Protein AF-A0A1Q3GX00-F1 (afdb_monomer)

Secondary structure (DSSP, 8-state):
-EE-GGG--HHHHHHHH--EE-TTTTTHHHH-------HHHHHHHHHHHHHHHHHGGG--HHHHIIIIIHHHHHHTT---SS-EEEESPPEEEE-SSS-EEEE--SEEEEE-SSS--EEEEEEEEE-----TT--HHHHHHHHHHHHHHHTTT-S-EEEEEEETTTEEEEEEEETTEEEEPPPEETTTTTHHHHHHHHHHHHHHHHHHHHHTHHHHT--SS--EEEEGGG--HHHHHHHH--EEES--HHHHHHHT------HHHHHHHHHHHHHHHHHGGG--HHHHIIIIIHHHHHTT----SS-EEEEEEEEEEEETTEEEEEEEEEEEEE-SSS--EEEEEEEEE-GGG-TT--HHHHHHHHHHHHHHHHHHTT---PEEEEEEETTEEEEEEEETTEEEEPPPEETTSTHHHHHHHHHHHHHHHHHHHH-

Sequence (435 aa):
MYSFFNEWSEAKLQEVFALEYRPTVLLDDWLNTLDTLSEVEISTLKILQNRLQAYGTYWNKSDMLFNFIAPLFHLADMHTPHFRLFHQENLFAQVSQAHTFYDSPDLVVGGGHQQLGNPYFCLGLYTRQDYDEYTPEGQFLASLLAAHHMNQNVLPIYGALVVDQYWWYFGVLQGNQYALSEVYLAHKDSLTQIYLIIKELKQILLDLQQANSTLFHSNSNPITMLNFRDCTTAQLRRKFQLKRTQSSKWLKSWLNQSAEVSNAEEQALLRLQEKLIKRVNNWNEQELIKKFIAPLVDLVNFDTPHFQEFANRQLSARIGSTELSGKVDVMIARGFEEPELPYFCFHEYKKEWGPENDPLGQLVAAMFAAQQHNTTQATDLPVYGAYVIGRHWFFVVLYKNSYCVSLAYDATKREIFDIYRVLKALKGMILNLVE

Radius of gyration: 25.95 Å; Cα contacts (8 Å, |Δi|>4): 789; chains: 1; bounding box: 61×49×75 Å

Nearest PDB structures (foldseek):
  3n2q-assembly1_A-2  TM=1.967E-01  e=1.130E-01  Bacillus cereus ATCC 14579
  4hn3-assembly2_D  TM=1.696E-01  e=4.419E-01  Listeria monocytogenes EGD-e
  4hn3-assembly1_A  TM=2.127E-01  e=1.036E+00  Listeria monocytogenes EGD-e
  4hn3-assembly2_C  TM=2.127E-01  e=1.161E+00  Listeria monocytogenes EGD-e
  4dc3-assembly1_A  TM=2.963E-01  e=3.227E+00  Schistosoma mansoni

pLDDT: mean 87.74, std 11.5, range [40.66, 98.44]

Solvent-accessible surface area (backbone atoms only — not comparable to full-atom values): 23611 Å² total; per-residue (Å²): 84,83,42,51,33,80,78,26,18,53,68,56,46,27,66,78,64,62,43,41,86,41,64,54,89,78,42,54,86,54,67,69,69,86,80,84,80,53,72,66,54,52,55,49,51,51,53,46,42,53,47,44,68,76,44,44,92,77,46,51,75,65,50,44,41,65,73,46,50,49,52,54,47,56,73,52,57,51,70,52,101,67,29,26,77,44,68,64,55,71,40,65,17,72,75,47,98,62,37,28,37,52,44,57,46,59,34,33,36,21,21,56,90,92,53,81,52,39,57,44,30,43,28,37,76,43,69,90,64,95,47,95,82,37,36,71,66,10,24,43,51,44,50,38,51,23,30,20,44,57,47,72,54,73,51,65,19,38,32,37,43,31,37,67,91,32,40,34,28,44,34,40,36,44,82,52,37,30,30,57,51,73,80,36,42,42,78,60,88,29,38,64,56,55,49,49,38,54,40,44,47,52,53,54,53,50,52,52,37,68,77,35,51,73,63,72,65,61,62,93,66,48,67,47,74,42,48,22,88,78,29,33,54,71,53,43,27,71,76,67,57,42,38,84,44,97,73,45,73,66,51,52,52,47,69,68,40,85,48,89,76,50,75,68,54,49,56,50,50,51,54,45,27,54,51,42,65,75,37,56,95,76,45,55,69,70,50,43,38,67,71,40,50,48,60,56,52,55,72,60,50,58,70,52,102,70,25,22,72,41,67,65,44,80,49,64,30,77,59,88,54,28,37,38,32,39,73,36,55,35,32,36,17,28,53,88,92,56,82,71,40,52,47,32,38,32,41,79,49,75,83,83,75,55,92,84,64,40,71,67,13,22,47,50,42,50,34,49,26,32,42,50,51,31,47,75,70,73,44,98,63,62,24,36,33,38,42,31,54,84,55,33,37,32,45,34,32,38,46,93,52,38,32,30,69,55,72,76,36,43,38,73,46,79,40,39,59,54,53,51,24,37,53,42,27,48,52,53,55,52,47,72,73,75,110

Foldseek 3Di:
DEDELQNWAPVRCCVPQVFAEDADPPCVVLLPFPDDDDPVRVVQLVVLLVCCLVCVLVDDPVCLCPSHVVSLLVSLVLDDQQKHKDAFAWQWADLDPVYIYIGGAGMFIAGDDPHHQATQEGEHEEEDDCPPHGDLVSSQVSVQSSNCRSLVLPHKHKYWYHYPSFWIWIKIDHRSYMHIYHTAGCNPDRVVSVSSSSNSVSVVVVVVCVVPVVSSPPDPQAQAEDELFQFDPVCCCVPVVFAEDADDPVVVCLLPDDDDQDPVNVVQLVVLLVVLVVPLVPDDPVCCCVSHVVSLLVSLALDDPFKHKDAQDKFWADDPSYIYIYTFGIFIAGDDPDHQQTQETEEEDDPPPDPSGHQVRSRVSRQVSNVRSCVVVVHQHWRKYWYDHRQWIKIKIDGDRYMYIDGTQGSNDPSSVSVSRSSNSSSVVVVVVRD

Structure (mmCIF, N/CA/C/O backbone):
data_AF-A0A1Q3GX00-F1
#
_entry.id   AF-A0A1Q3GX00-F1
#
loop_
_atom_site.group_PDB
_atom_site.id
_atom_site.type_symbol
_atom_site.label_atom_id
_atom_site.label_alt_id
_atom_site.label_comp_id
_atom_site.label_asym_id
_atom_site.label_entity_id
_atom_site.label_seq_id
_atom_site.pdbx_PDB_ins_code
_atom_site.Cartn_x
_atom_site.Cartn_y
_atom_site.Cartn_z
_atom_site.occupancy
_atom_site.B_iso_or_equiv
_atom_site.auth_seq_id
_atom_site.auth_comp_id
_atom_site.auth_asym_id
_atom_site.auth_atom_id
_atom_site.pdbx_PDB_model_num
ATOM 1 N N . MET A 1 1 ? 7.366 -11.817 7.443 1.00 74.75 1 MET A N 1
ATOM 2 C CA . MET A 1 1 ? 7.567 -10.362 7.587 1.00 74.75 1 MET A CA 1
ATOM 3 C C . MET A 1 1 ? 7.440 -9.729 6.212 1.00 74.75 1 MET A C 1
ATOM 5 O O . MET A 1 1 ? 8.025 -10.252 5.268 1.00 74.75 1 MET A O 1
ATOM 9 N N . TYR A 1 2 ? 6.641 -8.669 6.085 1.00 80.75 2 TYR A N 1
ATOM 10 C CA . TYR A 1 2 ? 6.649 -7.853 4.872 1.00 80.75 2 TYR A CA 1
ATOM 11 C C . TYR A 1 2 ? 7.877 -6.951 4.900 1.00 80.75 2 TYR A C 1
ATOM 13 O O . TYR A 1 2 ? 8.164 -6.373 5.945 1.00 80.75 2 TYR A O 1
ATOM 21 N N . SER A 1 3 ? 8.594 -6.869 3.786 1.00 84.38 3 SER A N 1
ATOM 22 C CA . SER A 1 3 ? 9.797 -6.048 3.660 1.00 84.38 3 SER A CA 1
ATOM 23 C C . SER A 1 3 ? 9.693 -5.179 2.409 1.00 84.38 3 SER A C 1
ATOM 25 O O . SER A 1 3 ? 9.374 -5.687 1.329 1.00 84.38 3 SER A O 1
ATOM 27 N N . PHE A 1 4 ? 9.941 -3.881 2.562 1.00 88.31 4 PHE A N 1
ATOM 28 C CA . PHE A 1 4 ? 9.986 -2.926 1.449 1.00 88.31 4 PHE A CA 1
ATOM 29 C C . PHE A 1 4 ? 11.370 -2.947 0.797 1.00 88.31 4 PHE A C 1
ATOM 31 O O . PHE A 1 4 ? 12.344 -3.366 1.422 1.00 88.31 4 PHE A O 1
ATOM 38 N N . PHE A 1 5 ? 11.496 -2.513 -0.462 1.00 89.94 5 PHE A N 1
ATOM 39 C CA . PHE A 1 5 ? 12.791 -2.587 -1.148 1.00 89.94 5 PHE A CA 1
ATOM 40 C C . PHE A 1 5 ? 13.817 -1.646 -0.516 1.00 89.94 5 PHE A C 1
ATOM 42 O O . PHE A 1 5 ? 15.000 -1.968 -0.465 1.00 89.94 5 PHE A O 1
ATOM 49 N N . ASN A 1 6 ? 13.371 -0.495 -0.009 1.00 87.00 6 ASN A N 1
ATOM 50 C CA . ASN A 1 6 ? 14.229 0.511 0.620 1.00 87.00 6 ASN A CA 1
ATOM 51 C C . ASN A 1 6 ? 14.802 0.094 1.992 1.00 87.00 6 ASN A C 1
ATOM 53 O O . ASN A 1 6 ? 15.500 0.887 2.612 1.00 87.00 6 ASN A O 1
ATOM 57 N N . GLU A 1 7 ? 14.528 -1.129 2.456 1.00 87.94 7 GLU A N 1
ATOM 58 C CA . GLU A 1 7 ? 15.035 -1.706 3.711 1.00 87.94 7 GLU A CA 1
ATOM 59 C C . GLU A 1 7 ? 16.242 -2.645 3.499 1.00 87.94 7 GLU A C 1
ATOM 61 O O . GLU A 1 7 ? 16.640 -3.399 4.402 1.00 87.94 7 GLU A O 1
ATOM 66 N N . TRP A 1 8 ? 16.821 -2.639 2.293 1.00 90.25 8 TRP A N 1
ATOM 67 C CA . TRP A 1 8 ? 17.871 -3.572 1.900 1.00 90.25 8 TRP A CA 1
ATOM 68 C C . TRP A 1 8 ? 19.110 -2.872 1.350 1.00 90.25 8 TRP A C 1
ATOM 70 O O . TRP A 1 8 ? 19.039 -1.968 0.521 1.00 90.25 8 TRP A O 1
ATOM 80 N N . SER A 1 9 ? 20.267 -3.354 1.796 1.00 91.50 9 SER A N 1
ATOM 81 C CA . SER A 1 9 ? 21.554 -3.150 1.140 1.00 91.50 9 SER A CA 1
ATOM 82 C C . SER A 1 9 ? 21.940 -4.408 0.367 1.00 91.50 9 SER A C 1
ATOM 84 O O . SER A 1 9 ? 21.449 -5.506 0.649 1.00 91.50 9 SER A O 1
ATOM 86 N N . GLU A 1 10 ? 22.848 -4.256 -0.595 1.00 90.62 10 GLU A N 1
ATOM 87 C CA . GLU A 1 10 ? 23.378 -5.382 -1.367 1.00 90.62 10 GLU A CA 1
ATOM 88 C C . GLU A 1 10 ? 23.963 -6.475 -0.454 1.00 90.62 10 GLU A C 1
ATOM 90 O O . GLU A 1 10 ? 23.589 -7.641 -0.569 1.00 90.62 10 GLU A O 1
ATOM 95 N N . ALA A 1 11 ? 24.799 -6.093 0.518 1.00 90.75 11 ALA A N 1
ATOM 96 C CA . ALA A 1 11 ? 25.429 -7.026 1.453 1.00 90.75 11 ALA A CA 1
ATOM 97 C C . ALA A 1 11 ? 24.401 -7.820 2.277 1.00 90.75 11 ALA A C 1
ATOM 99 O O . ALA A 1 11 ? 24.528 -9.033 2.436 1.00 90.75 11 ALA A O 1
ATOM 100 N N . LYS A 1 12 ? 23.337 -7.157 2.750 1.00 92.62 12 LYS A N 1
ATOM 101 C CA . LYS A 1 12 ? 22.265 -7.814 3.511 1.00 92.62 12 LYS A CA 1
ATOM 102 C C . LYS A 1 12 ? 21.473 -8.793 2.643 1.00 92.62 12 LYS A C 1
ATOM 104 O O . LYS A 1 12 ? 21.087 -9.856 3.117 1.00 92.62 12 LYS A O 1
ATOM 109 N N . LEU A 1 13 ? 21.237 -8.461 1.371 1.00 93.94 13 LEU A N 1
ATOM 110 C CA . LEU A 1 13 ? 20.581 -9.376 0.433 1.00 93.94 13 LEU A CA 1
ATOM 111 C C . LEU A 1 13 ? 21.455 -10.596 0.123 1.00 93.94 13 LEU A C 1
ATOM 113 O O . LEU A 1 13 ? 20.944 -11.715 0.110 1.00 93.94 13 LEU A O 1
ATOM 117 N N . GLN A 1 14 ? 22.759 -10.394 -0.085 1.00 94.31 14 GLN A N 1
ATOM 118 C CA . GLN A 1 14 ? 23.724 -11.482 -0.263 1.00 94.31 14 GLN A CA 1
ATOM 119 C C . GLN A 1 14 ? 23.730 -12.424 0.944 1.00 94.31 14 GLN A C 1
ATOM 121 O O . GLN A 1 14 ? 23.671 -13.637 0.768 1.00 94.31 14 GLN A O 1
ATOM 126 N N . GLU A 1 15 ? 23.736 -11.880 2.162 1.00 93.69 15 GLU A N 1
ATOM 127 C CA . GLU A 1 15 ? 23.725 -12.669 3.395 1.00 93.69 15 GLU A CA 1
ATOM 128 C C . GLU A 1 15 ? 22.413 -13.447 3.578 1.00 93.69 15 GLU A C 1
ATOM 130 O O . GLU A 1 15 ? 22.429 -14.661 3.777 1.00 93.69 15 GLU A O 1
ATOM 135 N N . VAL A 1 16 ? 21.267 -12.766 3.487 1.00 94.19 16 VAL A N 1
ATOM 136 C CA . VAL A 1 16 ? 19.958 -13.355 3.814 1.00 94.19 16 VAL A CA 1
ATOM 137 C C . VAL A 1 16 ? 19.476 -14.334 2.742 1.00 94.19 16 VAL A C 1
ATOM 139 O O . VAL A 1 16 ? 18.828 -15.330 3.069 1.00 94.19 16 VAL A O 1
ATOM 142 N N . PHE A 1 17 ? 19.778 -14.067 1.469 1.00 94.50 17 PHE A N 1
ATOM 143 C CA . PHE A 1 17 ? 19.265 -14.843 0.335 1.00 94.50 17 PHE A CA 1
ATOM 144 C C . PHE A 1 17 ? 20.348 -15.617 -0.424 1.00 94.50 17 PHE A C 1
ATOM 146 O O . PHE A 1 17 ? 20.050 -16.217 -1.455 1.00 94.50 17 PHE A O 1
ATOM 153 N N . ALA A 1 18 ? 21.586 -15.637 0.085 1.00 94.25 18 ALA A N 1
ATOM 154 C CA . ALA A 1 18 ? 22.726 -16.309 -0.540 1.00 94.25 18 ALA A CA 1
ATOM 155 C C . ALA A 1 18 ? 22.948 -15.881 -2.006 1.00 94.25 18 ALA A C 1
ATOM 157 O O . ALA A 1 18 ? 23.239 -16.715 -2.874 1.00 94.25 18 ALA A O 1
ATOM 158 N N . LEU A 1 19 ? 22.770 -14.582 -2.281 1.00 94.62 19 LEU A N 1
ATOM 159 C CA . LEU A 1 19 ? 23.013 -14.019 -3.607 1.00 94.62 19 LEU A CA 1
ATOM 160 C C . LEU A 1 19 ? 24.513 -13.890 -3.877 1.00 94.62 19 LEU A C 1
ATOM 162 O O . LEU A 1 19 ? 25.291 -13.541 -2.991 1.00 94.62 19 LEU A O 1
ATOM 166 N N . GLU A 1 20 ? 24.910 -14.131 -5.122 1.00 93.38 20 GLU A N 1
ATOM 167 C CA . GLU A 1 20 ? 26.300 -14.117 -5.564 1.00 93.38 20 GLU A CA 1
ATOM 168 C C . GLU A 1 20 ? 26.508 -13.126 -6.717 1.00 93.38 20 GLU A C 1
ATOM 170 O O . GLU A 1 20 ? 25.846 -13.204 -7.752 1.00 93.38 20 GLU A O 1
ATOM 175 N N . TYR A 1 21 ? 27.472 -12.217 -6.562 1.00 91.69 21 TYR A N 1
ATOM 176 C CA . TYR A 1 21 ? 27.832 -11.254 -7.600 1.00 91.69 21 TYR A CA 1
ATOM 177 C C . TYR A 1 21 ? 28.726 -11.878 -8.689 1.00 91.69 21 TYR A C 1
ATOM 179 O O . TYR A 1 21 ? 29.784 -12.442 -8.395 1.00 91.69 21 TYR A O 1
ATOM 187 N N . ARG A 1 22 ? 28.324 -11.759 -9.962 1.00 86.75 22 ARG A N 1
ATOM 188 C CA . ARG A 1 22 ? 28.979 -12.342 -11.151 1.00 86.75 22 ARG A CA 1
ATOM 189 C C . ARG A 1 22 ? 29.076 -11.317 -12.304 1.00 86.75 22 ARG A C 1
ATOM 191 O O . ARG A 1 22 ? 28.308 -11.402 -13.255 1.00 86.75 22 ARG A O 1
ATOM 198 N N . PRO A 1 23 ? 30.030 -10.370 -12.268 1.00 67.62 23 PRO A N 1
ATOM 199 C CA . PRO A 1 23 ? 30.001 -9.130 -13.061 1.00 67.62 23 PRO A CA 1
ATOM 200 C C . PRO A 1 23 ? 29.979 -9.275 -14.592 1.00 67.62 23 PRO A C 1
ATOM 202 O O . PRO A 1 23 ? 29.442 -8.399 -15.256 1.00 67.62 23 PRO A O 1
ATOM 205 N N . THR A 1 24 ? 30.560 -10.330 -15.167 1.00 61.94 24 THR A N 1
ATOM 206 C CA . THR A 1 24 ? 30.755 -10.438 -16.630 1.00 61.94 24 THR A CA 1
ATOM 207 C C . THR A 1 24 ? 29.860 -11.486 -17.289 1.00 61.94 24 THR A C 1
ATOM 209 O O . THR A 1 24 ? 29.175 -11.200 -18.264 1.00 61.94 24 THR A O 1
ATOM 212 N N . VAL A 1 25 ? 29.768 -12.682 -16.704 1.00 66.00 25 VAL A N 1
ATOM 213 C CA . VAL A 1 25 ? 29.143 -13.857 -17.345 1.00 66.00 25 VAL A CA 1
ATOM 214 C C . VAL A 1 25 ? 27.677 -13.644 -17.743 1.00 66.00 25 VAL A C 1
ATOM 216 O O . VAL A 1 25 ? 27.229 -14.229 -18.720 1.00 66.00 25 VAL A O 1
ATOM 219 N N . LEU A 1 26 ? 26.926 -12.830 -16.997 1.00 71.12 26 LEU A N 1
ATOM 220 C CA . LEU A 1 26 ? 25.486 -12.667 -17.221 1.00 71.12 26 LEU A CA 1
ATOM 221 C C . LEU A 1 26 ? 25.124 -11.464 -18.108 1.00 71.12 26 LEU A C 1
ATOM 223 O O . LEU A 1 26 ? 23.993 -11.382 -18.581 1.00 71.12 26 LEU A O 1
ATOM 227 N N . LEU A 1 27 ? 26.047 -10.516 -18.298 1.00 80.94 27 LEU A N 1
ATOM 228 C CA . LEU A 1 27 ? 25.774 -9.242 -18.974 1.00 80.94 27 LEU A CA 1
ATOM 229 C C . LEU A 1 27 ? 26.395 -9.147 -20.367 1.00 80.94 27 LEU A C 1
ATOM 231 O O . LEU A 1 27 ? 25.902 -8.363 -21.178 1.00 80.94 27 LEU A O 1
ATOM 235 N N . ASP A 1 28 ? 27.444 -9.922 -20.650 1.00 72.81 28 ASP A N 1
ATOM 236 C CA . ASP A 1 28 ? 28.238 -9.770 -21.872 1.00 72.81 28 ASP A CA 1
ATOM 237 C C . ASP A 1 28 ? 27.400 -9.919 -23.153 1.00 72.81 28 ASP A C 1
ATOM 239 O O . ASP A 1 28 ? 27.596 -9.145 -24.090 1.00 72.81 28 ASP A O 1
ATOM 243 N N . ASP A 1 29 ? 26.424 -10.829 -23.176 1.00 70.88 29 ASP A N 1
ATOM 244 C CA . ASP A 1 29 ? 25.547 -11.030 -24.339 1.00 70.88 29 ASP A CA 1
ATOM 245 C C . ASP A 1 29 ? 24.528 -9.891 -24.528 1.00 70.88 29 ASP A C 1
ATOM 247 O O . ASP A 1 29 ? 24.075 -9.646 -25.642 1.00 70.88 29 ASP A O 1
ATOM 251 N N . TRP A 1 30 ? 24.175 -9.166 -23.460 1.00 85.12 30 TRP A N 1
ATOM 252 C CA . TRP A 1 30 ? 23.200 -8.072 -23.521 1.00 85.12 30 TRP A CA 1
ATOM 253 C C . TRP A 1 30 ? 23.848 -6.709 -23.782 1.00 85.12 30 TRP A C 1
ATOM 255 O O . TRP A 1 30 ? 23.309 -5.898 -24.532 1.00 85.12 30 TRP A O 1
ATOM 265 N N . LEU A 1 31 ? 24.994 -6.419 -23.162 1.00 84.00 31 LEU A N 1
ATOM 266 C CA . LEU A 1 31 ? 25.594 -5.081 -23.226 1.00 84.00 31 LEU A CA 1
ATOM 267 C C . LEU A 1 31 ? 26.437 -4.855 -24.491 1.00 84.00 31 LEU A C 1
ATOM 269 O O . LEU A 1 31 ? 26.569 -3.710 -24.936 1.00 84.00 31 LEU A O 1
ATOM 273 N N . ASN A 1 32 ? 26.969 -5.921 -25.098 1.00 72.88 32 ASN A N 1
ATOM 274 C CA . ASN A 1 32 ? 27.827 -5.852 -26.286 1.00 72.88 32 ASN A CA 1
ATOM 275 C C . ASN A 1 32 ? 27.012 -5.863 -27.589 1.00 72.88 32 ASN A C 1
ATOM 277 O O . ASN A 1 32 ? 27.101 -6.776 -28.410 1.00 72.88 32 ASN A O 1
ATOM 281 N N . THR A 1 33 ? 26.213 -4.816 -27.779 1.00 69.88 33 THR A N 1
ATOM 282 C CA . THR A 1 33 ? 25.316 -4.664 -28.932 1.00 69.88 33 THR A CA 1
ATOM 283 C C . THR A 1 33 ? 26.053 -4.145 -30.168 1.00 69.88 33 THR A C 1
ATOM 285 O O . THR A 1 33 ? 26.846 -3.206 -30.093 1.00 69.88 33 THR A O 1
ATOM 288 N N . LEU A 1 34 ? 25.777 -4.743 -31.331 1.00 64.19 34 LEU A N 1
ATOM 289 C CA . LEU A 1 34 ? 26.322 -4.324 -32.636 1.00 64.19 34 LEU A CA 1
ATOM 290 C C . LEU A 1 34 ? 25.256 -3.695 -33.549 1.00 64.19 34 LEU A C 1
ATOM 292 O O . LEU A 1 34 ? 25.475 -3.558 -34.755 1.00 64.19 34 LEU A O 1
ATOM 296 N N . ASP A 1 35 ? 24.096 -3.340 -32.996 1.00 73.88 35 ASP A N 1
ATOM 297 C CA . ASP A 1 35 ? 22.979 -2.823 -33.780 1.00 73.88 35 ASP A CA 1
ATOM 298 C C . ASP A 1 35 ? 23.207 -1.375 -34.248 1.00 73.88 35 ASP A C 1
ATOM 300 O O . ASP A 1 35 ? 23.955 -0.588 -33.662 1.00 73.88 35 ASP A O 1
ATOM 304 N N . THR A 1 36 ? 22.537 -1.020 -35.340 1.00 84.06 36 THR A N 1
ATOM 305 C CA . THR A 1 36 ? 22.590 0.307 -35.952 1.00 84.06 36 THR A CA 1
ATOM 306 C C . THR A 1 36 ? 21.325 1.103 -35.647 1.00 84.06 36 THR A C 1
ATOM 308 O O . THR A 1 36 ? 20.227 0.562 -35.499 1.00 84.06 36 THR A O 1
ATOM 311 N N . LEU A 1 37 ? 21.478 2.424 -35.555 1.00 90.94 37 LEU A N 1
ATOM 312 C CA . LEU A 1 37 ? 20.362 3.341 -35.360 1.00 90.94 37 LEU A CA 1
ATOM 313 C C . LEU A 1 37 ? 19.855 3.876 -36.700 1.00 90.94 37 LEU A C 1
ATOM 315 O O . LEU A 1 37 ? 20.631 4.307 -37.552 1.00 90.94 37 LEU A O 1
ATOM 319 N N . SER A 1 38 ? 18.538 3.913 -36.850 1.00 93.62 38 SER A N 1
ATOM 320 C CA . SER A 1 38 ? 17.837 4.644 -37.899 1.00 93.62 38 SER A CA 1
ATOM 321 C C . SER A 1 38 ? 17.966 6.158 -37.713 1.00 93.62 38 SER A C 1
ATOM 323 O O . SER A 1 38 ? 18.204 6.668 -36.615 1.00 93.62 38 SER A O 1
ATOM 325 N N . GLU A 1 39 ? 17.726 6.914 -38.785 1.00 93.69 39 GLU A N 1
ATOM 326 C CA . GLU A 1 39 ? 17.742 8.383 -38.735 1.00 93.69 39 GLU A CA 1
ATOM 327 C C . GLU A 1 39 ? 16.728 8.954 -37.728 1.00 93.69 39 GLU A C 1
ATOM 329 O O . GLU A 1 39 ? 17.007 9.948 -37.050 1.00 93.69 39 GLU A O 1
ATOM 334 N N . VAL A 1 40 ? 15.566 8.306 -37.583 1.00 94.19 40 VAL A N 1
ATOM 335 C CA . VAL A 1 40 ? 14.530 8.712 -36.623 1.00 94.19 40 VAL A CA 1
ATOM 336 C C . VAL A 1 40 ? 15.025 8.522 -35.191 1.00 94.19 40 VAL A C 1
ATOM 338 O O . VAL A 1 40 ? 14.899 9.447 -34.385 1.00 94.19 40 VAL A O 1
ATOM 341 N N . GLU A 1 41 ? 15.638 7.377 -34.881 1.00 95.31 41 GLU A N 1
ATOM 342 C CA . GLU A 1 41 ? 16.225 7.113 -33.561 1.00 95.31 41 GLU A CA 1
ATOM 343 C C . GLU A 1 41 ? 17.322 8.135 -33.242 1.00 95.31 41 GLU A C 1
ATOM 345 O O . GLU A 1 41 ? 17.261 8.791 -32.204 1.00 95.31 41 GLU A O 1
ATOM 350 N N . ILE A 1 42 ? 18.257 8.369 -34.170 1.00 94.62 42 ILE A N 1
ATOM 351 C CA . ILE A 1 42 ? 19.339 9.354 -34.006 1.00 94.62 42 ILE A CA 1
ATOM 352 C C . ILE A 1 42 ? 18.772 10.751 -33.724 1.00 94.62 42 ILE A C 1
ATOM 354 O O . ILE A 1 42 ? 19.197 11.429 -32.784 1.00 94.62 42 ILE A O 1
ATOM 358 N N . SER A 1 43 ? 17.798 11.194 -34.525 1.00 95.38 43 SER A N 1
ATOM 359 C CA . SER A 1 43 ? 17.192 12.520 -34.362 1.00 95.38 43 SER A CA 1
ATOM 360 C C . SER A 1 43 ? 16.454 12.663 -33.025 1.00 95.38 43 SER A C 1
ATOM 362 O O . SER A 1 43 ? 16.576 13.694 -32.359 1.00 95.38 43 SER A O 1
ATOM 364 N N . THR A 1 44 ? 15.756 11.611 -32.590 1.00 95.56 44 THR A N 1
ATOM 365 C CA . THR A 1 44 ? 14.997 11.592 -31.336 1.00 95.56 44 THR A CA 1
ATOM 366 C C . THR A 1 44 ? 15.931 11.579 -30.131 1.00 95.56 44 THR A C 1
ATOM 368 O O . THR A 1 44 ? 15.742 12.373 -29.209 1.00 95.56 44 THR A O 1
ATOM 371 N N . LEU A 1 45 ? 16.982 10.754 -30.147 1.00 95.38 45 LEU A N 1
ATOM 372 C CA . LEU A 1 45 ? 17.989 10.720 -29.085 1.00 95.38 45 LEU A CA 1
ATOM 373 C C . LEU A 1 45 ? 18.665 12.079 -28.926 1.00 95.38 45 LEU A C 1
ATOM 375 O O . LEU A 1 45 ? 18.829 12.544 -27.802 1.00 95.38 45 LEU A O 1
ATOM 379 N N . LYS A 1 46 ? 18.959 12.775 -30.030 1.00 94.56 46 LYS A N 1
ATOM 380 C CA . LYS A 1 46 ? 19.510 14.136 -29.983 1.00 94.56 46 LYS A CA 1
ATOM 381 C C . LYS A 1 46 ? 18.558 15.127 -29.305 1.00 94.56 46 LYS A C 1
ATOM 383 O O . LYS A 1 46 ? 18.998 15.969 -28.524 1.00 94.56 46 LYS A O 1
ATOM 388 N N . ILE A 1 47 ? 17.251 15.028 -29.562 1.00 95.19 47 ILE A N 1
ATOM 389 C CA . ILE A 1 47 ? 16.237 15.854 -28.885 1.00 95.19 47 ILE A CA 1
ATOM 390 C C . ILE A 1 47 ? 16.194 15.543 -27.384 1.00 95.19 47 ILE A C 1
ATOM 392 O O . ILE A 1 47 ? 16.179 16.470 -26.571 1.00 95.19 47 ILE A O 1
ATOM 396 N N . LEU A 1 48 ? 16.195 14.260 -27.009 1.00 94.44 48 LEU A N 1
ATOM 397 C CA . LEU A 1 48 ? 16.183 13.830 -25.609 1.00 94.44 48 LEU A CA 1
ATOM 398 C C . LEU A 1 48 ? 17.455 14.262 -24.871 1.00 94.44 48 LEU A C 1
ATOM 400 O O . LEU A 1 48 ? 17.357 14.763 -23.753 1.00 94.44 48 LEU A O 1
ATOM 404 N N . GLN A 1 49 ? 18.622 14.154 -25.510 1.00 93.06 49 GLN A N 1
ATOM 405 C CA . GLN A 1 49 ? 19.901 14.599 -24.959 1.00 93.06 49 GLN A CA 1
ATOM 406 C C . GLN A 1 49 ? 19.895 16.102 -24.683 1.00 93.06 49 GLN A C 1
ATOM 408 O O . GLN A 1 49 ? 20.200 16.524 -23.569 1.00 93.06 49 GLN A O 1
ATOM 413 N N . ASN A 1 50 ? 19.481 16.909 -25.665 1.00 92.75 50 ASN A N 1
ATOM 414 C CA . ASN A 1 50 ? 19.396 18.361 -25.511 1.00 92.75 50 ASN A CA 1
ATOM 415 C C . ASN A 1 50 ? 18.435 18.748 -24.381 1.00 92.75 50 ASN A C 1
ATOM 417 O O . ASN A 1 50 ? 18.718 19.655 -23.601 1.00 92.75 50 ASN A O 1
ATOM 421 N N . ARG A 1 51 ? 17.298 18.051 -24.275 1.00 92.75 51 ARG A N 1
ATOM 422 C CA . ARG A 1 51 ? 16.315 18.292 -23.217 1.00 92.75 51 ARG A CA 1
ATOM 423 C C . ARG A 1 51 ? 16.877 17.940 -21.839 1.00 92.75 51 ARG A C 1
ATOM 425 O O . ARG A 1 51 ? 16.731 18.737 -20.917 1.00 92.75 51 ARG A O 1
ATOM 432 N N . LEU A 1 52 ? 17.533 16.788 -21.712 1.00 91.38 52 LEU A N 1
ATOM 433 C CA . LEU A 1 52 ? 18.180 16.360 -20.474 1.00 91.38 52 LEU A CA 1
ATOM 434 C C . LEU A 1 52 ? 19.271 17.352 -20.047 1.00 91.38 52 LEU A C 1
ATOM 436 O O . LEU A 1 52 ? 19.327 17.727 -18.883 1.00 91.38 52 LEU A O 1
ATOM 440 N N . GLN A 1 53 ? 20.102 17.826 -20.978 1.00 91.00 53 GLN A N 1
ATOM 441 C CA . GLN A 1 53 ? 21.154 18.804 -20.685 1.00 91.00 53 GLN A CA 1
ATOM 442 C C . GLN A 1 53 ? 20.594 20.170 -20.269 1.00 91.00 53 GLN A C 1
ATOM 444 O O . GLN A 1 53 ? 21.145 20.812 -19.379 1.00 91.00 53 GLN A O 1
ATOM 449 N N . ALA A 1 54 ? 19.506 20.619 -20.899 1.00 91.69 54 ALA A N 1
ATOM 450 C CA . ALA A 1 54 ? 18.916 21.925 -20.618 1.00 91.69 54 ALA A CA 1
ATOM 451 C C . ALA A 1 54 ? 18.090 21.954 -19.322 1.00 91.69 54 ALA A C 1
ATOM 453 O O . ALA A 1 54 ? 18.074 22.975 -18.636 1.00 91.69 54 ALA A O 1
ATOM 454 N N . TYR A 1 55 ? 17.387 20.861 -19.003 1.00 91.25 55 TYR A N 1
ATOM 455 C CA . TYR A 1 55 ? 16.364 20.857 -17.952 1.00 91.25 55 TYR A CA 1
ATOM 456 C C . TYR A 1 55 ? 16.538 19.778 -16.884 1.00 91.25 55 TYR A C 1
ATOM 458 O O . TYR A 1 55 ? 15.876 19.865 -15.851 1.00 91.25 55 TYR A O 1
ATOM 466 N N . GLY A 1 56 ? 17.404 18.784 -17.101 1.00 87.19 56 GLY A N 1
ATOM 467 C CA . GLY A 1 56 ? 17.507 17.593 -16.255 1.00 87.19 56 GLY A CA 1
ATOM 468 C C . GLY A 1 56 ? 17.708 17.918 -14.780 1.00 87.19 56 GLY A C 1
ATOM 469 O O . GLY A 1 56 ? 17.013 17.371 -13.934 1.00 87.19 56 GLY A O 1
ATOM 470 N N . THR A 1 57 ? 18.559 18.898 -14.468 1.00 87.81 57 THR A N 1
ATOM 471 C CA . THR A 1 57 ? 18.872 19.297 -13.086 1.00 87.81 57 THR A CA 1
ATOM 472 C C . THR A 1 57 ? 17.671 19.849 -12.315 1.00 87.81 57 THR A C 1
ATOM 474 O O . THR A 1 57 ? 17.695 19.855 -11.087 1.00 87.81 57 THR A O 1
ATOM 477 N N . TYR A 1 58 ? 16.616 20.286 -13.010 1.00 88.00 58 TYR A N 1
ATOM 478 C CA . TYR A 1 58 ? 15.377 20.796 -12.415 1.00 88.00 58 TYR A CA 1
ATOM 479 C C . TYR A 1 58 ? 14.276 19.738 -12.309 1.00 88.00 58 TYR A C 1
ATOM 481 O O . TYR A 1 58 ? 13.221 20.013 -11.739 1.00 88.00 58 TYR A O 1
ATOM 489 N N . TRP A 1 59 ? 14.485 18.548 -12.871 1.00 88.31 59 TRP A N 1
ATOM 490 C CA . TRP A 1 59 ? 13.480 17.495 -12.882 1.00 88.31 59 TRP A CA 1
ATOM 491 C C . TRP A 1 59 ? 13.398 16.774 -11.543 1.00 88.31 59 TRP A C 1
ATOM 493 O O . TRP A 1 59 ? 14.391 16.288 -11.002 1.00 88.31 59 TRP A O 1
ATOM 503 N N . ASN A 1 60 ? 12.179 16.637 -11.026 1.00 85.81 60 ASN A N 1
ATOM 504 C CA . ASN A 1 60 ? 11.916 15.657 -9.979 1.00 85.81 60 ASN A CA 1
ATOM 505 C C . ASN A 1 60 ? 11.865 14.233 -10.579 1.00 85.81 60 ASN A C 1
ATOM 507 O O . ASN A 1 60 ? 11.970 14.031 -11.790 1.00 85.81 60 ASN A O 1
ATOM 511 N N . LYS A 1 61 ? 11.677 13.224 -9.723 1.00 86.25 61 LYS A N 1
ATOM 512 C CA . LYS A 1 61 ? 11.607 11.810 -10.126 1.00 86.25 61 LYS A CA 1
ATOM 513 C C . LYS A 1 61 ? 10.572 11.543 -11.232 1.00 86.25 61 LYS A C 1
ATOM 515 O O . LYS A 1 61 ? 10.864 10.833 -12.190 1.00 86.25 61 LYS A O 1
ATOM 520 N N . SER A 1 62 ? 9.385 12.137 -11.111 1.00 86.62 62 SER A N 1
ATOM 521 C CA . SER A 1 62 ? 8.297 11.997 -12.086 1.00 86.62 62 SER A CA 1
ATOM 522 C C . SER A 1 62 ? 8.649 12.672 -13.411 1.00 86.62 62 SER A C 1
ATOM 524 O O . SER A 1 62 ? 8.466 12.079 -14.472 1.00 86.62 62 SER A O 1
ATOM 526 N N . ASP A 1 63 ? 9.208 13.883 -13.364 1.00 89.44 63 ASP A N 1
ATOM 527 C CA . ASP A 1 63 ? 9.642 14.593 -14.568 1.00 89.44 63 ASP A CA 1
ATOM 528 C C . ASP A 1 63 ? 10.709 13.799 -15.325 1.00 89.44 63 ASP A C 1
ATOM 530 O O . ASP A 1 63 ? 10.625 13.675 -16.543 1.00 89.44 63 ASP A O 1
ATOM 534 N N . MET A 1 64 ? 11.678 13.218 -14.615 1.00 91.31 64 MET A N 1
ATOM 535 C CA . MET A 1 64 ? 12.720 12.381 -15.211 1.00 91.31 64 MET A CA 1
ATOM 536 C C . MET A 1 64 ? 12.131 11.131 -15.882 1.00 91.31 64 MET A C 1
ATOM 538 O O . MET A 1 64 ? 12.496 10.786 -17.011 1.00 91.31 64 MET A O 1
ATOM 542 N N . LEU A 1 65 ? 11.180 10.475 -15.210 1.00 90.88 65 LEU A N 1
ATOM 543 C CA . LEU A 1 65 ? 10.509 9.294 -15.738 1.00 90.88 65 LEU A CA 1
ATOM 544 C C . LEU A 1 65 ? 9.758 9.609 -17.039 1.00 90.88 65 LEU A C 1
ATOM 546 O O . LEU A 1 65 ? 9.964 8.928 -18.040 1.00 90.88 65 LEU A O 1
ATOM 550 N N . PHE A 1 66 ? 8.923 10.651 -17.055 1.00 90.00 66 PHE A N 1
ATOM 551 C CA . PHE A 1 66 ? 8.047 10.937 -18.196 1.00 90.00 66 PHE A CA 1
ATOM 552 C C . PHE A 1 66 ? 8.714 11.734 -19.321 1.00 90.00 66 PHE A C 1
ATOM 554 O O . PHE A 1 66 ? 8.374 11.537 -20.487 1.00 90.00 66 PHE A O 1
ATOM 561 N N . ASN A 1 67 ? 9.665 12.621 -19.013 1.00 92.00 67 ASN A N 1
ATOM 562 C CA . ASN A 1 67 ? 10.277 13.487 -20.026 1.00 92.00 67 ASN A CA 1
ATOM 563 C C . ASN A 1 67 ? 11.511 12.879 -20.699 1.00 92.00 67 ASN A C 1
ATOM 565 O O . ASN A 1 67 ? 11.925 13.400 -21.742 1.00 92.00 67 ASN A O 1
ATOM 569 N N . PHE A 1 68 ? 12.088 11.814 -20.128 1.00 94.12 68 PHE A N 1
ATOM 570 C CA . PHE A 1 68 ? 13.321 11.207 -20.626 1.00 94.12 68 PHE A CA 1
ATOM 571 C C . PHE A 1 68 ? 13.288 9.678 -20.668 1.00 94.12 68 PHE A C 1
ATOM 573 O O . PHE A 1 68 ? 13.455 9.110 -21.743 1.00 94.12 68 PHE A O 1
ATOM 580 N N . ILE A 1 69 ? 13.017 9.005 -19.546 1.00 94.81 69 ILE A N 1
ATOM 581 C CA . ILE A 1 69 ? 13.120 7.536 -19.469 1.00 94.81 69 ILE A CA 1
ATOM 582 C C . ILE A 1 69 ? 12.045 6.852 -20.306 1.00 94.81 69 ILE A C 1
ATOM 584 O O . ILE A 1 69 ? 12.374 6.109 -21.224 1.00 94.81 69 ILE A O 1
ATOM 588 N N . ALA A 1 70 ? 10.766 7.117 -20.039 1.00 92.94 70 ALA A N 1
ATOM 589 C CA . ALA A 1 70 ? 9.667 6.519 -20.790 1.00 92.94 70 ALA A CA 1
ATOM 590 C C . ALA A 1 70 ? 9.799 6.769 -22.309 1.00 92.94 70 ALA A C 1
ATOM 592 O O . ALA A 1 70 ? 9.660 5.808 -23.066 1.00 92.94 70 ALA A O 1
ATOM 593 N N . PRO A 1 71 ? 10.166 7.978 -22.791 1.00 95.50 71 PRO A N 1
ATOM 594 C CA . PRO A 1 71 ? 10.487 8.205 -24.200 1.00 95.50 71 PRO A CA 1
ATOM 595 C C . PRO A 1 71 ? 11.542 7.267 -24.804 1.00 95.50 71 PRO A C 1
ATOM 597 O O . PRO A 1 71 ? 11.363 6.859 -25.948 1.00 95.50 71 PRO A O 1
ATOM 600 N N . LEU A 1 72 ? 12.601 6.887 -24.074 1.00 96.06 72 LEU A N 1
ATOM 601 C CA . LEU A 1 72 ? 13.597 5.922 -24.571 1.00 96.06 72 LEU A CA 1
ATOM 602 C C . LEU A 1 72 ? 12.969 4.544 -24.808 1.00 96.06 72 LEU A C 1
ATOM 604 O O . LEU A 1 72 ? 13.163 3.942 -25.861 1.00 96.06 72 LEU A O 1
ATOM 608 N N . PHE A 1 73 ? 12.160 4.067 -23.862 1.00 95.94 73 PHE A N 1
ATOM 609 C CA . PHE A 1 73 ? 11.468 2.782 -23.988 1.00 95.94 73 PHE A CA 1
ATOM 610 C C . PHE A 1 73 ? 10.354 2.813 -25.046 1.00 95.94 73 PHE A C 1
ATOM 612 O O . PHE A 1 73 ? 10.113 1.815 -25.724 1.00 95.94 73 PHE A O 1
ATOM 619 N N . HIS A 1 74 ? 9.682 3.954 -25.225 1.00 94.00 74 HIS A N 1
ATOM 620 C CA . HIS A 1 74 ? 8.729 4.150 -26.318 1.00 94.00 74 HIS A CA 1
ATOM 621 C C . HIS A 1 74 ? 9.423 4.152 -27.679 1.00 94.00 74 HIS A C 1
ATOM 623 O O . HIS A 1 74 ? 8.909 3.540 -28.610 1.00 94.00 74 HIS A O 1
ATOM 629 N N . LEU A 1 75 ? 10.596 4.783 -27.792 1.00 95.19 75 LEU A N 1
ATOM 630 C CA . LEU A 1 75 ? 11.395 4.776 -29.016 1.00 95.19 75 LEU A CA 1
ATOM 631 C C . LEU A 1 75 ? 11.888 3.364 -29.364 1.00 95.19 75 LEU A C 1
ATOM 633 O O . LEU A 1 75 ? 11.964 3.021 -30.536 1.00 95.19 75 LEU A O 1
ATOM 637 N N . ALA A 1 76 ? 12.184 2.528 -28.365 1.00 94.25 76 ALA A N 1
ATOM 638 C CA . ALA A 1 76 ? 12.493 1.108 -28.563 1.00 94.25 76 ALA A CA 1
ATOM 639 C C . ALA A 1 76 ? 11.252 0.249 -28.895 1.00 94.25 76 ALA A C 1
ATOM 641 O O . ALA A 1 76 ? 11.383 -0.943 -29.162 1.00 94.25 76 ALA A O 1
ATOM 642 N N . ASP A 1 77 ? 10.045 0.829 -28.897 1.00 92.81 77 ASP A N 1
ATOM 643 C CA . ASP A 1 77 ? 8.779 0.140 -29.164 1.00 92.81 77 ASP A CA 1
ATOM 644 C C . ASP A 1 77 ? 8.570 -1.084 -28.251 1.00 92.81 77 ASP A C 1
ATOM 646 O O . ASP A 1 77 ? 8.397 -2.227 -28.671 1.00 92.81 77 ASP A O 1
ATOM 650 N N . MET A 1 78 ? 8.624 -0.838 -26.946 1.00 92.31 78 MET A N 1
ATOM 651 C CA . MET A 1 78 ? 8.475 -1.854 -25.897 1.00 92.31 78 MET A CA 1
ATOM 652 C C . MET A 1 78 ? 7.015 -2.265 -25.618 1.00 92.31 78 MET A C 1
ATOM 654 O O . MET A 1 78 ? 6.735 -2.864 -24.584 1.00 92.31 78 MET A O 1
ATOM 658 N N . HIS A 1 79 ? 6.072 -1.934 -26.507 1.00 88.69 79 HIS A N 1
ATOM 659 C CA . HIS A 1 79 ? 4.667 -2.347 -26.426 1.00 88.69 79 HIS A CA 1
ATOM 660 C C . HIS A 1 79 ? 4.375 -3.398 -27.495 1.00 88.69 79 HIS A C 1
ATOM 662 O O . HIS A 1 79 ? 3.967 -3.087 -28.610 1.00 88.69 79 HIS A O 1
ATOM 668 N N . THR A 1 80 ? 4.566 -4.662 -27.140 1.00 86.56 80 THR A N 1
ATOM 669 C CA . THR A 1 80 ? 4.330 -5.808 -28.019 1.00 86.56 80 THR A CA 1
ATOM 670 C C . THR A 1 80 ? 3.056 -6.552 -27.595 1.00 86.56 80 THR A C 1
ATOM 672 O O . THR A 1 80 ? 2.502 -6.295 -26.522 1.00 86.56 80 THR A O 1
ATOM 675 N N . PRO A 1 81 ? 2.569 -7.523 -28.386 1.00 83.81 81 PRO A N 1
ATOM 676 C CA . PRO A 1 81 ? 1.498 -8.417 -27.942 1.00 83.81 81 PRO A CA 1
ATOM 677 C C . PRO A 1 81 ? 1.847 -9.245 -26.690 1.00 83.81 81 PRO A C 1
ATOM 679 O O . PRO A 1 81 ? 0.944 -9.787 -26.054 1.00 83.81 81 PRO A O 1
ATOM 682 N N . HIS A 1 82 ? 3.134 -9.362 -26.346 1.00 83.31 82 HIS A N 1
ATOM 683 C CA . HIS A 1 82 ? 3.635 -10.252 -25.295 1.00 83.31 82 HIS A CA 1
ATOM 684 C C . HIS A 1 82 ? 4.041 -9.521 -24.014 1.00 83.31 82 HIS A C 1
ATOM 686 O O . HIS A 1 82 ? 3.921 -10.080 -22.924 1.00 83.31 82 HIS A O 1
ATOM 692 N N . PHE A 1 83 ? 4.513 -8.282 -24.135 1.00 90.62 83 PHE A N 1
ATOM 693 C CA . PHE A 1 83 ? 4.912 -7.452 -23.008 1.00 90.62 83 PHE A CA 1
ATOM 694 C C . PHE A 1 83 ? 4.721 -5.972 -23.316 1.00 90.62 83 PHE A C 1
ATOM 696 O O . PHE A 1 83 ? 4.691 -5.552 -24.471 1.00 90.62 83 PHE A O 1
ATOM 703 N N . ARG A 1 84 ? 4.601 -5.173 -22.262 1.00 92.31 84 ARG A N 1
ATOM 704 C CA . ARG A 1 84 ? 4.412 -3.723 -22.342 1.00 92.31 84 ARG A CA 1
ATOM 705 C C . ARG A 1 84 ? 5.036 -3.025 -21.145 1.00 92.31 84 ARG A C 1
ATOM 707 O O . ARG A 1 84 ? 5.439 -3.679 -20.182 1.00 92.31 84 ARG A O 1
ATOM 714 N N . LEU A 1 85 ? 5.060 -1.696 -21.202 1.00 92.50 85 LEU A N 1
ATOM 715 C CA . LEU A 1 85 ? 5.417 -0.877 -20.055 1.00 92.50 85 LEU A CA 1
ATOM 716 C C . LEU A 1 85 ? 4.286 -0.807 -19.03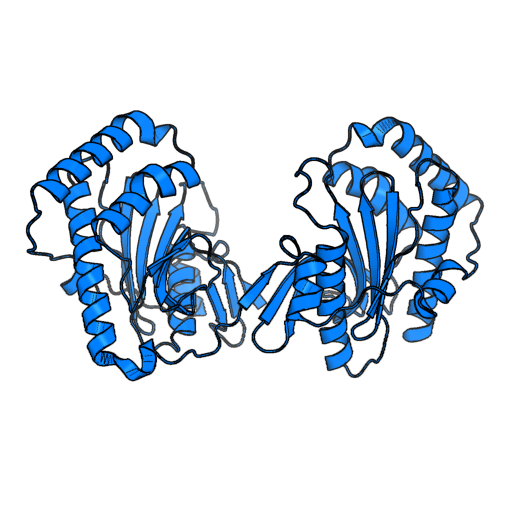3 1.00 92.50 85 LEU A C 1
ATOM 718 O O . LEU A 1 85 ? 3.099 -0.698 -19.364 1.00 92.50 85 LEU A O 1
ATOM 722 N N . PHE A 1 86 ? 4.711 -0.787 -17.781 1.00 88.50 86 PHE A N 1
ATOM 723 C CA . PHE A 1 86 ? 3.913 -0.481 -16.616 1.00 88.50 86 PHE A CA 1
ATOM 724 C C . PHE A 1 86 ? 4.655 0.536 -15.749 1.00 88.50 86 PHE A C 1
ATOM 726 O O . PHE A 1 86 ? 5.884 0.517 -15.654 1.00 88.50 86 PHE A O 1
ATOM 733 N N . HIS A 1 87 ? 3.897 1.417 -15.106 1.00 86.56 87 HIS A N 1
ATOM 734 C CA . HIS A 1 87 ? 4.417 2.443 -14.209 1.00 86.56 87 HIS A CA 1
ATOM 735 C C . HIS A 1 87 ? 3.793 2.241 -12.834 1.00 86.56 87 HIS A C 1
ATOM 737 O O . HIS A 1 87 ? 2.575 2.094 -12.751 1.00 86.56 87 HIS A O 1
ATOM 743 N N . GLN A 1 88 ? 4.614 2.261 -11.780 1.00 71.69 88 GLN A N 1
ATOM 744 C CA . GLN A 1 88 ? 4.158 2.164 -10.385 1.00 71.69 88 GLN A CA 1
ATOM 745 C C . GLN A 1 88 ? 3.320 0.904 -10.073 1.00 71.69 88 GLN A C 1
ATOM 747 O O . GLN A 1 88 ? 2.473 0.919 -9.182 1.00 71.69 88 GLN A O 1
ATOM 752 N N . GLU A 1 89 ? 3.546 -0.196 -10.797 1.00 81.62 89 GLU A N 1
ATOM 753 C CA . GLU A 1 89 ? 2.946 -1.489 -10.456 1.00 81.62 89 GLU A CA 1
ATOM 754 C C . GLU A 1 89 ? 3.717 -2.124 -9.299 1.00 81.62 89 GLU A C 1
ATOM 756 O O . GLU A 1 89 ? 4.950 -2.128 -9.283 1.00 81.62 89 GLU A O 1
ATOM 761 N N . ASN A 1 90 ? 2.990 -2.676 -8.330 1.00 83.69 90 ASN A N 1
ATOM 762 C CA . ASN A 1 90 ? 3.616 -3.349 -7.199 1.00 83.69 90 ASN A CA 1
ATOM 763 C C . ASN A 1 90 ? 4.141 -4.716 -7.623 1.00 83.69 90 ASN A C 1
ATOM 765 O O . ASN A 1 90 ? 3.423 -5.512 -8.234 1.00 83.69 90 ASN A O 1
ATOM 769 N N . LEU A 1 91 ? 5.361 -5.021 -7.203 1.00 89.19 91 LEU A N 1
ATOM 770 C CA . LEU A 1 91 ? 5.861 -6.383 -7.183 1.00 89.19 91 LEU A CA 1
ATOM 771 C C . LEU A 1 91 ? 5.551 -6.979 -5.813 1.00 89.19 91 LEU A C 1
ATOM 773 O O . LEU A 1 91 ? 5.778 -6.348 -4.781 1.00 89.19 91 LEU A O 1
ATOM 777 N N . PHE A 1 92 ? 5.018 -8.196 -5.807 1.00 87.00 92 PHE A N 1
ATOM 778 C CA . PHE A 1 92 ? 4.674 -8.915 -4.589 1.00 87.00 92 PHE A CA 1
ATOM 779 C C . PHE A 1 92 ? 5.148 -10.353 -4.700 1.00 87.00 92 PHE A C 1
ATOM 781 O O . PHE A 1 92 ? 4.656 -11.110 -5.540 1.00 87.00 92 PHE A O 1
ATOM 788 N N . ALA A 1 93 ? 6.081 -10.743 -3.839 1.00 88.75 93 ALA A N 1
ATOM 789 C CA . ALA A 1 93 ? 6.605 -12.096 -3.853 1.00 88.75 93 ALA A CA 1
ATOM 790 C C . ALA A 1 93 ? 7.029 -12.564 -2.468 1.00 88.75 93 ALA A C 1
ATOM 792 O O . ALA A 1 93 ? 7.737 -11.867 -1.740 1.00 88.75 93 ALA A O 1
ATOM 793 N N . GLN A 1 94 ? 6.656 -13.797 -2.128 1.00 88.62 94 GLN A N 1
ATOM 794 C CA . GLN A 1 94 ? 7.281 -14.496 -1.017 1.00 88.62 94 GLN A CA 1
ATOM 795 C C . GLN A 1 94 ? 8.664 -14.984 -1.468 1.00 88.62 94 GLN A C 1
ATOM 797 O O . GLN A 1 94 ? 8.776 -15.957 -2.216 1.00 88.62 94 GLN A O 1
ATOM 802 N N . VAL A 1 95 ? 9.706 -14.274 -1.032 1.00 90.88 95 VAL A N 1
ATOM 803 C CA . VAL A 1 95 ? 11.104 -14.541 -1.412 1.00 90.88 95 VAL A CA 1
ATOM 804 C C . VAL A 1 95 ? 11.768 -15.567 -0.489 1.00 90.88 95 VAL A C 1
ATOM 806 O O . VAL A 1 95 ? 12.666 -16.295 -0.894 1.00 90.88 95 VAL A O 1
ATOM 809 N N . SER A 1 96 ? 11.284 -15.701 0.748 1.00 89.69 96 SER A N 1
ATOM 810 C CA . SER A 1 96 ? 11.665 -16.790 1.651 1.00 89.69 96 SER A CA 1
ATOM 811 C C . SER A 1 96 ? 10.537 -17.116 2.633 1.00 89.69 96 SER A C 1
ATOM 813 O O . SER A 1 96 ? 9.493 -16.461 2.656 1.00 89.69 96 SER A O 1
ATOM 815 N N . GLN A 1 97 ? 10.730 -18.128 3.483 1.00 83.50 97 GLN A N 1
ATOM 816 C CA . GLN A 1 97 ? 9.768 -18.435 4.550 1.00 83.50 97 GLN A CA 1
ATOM 817 C C . GLN A 1 97 ? 9.557 -17.244 5.502 1.00 83.50 97 GLN A C 1
ATOM 819 O O . GLN A 1 97 ? 8.450 -17.047 5.997 1.00 83.50 97 GLN A O 1
ATOM 824 N N . ALA A 1 98 ? 10.595 -16.431 5.720 1.00 87.00 98 ALA A N 1
ATOM 825 C CA . ALA A 1 98 ? 10.556 -15.289 6.628 1.00 87.00 98 ALA A CA 1
ATOM 826 C C . ALA A 1 98 ? 10.183 -13.965 5.937 1.00 87.00 98 ALA A C 1
ATOM 828 O O . ALA A 1 98 ? 9.630 -13.083 6.599 1.00 87.00 98 ALA A O 1
ATOM 829 N N . HIS A 1 99 ? 10.431 -13.822 4.630 1.00 88.69 99 HIS A N 1
ATOM 830 C CA . HIS A 1 99 ? 10.320 -12.542 3.924 1.00 88.69 99 HIS A CA 1
ATOM 831 C C . HIS A 1 99 ? 9.334 -12.577 2.756 1.00 88.69 99 HIS A C 1
ATOM 833 O O . HIS A 1 99 ? 9.385 -13.435 1.874 1.00 88.69 99 HIS A O 1
ATOM 839 N N . THR A 1 100 ? 8.444 -11.587 2.740 1.00 89.38 100 THR A N 1
ATOM 840 C CA . THR A 1 100 ? 7.574 -11.261 1.608 1.00 89.38 100 THR A CA 1
ATOM 841 C C . THR A 1 100 ? 7.881 -9.846 1.164 1.00 89.38 100 THR A C 1
ATOM 843 O O . THR A 1 100 ? 7.700 -8.900 1.926 1.00 89.38 100 THR A O 1
ATOM 846 N N . PHE A 1 101 ? 8.377 -9.709 -0.055 1.00 90.88 101 PHE A N 1
ATOM 847 C CA . PHE A 1 101 ? 8.703 -8.417 -0.629 1.00 90.88 101 PHE A CA 1
ATOM 848 C C . PHE A 1 101 ? 7.455 -7.798 -1.240 1.00 90.88 101 PHE A C 1
ATOM 850 O O . PHE A 1 101 ? 6.699 -8.484 -1.934 1.00 90.88 101 PHE A O 1
ATOM 857 N N . TYR A 1 102 ? 7.239 -6.518 -0.947 1.00 85.69 102 TYR A N 1
ATOM 858 C CA . TYR A 1 102 ? 6.113 -5.753 -1.465 1.00 85.69 102 TYR A CA 1
ATOM 859 C C . TYR A 1 102 ? 6.482 -4.283 -1.622 1.00 85.69 102 TYR A C 1
ATOM 861 O O . TYR A 1 102 ? 6.532 -3.550 -0.637 1.00 85.69 102 TYR A O 1
ATOM 869 N N . ASP A 1 103 ? 6.735 -3.862 -2.855 1.00 84.94 103 ASP A N 1
ATOM 870 C CA . ASP A 1 103 ? 7.053 -2.474 -3.193 1.00 84.94 103 ASP A CA 1
ATOM 871 C C . ASP A 1 103 ? 6.956 -2.284 -4.722 1.00 84.94 103 ASP A C 1
ATOM 873 O O . ASP A 1 103 ? 6.789 -3.255 -5.471 1.00 84.94 103 ASP A O 1
ATOM 877 N N . SER A 1 104 ? 7.039 -1.046 -5.204 1.00 86.38 104 SER A N 1
ATOM 878 C CA . SER A 1 104 ? 6.914 -0.710 -6.626 1.00 86.38 104 SER A CA 1
ATOM 879 C C . SER A 1 104 ? 8.219 -0.136 -7.187 1.00 86.38 104 SER A C 1
ATOM 881 O O . SER A 1 104 ? 8.666 0.911 -6.708 1.00 86.38 104 SER A O 1
ATOM 883 N N . PRO A 1 105 ? 8.820 -0.738 -8.229 1.00 91.19 105 PRO A N 1
ATOM 884 C CA . PRO A 1 105 ? 9.819 -0.044 -9.035 1.00 91.19 105 PRO A CA 1
ATOM 885 C C . PRO A 1 105 ? 9.155 1.081 -9.850 1.00 91.19 105 PRO A C 1
ATOM 887 O O . PRO A 1 105 ? 7.933 1.133 -10.021 1.00 91.19 105 PRO A O 1
ATOM 890 N N . ASP A 1 106 ? 9.963 1.991 -10.386 1.00 92.81 106 ASP A N 1
ATOM 891 C CA . ASP A 1 106 ? 9.456 3.162 -11.108 1.00 92.81 106 ASP A CA 1
ATOM 892 C C . ASP A 1 106 ? 8.908 2.821 -12.494 1.00 92.81 106 ASP A C 1
ATOM 894 O O . ASP A 1 106 ? 7.961 3.450 -12.978 1.00 92.81 106 ASP A O 1
ATOM 898 N N . LEU A 1 107 ? 9.486 1.801 -13.127 1.00 95.00 107 LEU A N 1
ATOM 899 C CA . LEU A 1 107 ? 9.056 1.279 -14.416 1.00 95.00 107 LEU A CA 1
ATOM 900 C C . LEU A 1 107 ? 9.280 -0.232 -14.462 1.00 95.00 107 LEU A C 1
ATOM 902 O O . LEU A 1 107 ? 10.305 -0.737 -14.007 1.00 95.00 107 LEU A O 1
ATOM 906 N N . VAL A 1 108 ? 8.323 -0.951 -15.044 1.00 95.62 108 VAL A N 1
ATOM 907 C CA . VAL A 1 108 ? 8.422 -2.392 -15.303 1.00 95.62 108 VAL A CA 1
ATOM 908 C C . VAL A 1 108 ? 8.107 -2.661 -16.764 1.00 95.62 108 VAL A C 1
ATOM 910 O O . VAL A 1 108 ? 7.147 -2.109 -17.300 1.00 95.62 108 VAL A O 1
ATOM 913 N N . VAL A 1 109 ? 8.876 -3.544 -17.399 1.00 95.44 109 VAL A N 1
ATOM 914 C CA . VAL A 1 109 ? 8.447 -4.213 -18.633 1.00 95.44 109 VAL A CA 1
ATOM 915 C C . VAL A 1 109 ? 8.057 -5.633 -18.267 1.00 95.44 109 VAL A C 1
ATOM 917 O O . VAL A 1 109 ? 8.824 -6.348 -17.623 1.00 95.44 109 VAL A O 1
ATOM 920 N N . GLY A 1 110 ? 6.852 -6.041 -18.643 1.00 92.06 110 GLY A N 1
ATOM 921 C CA . GLY A 1 110 ? 6.332 -7.352 -18.280 1.00 92.06 110 GLY A CA 1
ATOM 922 C C . GLY A 1 110 ? 5.142 -7.775 -19.123 1.00 92.06 110 GLY A C 1
ATOM 923 O O . GLY A 1 110 ? 4.605 -6.992 -19.910 1.00 92.06 110 GLY A O 1
ATOM 924 N N . GLY A 1 111 ? 4.730 -9.029 -18.963 1.00 86.62 111 GLY A N 1
ATOM 925 C CA . GLY A 1 111 ? 3.507 -9.559 -19.557 1.00 86.62 111 GLY A CA 1
ATOM 926 C C . GLY A 1 111 ? 2.258 -9.066 -18.826 1.00 86.62 111 GLY A C 1
ATOM 927 O O . GLY A 1 111 ? 2.310 -8.745 -17.639 1.00 86.62 111 GLY A O 1
ATOM 928 N N . GLY A 1 112 ? 1.121 -9.045 -19.524 1.00 75.88 112 GLY A N 1
ATOM 929 C CA . GLY A 1 112 ? -0.182 -8.668 -18.965 1.00 75.88 112 GLY A CA 1
ATOM 930 C C . GLY A 1 112 ? -0.931 -7.641 -19.817 1.00 75.88 112 GLY A C 1
ATOM 931 O O . GLY A 1 112 ? -0.329 -6.845 -20.534 1.00 75.88 112 GLY A O 1
ATOM 932 N N . HIS A 1 113 ? -2.267 -7.669 -19.771 1.00 70.00 113 HIS A N 1
ATOM 933 C CA . HIS A 1 113 ? -3.101 -6.784 -20.597 1.00 70.00 113 HIS A CA 1
ATOM 934 C C . HIS A 1 113 ? -3.452 -5.469 -19.902 1.00 70.00 113 HIS A C 1
ATOM 936 O O . HIS A 1 113 ? -3.157 -4.403 -20.430 1.00 70.00 113 HIS A O 1
ATOM 942 N N . GLN A 1 114 ? -4.115 -5.533 -18.744 1.00 68.50 114 GLN A N 1
ATOM 943 C CA . GLN A 1 114 ? -4.511 -4.347 -17.970 1.00 68.50 114 GLN A CA 1
ATOM 944 C C . GLN A 1 114 ? -3.631 -4.121 -16.742 1.00 68.50 114 GLN A C 1
ATOM 946 O O . GLN A 1 114 ? -3.512 -2.990 -16.294 1.00 68.50 114 GLN A O 1
ATOM 951 N N . GLN A 1 115 ? -3.036 -5.189 -16.218 1.00 74.62 115 GLN A N 1
ATOM 952 C CA . GLN A 1 115 ? -2.189 -5.195 -15.032 1.00 74.62 115 GLN A CA 1
ATOM 953 C C . GLN A 1 115 ? -0.952 -6.025 -15.321 1.00 74.62 115 GLN A C 1
ATOM 955 O O . GLN A 1 115 ? -0.996 -6.916 -16.180 1.00 74.62 115 GLN A O 1
ATOM 960 N N . LEU A 1 116 ? 0.121 -5.731 -14.596 1.00 82.25 116 LEU A N 1
ATOM 961 C CA . LEU A 1 116 ? 1.339 -6.516 -14.645 1.00 82.25 116 LEU A CA 1
ATOM 962 C C . LEU A 1 116 ? 1.042 -7.945 -14.167 1.00 82.25 116 LEU A C 1
ATOM 964 O O . LEU A 1 116 ? 0.518 -8.157 -13.076 1.00 82.25 116 LEU A O 1
ATOM 968 N N . GLY A 1 117 ? 1.353 -8.923 -15.012 1.00 82.62 117 GLY A N 1
ATOM 969 C CA . GLY A 1 117 ? 1.333 -10.339 -14.662 1.00 82.62 117 GLY A CA 1
ATOM 970 C C . GLY A 1 117 ? 2.723 -10.810 -14.261 1.00 82.62 117 GLY A C 1
ATOM 971 O O . GLY A 1 117 ? 2.976 -11.091 -13.095 1.00 82.62 117 GLY A O 1
ATOM 972 N N . ASN A 1 118 ? 3.623 -10.853 -15.243 1.00 87.25 118 ASN A N 1
ATOM 973 C CA . ASN A 1 118 ? 4.972 -11.387 -15.092 1.00 87.25 118 ASN A CA 1
ATOM 974 C C . ASN A 1 118 ? 5.998 -10.291 -15.431 1.00 87.25 118 ASN A C 1
ATOM 976 O O . ASN A 1 118 ? 6.045 -9.859 -16.586 1.00 87.25 118 ASN A O 1
ATOM 980 N N . PRO A 1 119 ? 6.783 -9.796 -14.460 1.00 93.38 119 PRO A N 1
ATOM 981 C CA . PRO A 1 119 ? 7.822 -8.798 -14.709 1.00 93.38 119 PRO A CA 1
ATOM 982 C C . PRO A 1 119 ? 9.032 -9.430 -15.405 1.00 93.38 119 PRO A C 1
ATOM 984 O O . PRO A 1 119 ? 9.490 -10.484 -14.989 1.00 93.38 119 PRO A O 1
ATOM 987 N N . TYR A 1 120 ? 9.581 -8.786 -16.430 1.00 94.31 120 TYR A N 1
ATOM 988 C CA . TYR A 1 120 ? 10.794 -9.248 -17.124 1.00 94.31 120 TYR A CA 1
ATOM 989 C C . TYR A 1 120 ? 11.953 -8.260 -16.994 1.00 94.31 120 TYR A C 1
ATOM 991 O O . TYR A 1 120 ? 13.119 -8.645 -17.073 1.00 94.31 120 TYR A O 1
ATOM 999 N N . PHE A 1 121 ? 11.624 -6.987 -16.771 1.00 96.56 121 PHE A N 1
ATOM 1000 C CA . PHE A 1 121 ? 12.589 -5.931 -16.529 1.00 96.56 121 PHE A CA 1
ATOM 1001 C C . PHE A 1 121 ? 12.081 -4.946 -15.477 1.00 96.56 121 PHE A C 1
ATOM 1003 O O . PHE A 1 121 ? 10.922 -4.528 -15.547 1.00 96.56 121 PHE A O 1
ATOM 1010 N N . CYS A 1 122 ? 12.945 -4.527 -14.553 1.00 97.25 122 CYS A N 1
ATOM 1011 C CA . CYS A 1 122 ? 12.636 -3.513 -13.540 1.00 97.25 122 CYS A CA 1
ATOM 1012 C C . CYS A 1 122 ? 13.585 -2.318 -13.648 1.00 97.25 122 CYS A C 1
ATOM 1014 O O . CYS A 1 122 ? 14.796 -2.490 -13.757 1.00 97.25 122 CYS A O 1
ATOM 1016 N N . LEU A 1 123 ? 13.055 -1.098 -13.568 1.00 96.94 123 LEU A N 1
ATOM 1017 C CA . LEU A 1 123 ? 13.855 0.120 -13.483 1.00 96.94 123 LEU A CA 1
ATOM 1018 C C . LEU A 1 123 ? 13.522 0.908 -12.224 1.00 96.94 123 LEU A C 1
ATOM 1020 O O . LEU A 1 123 ? 12.355 1.187 -11.940 1.00 96.94 123 LEU A O 1
ATOM 1024 N N . GLY A 1 124 ? 14.574 1.285 -11.499 1.00 94.12 124 GLY A N 1
ATOM 1025 C CA . GLY A 1 124 ? 14.501 2.112 -10.300 1.00 94.12 124 GLY A CA 1
ATOM 1026 C C . GLY A 1 124 ? 15.256 3.429 -10.467 1.00 94.12 124 GLY A C 1
ATOM 1027 O O . GLY A 1 124 ? 16.371 3.460 -10.988 1.00 94.12 124 GLY A O 1
ATOM 1028 N N . LEU A 1 125 ? 14.636 4.517 -10.015 1.00 91.88 125 LEU A N 1
ATOM 1029 C CA . LEU A 1 125 ? 15.190 5.866 -9.957 1.00 91.88 125 LEU A CA 1
ATOM 1030 C C . LEU A 1 125 ? 15.493 6.235 -8.507 1.00 91.88 125 LEU A C 1
ATOM 1032 O O . LEU A 1 125 ? 14.599 6.229 -7.656 1.00 91.88 125 LEU A O 1
ATOM 1036 N N . TYR A 1 126 ? 16.729 6.644 -8.244 1.00 89.38 126 TYR A N 1
ATOM 1037 C CA . TYR A 1 126 ? 17.198 6.955 -6.898 1.00 89.38 126 TYR A CA 1
ATOM 1038 C C . TYR A 1 126 ? 18.001 8.251 -6.875 1.00 89.38 126 TYR A C 1
ATOM 1040 O O . TYR A 1 126 ? 18.599 8.676 -7.865 1.00 89.38 126 TYR A O 1
ATOM 1048 N N . THR A 1 127 ? 18.014 8.879 -5.710 1.00 81.44 127 THR A N 1
ATOM 1049 C CA . THR A 1 127 ? 18.861 10.030 -5.400 1.00 81.44 127 THR A CA 1
ATOM 1050 C C . THR A 1 127 ? 19.952 9.576 -4.452 1.00 81.44 127 THR A C 1
ATOM 1052 O O . THR A 1 127 ? 19.648 8.830 -3.526 1.00 81.44 127 THR A O 1
ATOM 1055 N N . ARG A 1 128 ? 21.189 10.046 -4.612 1.00 69.69 128 ARG A N 1
ATOM 1056 C CA . ARG A 1 128 ? 22.200 9.904 -3.561 1.00 69.69 128 ARG A CA 1
ATOM 1057 C C . ARG A 1 128 ? 21.806 10.763 -2.372 1.00 69.69 128 ARG A C 1
ATOM 1059 O O . ARG A 1 128 ? 21.995 11.976 -2.377 1.00 69.69 128 ARG A O 1
ATOM 1066 N N . GLN A 1 129 ? 21.238 10.138 -1.356 1.00 62.50 129 GLN A N 1
ATOM 1067 C CA . GLN A 1 129 ? 21.273 10.669 -0.000 1.00 62.50 129 GLN A CA 1
ATOM 1068 C C . GLN A 1 129 ? 22.146 9.732 0.835 1.00 62.50 129 GLN A C 1
ATOM 1070 O O . GLN A 1 129 ? 22.322 8.570 0.469 1.00 62.50 129 GLN A O 1
ATOM 1075 N N . ASP A 1 130 ? 22.719 10.245 1.922 1.00 45.53 130 ASP A N 1
ATOM 1076 C CA . ASP A 1 130 ? 23.384 9.404 2.916 1.00 45.53 130 ASP A CA 1
ATOM 1077 C C . ASP A 1 130 ? 22.319 8.494 3.545 1.00 45.53 130 ASP A C 1
ATOM 1079 O O . ASP A 1 130 ? 21.511 8.923 4.368 1.00 45.53 130 ASP A O 1
ATOM 1083 N N . TYR A 1 131 ? 22.262 7.250 3.077 1.00 54.16 131 TYR A N 1
ATOM 1084 C CA . TYR A 1 131 ? 21.387 6.211 3.599 1.00 54.16 131 TYR A CA 1
ATOM 1085 C C . TYR A 1 131 ? 22.252 5.287 4.455 1.00 54.16 131 TYR A C 1
ATOM 1087 O O . TYR A 1 131 ? 22.840 4.349 3.932 1.00 54.16 131 TYR A O 1
ATOM 1095 N N . ASP A 1 132 ? 22.361 5.587 5.752 1.00 60.81 132 ASP A N 1
ATOM 1096 C CA . ASP A 1 132 ? 23.238 4.903 6.718 1.00 60.81 132 ASP A CA 1
ATOM 1097 C C . ASP A 1 132 ? 23.415 3.387 6.455 1.00 60.81 132 ASP A C 1
ATOM 1099 O O . ASP A 1 132 ? 24.538 2.916 6.279 1.00 60.81 132 ASP A O 1
ATOM 1103 N N . GLU A 1 133 ? 22.310 2.627 6.383 1.00 59.09 133 GLU A N 1
ATOM 1104 C CA . GLU A 1 133 ? 22.303 1.154 6.269 1.00 59.09 133 GLU A CA 1
ATOM 1105 C C . GLU A 1 133 ? 21.760 0.598 4.929 1.00 59.09 133 GLU A C 1
ATOM 1107 O O . GLU A 1 133 ? 21.735 -0.622 4.740 1.00 59.09 133 GLU A O 1
ATOM 1112 N N . TYR A 1 134 ? 21.329 1.447 3.986 1.00 73.12 134 TYR A N 1
ATOM 1113 C CA . TYR A 1 134 ? 20.610 1.033 2.765 1.00 73.12 134 TYR A CA 1
ATOM 1114 C C . TYR A 1 134 ? 21.258 1.605 1.505 1.00 73.12 134 TYR A C 1
ATOM 1116 O O . TYR A 1 134 ? 21.817 2.693 1.539 1.00 73.12 134 TYR A O 1
ATOM 1124 N N . THR A 1 135 ? 21.176 0.902 0.372 1.00 84.50 135 THR A N 1
ATOM 1125 C CA . THR A 1 135 ? 21.822 1.363 -0.871 1.00 84.50 135 THR A CA 1
ATOM 1126 C C . THR A 1 135 ? 20.858 1.336 -2.058 1.00 84.50 135 THR A C 1
ATOM 1128 O O . THR A 1 135 ? 20.021 0.432 -2.130 1.00 84.50 135 THR A O 1
ATOM 1131 N N . PRO A 1 136 ? 20.952 2.286 -3.014 1.00 89.75 136 PRO A N 1
ATOM 1132 C CA . PRO A 1 136 ? 20.202 2.222 -4.272 1.00 89.75 136 PRO A CA 1
ATOM 1133 C C . PRO A 1 136 ? 20.340 0.871 -4.985 1.00 89.75 136 PRO A C 1
ATOM 1135 O O . PRO A 1 136 ? 19.363 0.342 -5.508 1.00 89.75 136 PRO A O 1
ATOM 1138 N N . GLU A 1 137 ? 21.534 0.279 -4.949 1.00 91.19 137 GLU A N 1
ATOM 1139 C CA . GLU A 1 137 ? 21.842 -1.047 -5.483 1.00 91.19 137 GLU A CA 1
ATOM 1140 C C . GLU A 1 137 ? 21.078 -2.149 -4.742 1.00 91.19 137 GLU A C 1
ATOM 1142 O O . GLU A 1 137 ? 20.522 -3.040 -5.378 1.00 91.19 137 GLU A O 1
ATOM 1147 N N . GLY A 1 138 ? 20.993 -2.075 -3.409 1.00 92.94 138 GLY A N 1
ATOM 1148 C CA . GLY A 1 138 ? 20.222 -3.013 -2.594 1.00 92.94 138 GLY A CA 1
ATOM 1149 C C . GLY A 1 138 ? 18.724 -2.910 -2.864 1.00 92.94 138 GLY A C 1
ATOM 1150 O O . GLY A 1 138 ? 18.067 -3.923 -3.096 1.00 92.94 138 GLY A O 1
ATOM 1151 N N . GLN A 1 139 ? 18.190 -1.689 -2.935 1.00 93.00 139 GLN A N 1
ATOM 1152 C CA . GLN A 1 139 ? 16.789 -1.460 -3.289 1.00 93.00 139 GLN A CA 1
ATOM 1153 C C . GLN A 1 139 ? 16.468 -1.973 -4.702 1.00 93.00 139 GLN A C 1
ATOM 1155 O O . GLN A 1 139 ? 15.437 -2.612 -4.927 1.00 93.00 139 GLN A O 1
ATOM 1160 N N . PHE A 1 140 ? 17.363 -1.729 -5.656 1.00 95.25 140 PHE A N 1
ATOM 1161 C CA . PHE A 1 140 ? 17.248 -2.240 -7.015 1.00 95.25 140 PHE A CA 1
ATOM 1162 C C . PHE A 1 140 ? 17.296 -3.774 -7.055 1.00 95.25 140 PHE A C 1
ATOM 1164 O O . PHE A 1 140 ? 16.409 -4.397 -7.641 1.00 95.25 140 PHE A O 1
ATOM 1171 N N . LEU A 1 141 ? 18.262 -4.401 -6.380 1.00 96.00 141 LEU A N 1
ATOM 1172 C CA . LEU A 1 141 ? 18.406 -5.857 -6.337 1.00 96.00 141 LEU A CA 1
ATOM 1173 C C . LEU A 1 141 ? 17.210 -6.537 -5.654 1.00 96.00 141 LEU A C 1
ATOM 1175 O O . LEU A 1 141 ? 16.756 -7.583 -6.118 1.00 96.00 141 LEU A O 1
ATOM 1179 N N . ALA A 1 142 ? 16.634 -5.921 -4.615 1.00 96.06 142 ALA A N 1
ATOM 1180 C CA . ALA A 1 142 ? 15.399 -6.395 -3.993 1.00 96.06 142 ALA A CA 1
ATOM 1181 C C . ALA A 1 142 ? 14.227 -6.428 -4.992 1.00 96.06 142 ALA A C 1
ATOM 1183 O O . ALA A 1 142 ? 13.443 -7.381 -4.990 1.00 96.06 142 ALA A O 1
ATOM 1184 N N . SER A 1 143 ? 14.142 -5.438 -5.891 1.00 96.50 143 SER A N 1
ATOM 1185 C CA . SER A 1 143 ? 13.129 -5.421 -6.953 1.00 96.50 143 SER A CA 1
ATOM 1186 C C . SER A 1 143 ? 13.318 -6.557 -7.963 1.00 96.50 143 SER A C 1
ATOM 1188 O O . SER A 1 143 ? 12.344 -7.230 -8.309 1.00 96.50 143 SER A O 1
ATOM 1190 N N . LEU A 1 144 ? 14.566 -6.845 -8.361 1.00 97.12 144 LEU A N 1
ATOM 1191 C CA . LEU A 1 144 ? 14.875 -7.971 -9.246 1.00 97.12 144 LEU A CA 1
ATOM 1192 C C . LEU A 1 144 ? 14.532 -9.306 -8.585 1.00 97.12 144 LEU A C 1
ATOM 1194 O O . LEU A 1 144 ? 13.931 -10.166 -9.225 1.00 97.12 144 LEU A O 1
ATOM 1198 N N . LEU A 1 145 ? 14.854 -9.468 -7.298 1.00 96.75 145 LEU A N 1
ATOM 1199 C CA . LEU A 1 145 ? 14.557 -10.688 -6.546 1.00 96.75 145 LEU A CA 1
ATOM 1200 C C . LEU A 1 145 ? 13.049 -10.926 -6.421 1.00 96.75 145 LEU A C 1
ATOM 1202 O O . LEU A 1 145 ? 12.578 -12.042 -6.649 1.00 96.75 145 LEU A O 1
ATOM 1206 N N . ALA A 1 146 ? 12.275 -9.879 -6.126 1.00 95.69 146 ALA A N 1
ATOM 1207 C CA . ALA A 1 146 ? 10.819 -9.973 -6.101 1.00 95.69 146 ALA A CA 1
ATOM 1208 C C . ALA A 1 146 ? 10.261 -10.379 -7.474 1.00 95.69 146 ALA A C 1
ATOM 1210 O O . ALA A 1 146 ? 9.463 -11.313 -7.566 1.00 95.69 146 ALA A O 1
ATOM 1211 N N . ALA A 1 147 ? 10.723 -9.734 -8.549 1.00 95.25 147 ALA A N 1
ATOM 1212 C CA . ALA A 1 147 ? 10.340 -10.084 -9.912 1.00 95.25 147 ALA A CA 1
ATOM 1213 C C . ALA A 1 147 ? 10.724 -11.528 -10.281 1.00 95.25 147 ALA A C 1
ATOM 1215 O O . ALA A 1 147 ? 9.937 -12.230 -10.917 1.00 95.25 147 ALA A O 1
ATOM 1216 N N . HIS A 1 148 ? 11.888 -12.010 -9.844 1.00 94.75 148 HIS A N 1
ATOM 1217 C CA . HIS A 1 148 ? 12.356 -13.366 -10.130 1.00 94.75 148 HIS A CA 1
ATOM 1218 C C . HIS A 1 148 ? 11.436 -14.406 -9.484 1.00 94.75 148 HIS A C 1
ATOM 1220 O O . HIS A 1 148 ? 10.966 -15.324 -10.160 1.00 94.75 148 HIS A O 1
ATOM 1226 N N . HIS A 1 149 ? 11.048 -14.183 -8.226 1.00 92.75 149 HIS A N 1
ATOM 1227 C CA . HIS A 1 149 ? 10.090 -15.037 -7.523 1.00 92.75 149 HIS A CA 1
ATOM 1228 C C . HIS A 1 149 ? 8.667 -14.955 -8.094 1.00 92.75 149 HIS A C 1
ATOM 1230 O O . HIS A 1 149 ? 7.977 -15.977 -8.138 1.00 92.75 149 HIS A O 1
ATOM 1236 N N . MET A 1 150 ? 8.221 -13.792 -8.587 1.00 89.75 150 MET A N 1
ATOM 1237 C CA . MET A 1 150 ? 6.946 -13.688 -9.321 1.00 89.75 150 MET A CA 1
ATOM 1238 C C . MET A 1 150 ? 6.935 -14.575 -10.575 1.00 89.75 150 MET A C 1
ATOM 1240 O O . MET A 1 150 ? 5.895 -15.128 -10.928 1.00 89.75 150 MET A O 1
ATOM 1244 N N . ASN A 1 151 ? 8.102 -14.771 -11.195 1.00 88.00 151 ASN A N 1
ATOM 1245 C CA . ASN A 1 151 ? 8.319 -15.682 -12.321 1.00 88.00 151 ASN A CA 1
ATOM 1246 C C . ASN A 1 151 ? 8.761 -17.092 -11.890 1.00 88.00 151 ASN A C 1
ATOM 1248 O O . ASN A 1 151 ? 9.364 -17.820 -12.680 1.00 88.00 151 ASN A O 1
ATOM 1252 N N . GLN A 1 152 ? 8.489 -17.489 -10.642 1.00 86.56 152 GLN A N 1
ATOM 1253 C CA . GLN A 1 152 ? 8.805 -18.821 -10.109 1.00 86.56 152 GLN A CA 1
ATOM 1254 C C . GLN A 1 152 ? 10.300 -19.187 -10.188 1.00 86.56 152 GLN A C 1
ATOM 1256 O O . GLN A 1 152 ? 10.646 -20.365 -10.212 1.00 86.56 152 GLN A O 1
ATOM 1261 N N . ASN A 1 153 ? 11.185 -18.186 -10.220 1.00 84.06 153 ASN A N 1
ATOM 1262 C CA . ASN A 1 153 ? 12.639 -18.330 -10.324 1.00 84.06 153 ASN A CA 1
ATOM 1263 C C . ASN A 1 153 ? 13.130 -19.029 -11.604 1.00 84.06 153 ASN A C 1
ATOM 1265 O O . ASN A 1 153 ? 14.213 -19.613 -11.626 1.00 84.06 153 ASN A O 1
ATOM 1269 N N . VAL A 1 154 ? 12.334 -18.991 -12.678 1.00 81.19 154 VAL A N 1
ATOM 1270 C CA . VAL A 1 154 ? 12.668 -19.683 -13.935 1.00 81.19 154 VAL A CA 1
ATOM 1271 C C . VAL A 1 154 ? 13.380 -18.767 -14.928 1.00 81.19 154 VAL A C 1
ATOM 1273 O O . VAL A 1 154 ? 14.272 -19.209 -15.648 1.00 81.19 154 VAL A O 1
ATOM 1276 N N . LEU A 1 155 ? 12.994 -17.491 -14.978 1.00 84.56 155 LEU A N 1
ATOM 1277 C CA . LEU A 1 155 ? 13.479 -16.543 -15.981 1.00 84.56 155 LEU A CA 1
ATOM 1278 C C . LEU A 1 155 ? 14.527 -15.593 -15.395 1.00 84.56 155 LEU A C 1
ATOM 1280 O O . LEU A 1 155 ? 14.351 -15.149 -14.255 1.00 84.56 155 LEU A O 1
ATOM 1284 N N . PRO A 1 156 ? 15.576 -15.229 -16.157 1.00 91.06 156 PRO A N 1
ATOM 1285 C CA . PRO A 1 156 ? 16.417 -14.104 -15.781 1.00 91.06 156 PRO A CA 1
ATOM 1286 C C . PRO A 1 156 ? 15.571 -12.827 -15.741 1.00 91.06 156 PRO A C 1
ATOM 1288 O O . PRO A 1 156 ? 14.707 -12.616 -16.596 1.00 91.06 156 PRO A O 1
ATOM 1291 N N . ILE A 1 157 ? 15.817 -11.982 -14.744 1.00 95.31 157 ILE A N 1
ATOM 1292 C CA . ILE A 1 157 ? 15.196 -10.663 -14.633 1.00 95.31 157 ILE A CA 1
ATOM 1293 C C . ILE A 1 157 ? 16.251 -9.617 -14.920 1.00 95.31 157 ILE A C 1
ATOM 1295 O O . ILE A 1 157 ? 17.260 -9.542 -14.221 1.00 95.31 157 ILE A O 1
ATOM 1299 N N . TYR A 1 158 ? 15.991 -8.796 -15.927 1.00 96.19 158 TYR A N 1
ATOM 1300 C CA . TYR A 1 158 ? 16.855 -7.686 -16.298 1.00 96.19 158 TYR A CA 1
ATOM 1301 C C . TYR A 1 158 ? 16.437 -6.419 -15.550 1.00 96.19 158 TYR A C 1
ATOM 1303 O O . TYR A 1 158 ? 15.341 -6.319 -14.997 1.00 96.19 158 TYR A O 1
ATOM 1311 N N . GLY A 1 159 ? 17.282 -5.401 -15.542 1.00 96.88 159 GLY A N 1
ATOM 1312 C CA . GLY A 1 159 ? 16.894 -4.131 -14.961 1.00 96.88 159 GLY A CA 1
ATOM 1313 C C . GLY A 1 159 ? 17.853 -2.998 -15.237 1.00 96.88 159 GLY A C 1
ATOM 1314 O O . GLY A 1 159 ? 18.952 -3.200 -15.753 1.00 96.88 159 GLY A O 1
ATOM 1315 N N . ALA A 1 160 ? 17.419 -1.798 -14.868 1.00 97.12 160 ALA A N 1
ATOM 1316 C CA . ALA A 1 160 ? 18.266 -0.620 -14.845 1.00 97.12 160 ALA A CA 1
ATOM 1317 C C . ALA A 1 160 ? 18.119 0.150 -13.531 1.00 97.12 160 ALA A C 1
ATOM 1319 O O . ALA A 1 160 ? 17.019 0.454 -13.069 1.00 97.12 160 ALA A O 1
ATOM 1320 N N . LEU A 1 161 ? 19.254 0.512 -12.959 1.00 95.19 161 LEU A N 1
ATOM 1321 C CA . LEU A 1 161 ? 19.378 1.394 -11.815 1.00 95.19 161 LEU A CA 1
ATOM 1322 C C . LEU A 1 161 ? 19.810 2.769 -12.332 1.00 95.19 161 LEU A C 1
ATOM 1324 O O . LEU A 1 161 ? 20.846 2.892 -12.982 1.00 95.19 161 LEU A O 1
ATOM 1328 N N . VAL A 1 162 ? 19.020 3.804 -12.045 1.00 94.50 162 VAL A N 1
ATOM 1329 C CA . VAL A 1 162 ? 19.325 5.186 -12.429 1.00 94.50 162 VAL A CA 1
ATOM 1330 C C . VAL A 1 162 ? 19.513 6.037 -11.182 1.00 94.50 162 VAL A C 1
ATOM 1332 O O . VAL A 1 162 ? 18.575 6.243 -10.412 1.00 94.50 162 VAL A O 1
ATOM 1335 N N . VAL A 1 163 ? 20.720 6.569 -11.007 1.00 90.75 163 VAL A N 1
ATOM 1336 C CA . VAL A 1 163 ? 21.091 7.404 -9.859 1.00 90.75 163 VAL A CA 1
ATOM 1337 C C . VAL A 1 163 ? 21.331 8.844 -10.304 1.00 90.75 163 VAL A C 1
ATOM 1339 O O . VAL A 1 163 ? 21.934 9.097 -11.352 1.00 90.75 163 VAL A O 1
ATOM 1342 N N . ASP A 1 164 ? 20.829 9.795 -9.514 1.00 85.62 164 ASP A N 1
ATOM 1343 C CA . ASP A 1 164 ? 21.002 11.240 -9.716 1.00 85.62 164 ASP A CA 1
ATOM 1344 C C . ASP A 1 164 ? 20.699 11.678 -11.156 1.00 85.62 164 ASP A C 1
ATOM 1346 O O . ASP A 1 164 ? 21.432 12.465 -11.743 1.00 85.62 164 ASP A O 1
ATOM 1350 N N . GLN A 1 165 ? 19.637 11.120 -11.749 1.00 82.25 165 GLN A N 1
ATOM 1351 C CA . GLN A 1 165 ? 19.136 11.412 -13.103 1.00 82.25 165 GLN A CA 1
ATOM 1352 C C . GLN A 1 165 ? 20.062 11.021 -14.273 1.00 82.25 165 GLN A C 1
ATOM 1354 O O . GLN A 1 165 ? 19.602 10.978 -15.412 1.00 82.25 165 GLN A O 1
ATOM 1359 N N . TYR A 1 166 ? 21.345 10.722 -14.055 1.00 84.50 166 TYR A N 1
ATOM 1360 C CA . TYR A 1 166 ? 22.288 10.549 -15.170 1.00 84.50 166 TYR A CA 1
ATOM 1361 C C . TYR A 1 166 ? 23.093 9.258 -15.158 1.00 84.50 166 TYR A C 1
ATOM 1363 O O . TYR A 1 166 ? 23.695 8.944 -16.184 1.00 84.50 166 TYR A O 1
ATOM 1371 N N . TRP A 1 167 ? 23.150 8.554 -14.031 1.00 91.44 167 TRP A N 1
ATOM 1372 C CA . TRP A 1 167 ? 24.069 7.440 -13.825 1.00 91.44 167 TRP A CA 1
ATOM 1373 C C . TRP A 1 167 ? 23.287 6.154 -14.008 1.00 91.44 167 TRP A C 1
ATOM 1375 O O . TRP A 1 167 ? 22.501 5.788 -13.138 1.00 91.44 167 TRP A O 1
ATOM 1385 N N . TRP A 1 168 ? 23.461 5.519 -15.160 1.00 94.88 168 TRP A N 1
ATOM 1386 C CA . TRP A 1 168 ? 22.760 4.295 -15.513 1.00 94.88 168 TRP A CA 1
ATOM 1387 C C . TRP A 1 168 ? 23.650 3.093 -15.259 1.00 94.88 168 TRP A C 1
ATOM 1389 O O . TRP A 1 168 ? 24.775 3.035 -15.751 1.00 94.88 168 TRP A O 1
ATOM 1399 N N . TYR A 1 169 ? 23.104 2.129 -14.539 1.00 94.81 169 TYR A N 1
ATOM 1400 C CA . TYR A 1 169 ? 23.645 0.792 -14.384 1.00 94.81 169 TYR A CA 1
ATOM 1401 C C . TYR A 1 169 ? 22.607 -0.177 -14.925 1.00 94.81 169 TYR A C 1
ATOM 1403 O O . TYR A 1 169 ? 21.413 -0.007 -14.677 1.00 94.81 169 TYR A O 1
ATOM 1411 N N . PHE A 1 170 ? 23.046 -1.193 -15.644 1.00 95.56 170 PHE A N 1
ATOM 1412 C CA . PHE A 1 170 ? 22.202 -2.286 -16.094 1.00 95.56 170 PHE A CA 1
ATOM 1413 C C . PHE A 1 170 ? 22.525 -3.522 -15.278 1.00 95.56 170 PHE A C 1
ATOM 1415 O O . PHE A 1 170 ? 23.685 -3.778 -14.969 1.00 95.56 170 PHE A O 1
ATOM 1422 N N . GLY A 1 171 ? 21.499 -4.271 -14.901 1.00 95.06 171 GLY A N 1
ATOM 1423 C CA . GLY A 1 171 ? 21.662 -5.444 -14.063 1.00 95.06 171 GLY A CA 1
ATOM 1424 C C . GLY A 1 171 ? 20.828 -6.612 -14.531 1.00 95.06 171 GLY A C 1
ATOM 1425 O O . GLY A 1 171 ? 19.840 -6.449 -15.244 1.00 95.06 171 GLY A O 1
ATOM 1426 N N . VAL A 1 172 ? 21.233 -7.797 -14.102 1.00 94.88 172 VAL A N 1
ATOM 1427 C CA . VAL A 1 172 ? 20.492 -9.033 -14.327 1.00 94.88 172 VAL A CA 1
ATOM 1428 C C . VAL A 1 172 ? 20.582 -9.902 -13.083 1.00 94.88 172 VAL A C 1
ATOM 1430 O O . VAL A 1 172 ? 21.625 -9.941 -12.432 1.00 94.88 172 VAL A O 1
ATOM 1433 N N . LEU A 1 173 ? 19.489 -10.583 -12.754 1.00 95.19 173 LEU A N 1
ATOM 1434 C CA . LEU A 1 173 ? 19.411 -11.618 -11.728 1.00 95.19 173 LEU A CA 1
ATOM 1435 C C . LEU A 1 173 ? 18.935 -12.918 -12.379 1.00 95.19 173 LEU A C 1
ATOM 1437 O O . LEU A 1 173 ? 17.886 -12.944 -13.025 1.00 95.19 173 LEU A O 1
ATOM 1441 N N . GLN A 1 174 ? 19.678 -14.002 -12.177 1.00 90.88 174 GLN A N 1
ATOM 1442 C CA . GLN A 1 174 ? 19.328 -15.339 -12.640 1.00 90.88 174 GLN A CA 1
ATOM 1443 C C . GLN A 1 174 ? 19.663 -16.374 -11.562 1.00 90.88 174 GLN A C 1
ATOM 1445 O O . GLN A 1 174 ? 20.822 -16.562 -11.189 1.00 90.88 174 GLN A O 1
ATOM 1450 N N . GLY A 1 175 ? 18.640 -17.065 -11.054 1.00 89.06 175 GLY A N 1
ATOM 1451 C CA . GLY A 1 175 ? 18.799 -17.946 -9.903 1.00 89.06 175 GLY A CA 1
ATOM 1452 C C . GLY A 1 175 ? 19.213 -17.133 -8.678 1.00 89.06 175 GLY A C 1
ATOM 1453 O O . GLY A 1 175 ? 18.542 -16.175 -8.306 1.00 89.06 175 GLY A O 1
ATOM 1454 N N . ASN A 1 176 ? 20.340 -17.493 -8.068 1.00 92.44 176 ASN A N 1
ATOM 1455 C CA . ASN A 1 176 ? 20.942 -16.726 -6.978 1.00 92.44 176 ASN A CA 1
ATOM 1456 C C . ASN A 1 176 ? 22.110 -15.837 -7.437 1.00 92.44 176 ASN A C 1
ATOM 1458 O O . ASN A 1 176 ? 22.802 -15.273 -6.596 1.00 92.44 176 ASN A O 1
ATOM 1462 N N . GLN A 1 177 ? 22.369 -15.721 -8.740 1.00 93.69 177 GLN A N 1
ATOM 1463 C CA . GLN A 1 177 ? 23.483 -14.935 -9.266 1.00 93.69 177 GLN A CA 1
ATOM 1464 C C . GLN A 1 177 ? 22.985 -13.628 -9.860 1.00 93.69 177 GLN A C 1
ATOM 1466 O O . GLN A 1 177 ? 21.992 -13.617 -10.585 1.00 93.69 177 GLN A O 1
ATOM 1471 N N . TYR A 1 178 ? 23.688 -12.534 -9.591 1.00 94.88 178 TYR A N 1
ATOM 1472 C CA . TYR A 1 178 ? 23.366 -11.239 -10.176 1.00 94.88 178 TYR A CA 1
ATOM 1473 C C . TYR A 1 178 ? 24.613 -10.504 -10.655 1.00 94.88 178 TYR A C 1
ATOM 1475 O O . TYR A 1 178 ? 25.730 -10.774 -10.214 1.00 94.88 178 TYR A O 1
ATOM 1483 N N . ALA A 1 179 ? 24.414 -9.561 -11.564 1.00 92.81 179 ALA A N 1
ATOM 1484 C CA . ALA A 1 179 ? 25.470 -8.732 -12.121 1.00 92.81 179 ALA A CA 1
ATOM 1485 C C . ALA A 1 179 ? 24.986 -7.291 -12.281 1.00 92.81 179 ALA A C 1
ATOM 1487 O O . ALA A 1 179 ? 23.791 -7.051 -12.465 1.00 92.81 179 ALA A O 1
ATOM 1488 N N . LEU A 1 180 ? 25.927 -6.349 -12.237 1.00 92.38 180 LEU A N 1
ATOM 1489 C CA . LEU A 1 180 ? 25.723 -4.932 -12.518 1.00 92.38 180 LEU A CA 1
ATOM 1490 C C . LEU A 1 180 ? 26.798 -4.470 -13.503 1.00 92.38 180 LEU A C 1
ATOM 1492 O O . LEU A 1 180 ? 27.959 -4.864 -13.395 1.00 92.38 180 LEU A O 1
ATOM 1496 N N . SER A 1 181 ? 26.404 -3.644 -14.465 1.00 92.06 181 SER A N 1
ATOM 1497 C CA . SER A 1 181 ? 27.299 -3.068 -15.459 1.00 92.06 181 SER A CA 1
ATOM 1498 C C . SER A 1 181 ? 28.199 -1.990 -14.856 1.00 92.06 181 SER A C 1
ATOM 1500 O O . SER A 1 181 ? 27.972 -1.487 -13.753 1.00 92.06 181 SER A O 1
ATOM 1502 N N . GLU A 1 182 ? 29.176 -1.543 -15.642 1.00 89.19 182 GLU A N 1
ATOM 1503 C CA . GLU A 1 182 ? 29.779 -0.230 -15.422 1.00 89.19 182 GLU A CA 1
ATOM 1504 C C . GLU A 1 182 ? 28.752 0.906 -15.592 1.00 89.19 182 GLU A C 1
ATOM 1506 O O . GLU A 1 182 ? 27.639 0.702 -16.087 1.00 89.19 182 GLU A O 1
ATOM 1511 N N . VAL A 1 183 ? 29.119 2.116 -15.162 1.00 90.38 183 VAL A N 1
ATOM 1512 C CA . VAL A 1 183 ? 28.227 3.279 -15.224 1.00 90.38 183 VAL A CA 1
ATOM 1513 C C . VAL A 1 183 ? 28.196 3.899 -16.622 1.00 90.38 183 VAL A C 1
ATOM 1515 O O . VAL A 1 183 ? 29.227 4.272 -17.180 1.00 90.38 183 VAL A O 1
ATOM 1518 N N . TYR A 1 184 ? 26.992 4.125 -17.143 1.00 90.31 184 TYR A N 1
ATOM 1519 C CA . TYR A 1 184 ? 26.746 4.887 -18.365 1.00 90.31 184 TYR A CA 1
ATOM 1520 C C . TYR A 1 184 ? 26.207 6.280 -18.020 1.00 90.31 184 TYR A C 1
ATOM 1522 O O . TYR A 1 184 ? 25.211 6.424 -17.309 1.00 90.31 184 TYR A O 1
ATOM 1530 N N . LEU A 1 185 ? 26.852 7.335 -18.531 1.00 87.88 185 LEU A N 1
ATOM 1531 C CA . LEU A 1 185 ? 26.491 8.725 -18.232 1.00 87.88 185 LEU A CA 1
ATOM 1532 C C . LEU A 1 185 ? 25.587 9.310 -19.323 1.00 87.88 185 LEU A C 1
ATOM 1534 O O . LEU A 1 185 ? 26.061 9.781 -20.359 1.00 87.88 185 LEU A O 1
ATOM 1538 N N . ALA A 1 186 ? 24.278 9.341 -19.067 1.00 79.44 186 ALA A N 1
ATOM 1539 C CA . ALA A 1 186 ? 23.265 9.712 -20.061 1.00 79.44 186 ALA A CA 1
ATOM 1540 C C . ALA A 1 186 ? 23.390 11.147 -20.614 1.00 79.44 186 ALA A C 1
ATOM 1542 O O . ALA A 1 186 ? 22.995 11.406 -21.746 1.00 79.44 186 ALA A O 1
ATOM 1543 N N . HIS A 1 187 ? 23.940 12.093 -19.846 1.00 76.50 187 HIS A N 1
ATOM 1544 C CA . HIS A 1 187 ? 24.116 13.481 -20.301 1.00 76.50 187 HIS A CA 1
ATOM 1545 C C . HIS A 1 187 ? 25.363 13.698 -21.178 1.00 76.50 187 HIS A C 1
ATOM 1547 O O . HIS A 1 187 ? 25.505 14.776 -21.762 1.00 76.50 187 HIS A O 1
ATOM 1553 N N . LYS A 1 188 ? 26.263 12.707 -21.253 1.00 78.94 188 LYS A N 1
ATOM 1554 C CA . LYS A 1 188 ? 27.490 12.730 -22.066 1.00 78.94 188 LYS A CA 1
ATOM 1555 C C . LYS A 1 188 ? 27.324 11.814 -23.283 1.00 78.94 188 LYS A C 1
ATOM 1557 O O . LYS A 1 188 ? 26.258 11.788 -23.891 1.00 78.94 188 LYS A O 1
ATOM 1562 N N . ASP A 1 189 ? 28.359 11.055 -23.618 1.00 78.25 189 ASP A N 1
ATOM 1563 C CA . ASP A 1 189 ? 28.445 10.264 -24.845 1.00 78.25 189 ASP A CA 1
ATOM 1564 C C . ASP A 1 189 ? 27.735 8.903 -24.741 1.00 78.25 189 ASP A C 1
ATOM 1566 O O . ASP A 1 189 ? 27.620 8.183 -25.730 1.00 78.25 189 ASP A O 1
ATOM 1570 N N . SER A 1 190 ? 27.213 8.542 -23.561 1.00 89.44 190 SER A N 1
ATOM 1571 C CA . SER A 1 190 ? 26.645 7.211 -23.321 1.00 89.44 190 SER A CA 1
ATOM 1572 C C . SER A 1 190 ? 25.156 7.076 -23.658 1.00 89.44 190 SER A C 1
ATOM 1574 O O . SER A 1 190 ? 24.650 5.961 -23.595 1.00 89.44 190 SER A O 1
ATOM 1576 N N . LEU A 1 191 ? 24.428 8.147 -24.017 1.00 92.38 191 LEU A N 1
ATOM 1577 C CA . LEU A 1 191 ? 22.983 8.042 -24.301 1.00 92.38 191 LEU A CA 1
ATOM 1578 C C . LEU A 1 191 ? 22.677 7.064 -25.439 1.00 92.38 191 LEU A C 1
ATOM 1580 O O . LEU A 1 191 ? 21.747 6.268 -25.342 1.00 92.38 191 LEU A O 1
ATOM 1584 N N . THR A 1 192 ? 23.474 7.112 -26.504 1.00 92.44 192 THR A N 1
ATOM 1585 C CA . THR A 1 192 ? 23.347 6.182 -27.627 1.00 92.44 192 THR A CA 1
ATOM 1586 C C . THR A 1 192 ? 23.533 4.741 -27.163 1.00 92.44 192 THR A C 1
ATOM 1588 O O . THR A 1 192 ? 22.713 3.893 -27.498 1.00 92.44 192 THR A O 1
ATOM 1591 N N . GLN A 1 193 ? 24.542 4.478 -26.328 1.00 92.12 193 GLN A N 1
ATOM 1592 C CA . GLN A 1 193 ? 24.787 3.142 -25.785 1.00 92.12 193 GLN A CA 1
ATOM 1593 C C . GLN A 1 193 ? 23.643 2.672 -24.878 1.00 92.12 193 GLN A C 1
ATOM 1595 O O . GLN A 1 193 ? 23.171 1.551 -25.024 1.00 92.12 193 GLN A O 1
ATOM 1600 N N . ILE A 1 194 ? 23.146 3.541 -23.989 1.00 94.62 194 ILE A N 1
ATOM 1601 C CA . ILE A 1 194 ? 21.980 3.267 -23.133 1.00 94.62 194 ILE A CA 1
ATOM 1602 C C . ILE A 1 194 ? 20.782 2.861 -23.994 1.00 94.62 194 ILE A C 1
ATOM 1604 O O . ILE A 1 194 ? 20.109 1.877 -23.694 1.00 94.62 194 ILE A O 1
ATOM 1608 N N . TYR A 1 195 ? 20.518 3.598 -25.075 1.00 95.38 195 TYR A N 1
AT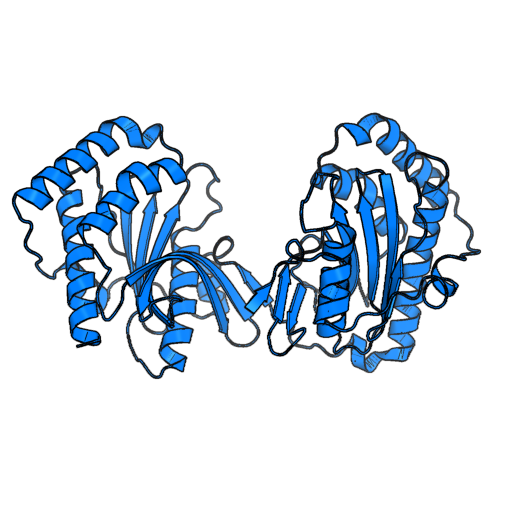OM 1609 C CA . TYR A 1 195 ? 19.412 3.277 -25.966 1.00 95.38 195 TYR A CA 1
ATOM 1610 C C . TYR A 1 195 ? 19.622 1.958 -26.718 1.00 95.38 195 TYR A C 1
ATOM 1612 O O . TYR A 1 195 ? 18.679 1.180 -26.809 1.00 95.38 195 TYR A O 1
ATOM 1620 N N . LEU A 1 196 ? 20.834 1.667 -27.202 1.00 93.56 196 LEU A N 1
ATOM 1621 C CA . LEU A 1 196 ? 21.147 0.384 -27.842 1.00 93.56 196 LEU A CA 1
ATOM 1622 C C . LEU A 1 196 ? 20.944 -0.799 -26.883 1.00 93.56 196 LEU A C 1
ATOM 1624 O O . LEU A 1 196 ? 20.349 -1.795 -27.276 1.00 93.56 196 LEU A O 1
ATOM 1628 N N . ILE A 1 197 ? 21.328 -0.662 -25.609 1.00 94.44 197 ILE A N 1
ATOM 1629 C CA . ILE A 1 197 ? 21.078 -1.679 -24.572 1.00 94.44 197 ILE A CA 1
ATOM 1630 C C . ILE A 1 197 ? 19.569 -1.889 -24.353 1.00 94.44 197 ILE A C 1
ATOM 1632 O O . ILE A 1 197 ? 19.099 -3.025 -24.262 1.00 94.44 197 ILE A O 1
ATOM 1636 N N . ILE A 1 198 ? 18.782 -0.805 -24.299 1.00 95.12 198 ILE A N 1
ATOM 1637 C CA . ILE A 1 198 ? 17.313 -0.888 -24.205 1.00 95.12 198 ILE A CA 1
ATOM 1638 C C . ILE A 1 198 ? 16.730 -1.534 -25.469 1.00 95.12 198 ILE A C 1
ATOM 1640 O O . ILE A 1 198 ? 15.796 -2.325 -25.381 1.00 95.12 198 ILE A O 1
ATOM 1644 N N . LYS A 1 199 ? 17.262 -1.226 -26.650 1.00 92.88 199 LYS A N 1
ATOM 1645 C CA . LYS A 1 199 ? 16.810 -1.815 -27.911 1.00 92.88 199 LYS A CA 1
ATOM 1646 C C . LYS A 1 199 ? 17.086 -3.320 -27.952 1.00 92.88 199 LYS A C 1
ATOM 1648 O O . LYS A 1 199 ? 16.173 -4.082 -28.255 1.00 92.88 199 LYS A O 1
ATOM 1653 N N . GLU A 1 200 ? 18.277 -3.751 -27.548 1.00 92.75 200 GLU A N 1
ATOM 1654 C CA . GLU A 1 200 ? 18.638 -5.170 -27.456 1.00 92.75 200 GLU A CA 1
ATOM 1655 C C . GLU A 1 200 ? 17.796 -5.916 -26.422 1.00 92.75 200 GLU A C 1
ATOM 1657 O O . GLU A 1 200 ? 17.355 -7.037 -26.671 1.00 92.75 200 GLU A O 1
ATOM 1662 N N . LEU A 1 201 ? 17.473 -5.270 -25.294 1.00 93.88 201 LEU A N 1
ATOM 1663 C CA . LEU A 1 201 ? 16.571 -5.844 -24.295 1.00 93.88 201 LEU A CA 1
ATOM 1664 C C . LEU A 1 201 ? 15.253 -6.299 -24.939 1.00 93.88 201 LEU A C 1
ATOM 1666 O O . LEU A 1 201 ? 14.754 -7.369 -24.604 1.00 93.88 201 LEU A O 1
ATOM 1670 N N . LYS A 1 202 ? 14.688 -5.533 -25.885 1.00 92.94 202 LYS A N 1
ATOM 1671 C CA . LYS A 1 202 ? 13.461 -5.945 -26.586 1.00 92.94 202 LYS A CA 1
ATOM 1672 C C . LYS A 1 202 ? 13.656 -7.277 -27.308 1.00 92.94 202 LYS A C 1
ATOM 1674 O O . LYS A 1 202 ? 12.774 -8.130 -27.221 1.00 92.94 202 LYS A O 1
ATOM 1679 N N . GLN A 1 203 ? 14.775 -7.443 -28.011 1.00 90.12 203 GLN A N 1
ATOM 1680 C CA . GLN A 1 203 ? 15.072 -8.661 -28.759 1.00 90.12 203 GLN A CA 1
ATOM 1681 C C . GLN A 1 203 ? 15.250 -9.853 -27.813 1.00 90.12 203 GLN A C 1
ATOM 1683 O O . GLN A 1 203 ? 14.568 -10.861 -27.978 1.00 90.12 203 GLN A O 1
ATOM 1688 N N . ILE A 1 204 ? 16.030 -9.682 -26.741 1.00 90.00 204 ILE A N 1
ATOM 1689 C CA . ILE A 1 204 ? 16.211 -10.692 -25.689 1.00 90.00 204 ILE A CA 1
ATOM 1690 C C . ILE A 1 204 ? 14.865 -11.131 -25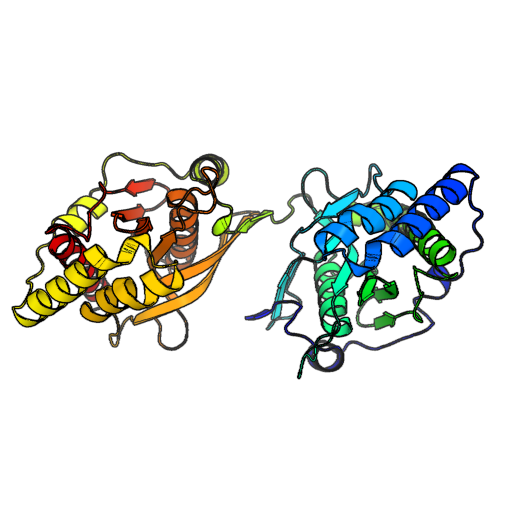.100 1.00 90.00 204 ILE A C 1
ATOM 1692 O O . ILE A 1 204 ? 14.603 -12.324 -24.954 1.00 90.00 204 ILE A O 1
ATOM 1696 N N . LEU A 1 205 ? 13.978 -10.185 -24.779 1.00 90.94 205 LEU A N 1
ATOM 1697 C CA . LEU A 1 205 ? 12.667 -10.507 -24.213 1.00 90.94 205 LEU A CA 1
ATOM 1698 C C . LEU A 1 205 ? 11.758 -11.250 -25.206 1.00 90.94 205 LEU A C 1
ATOM 1700 O O . LEU A 1 205 ? 10.985 -12.116 -24.791 1.00 90.94 205 LEU A O 1
ATOM 1704 N N . LEU A 1 206 ? 11.841 -10.940 -26.503 1.00 89.44 206 LEU A N 1
ATOM 1705 C CA . LEU A 1 206 ? 11.119 -11.673 -27.548 1.00 89.44 206 LEU A CA 1
ATOM 1706 C C . LEU A 1 206 ? 11.656 -13.102 -27.702 1.00 89.44 206 LEU A C 1
ATOM 1708 O O . LEU A 1 206 ? 10.862 -14.040 -27.773 1.00 89.44 206 LEU A O 1
ATOM 1712 N N . ASP A 1 207 ? 12.974 -13.281 -27.689 1.00 86.81 207 ASP A N 1
ATOM 1713 C CA . ASP A 1 207 ? 13.611 -14.595 -27.818 1.00 86.81 207 ASP A CA 1
ATOM 1714 C C . ASP A 1 207 ? 13.320 -15.478 -26.596 1.00 86.81 207 ASP A C 1
ATOM 1716 O O . ASP A 1 207 ? 12.947 -16.647 -26.734 1.00 86.81 207 ASP A O 1
ATOM 1720 N N . LEU A 1 208 ? 13.375 -14.901 -25.390 1.00 82.44 208 LEU A N 1
ATOM 1721 C CA . LEU A 1 208 ? 12.977 -15.581 -24.155 1.00 82.44 208 LEU A CA 1
ATOM 1722 C C . LEU A 1 208 ? 11.508 -16.008 -24.183 1.00 82.44 208 LEU A C 1
ATOM 1724 O O . LEU A 1 208 ? 11.191 -17.108 -23.719 1.00 82.44 208 LEU A O 1
ATOM 1728 N N . GLN A 1 209 ? 10.619 -15.181 -24.742 1.00 78.69 209 GLN A N 1
ATOM 1729 C CA . GLN A 1 209 ? 9.206 -15.523 -24.893 1.00 78.69 209 GLN A CA 1
ATOM 1730 C C . GLN A 1 209 ? 9.004 -16.684 -25.869 1.00 78.69 209 GLN A C 1
ATOM 1732 O O . GLN A 1 209 ? 8.224 -17.592 -25.570 1.00 78.69 209 GLN A O 1
ATOM 1737 N N . GLN A 1 210 ? 9.713 -16.691 -27.001 1.00 78.38 210 GLN A N 1
ATOM 1738 C CA . GLN A 1 210 ? 9.646 -17.786 -27.970 1.00 78.38 210 GLN A CA 1
ATOM 1739 C C . GLN A 1 210 ? 10.140 -19.102 -27.356 1.00 78.38 210 GLN A C 1
ATOM 1741 O O . GLN A 1 210 ? 9.479 -20.134 -27.497 1.00 78.38 210 GLN A O 1
ATOM 1746 N N . ALA A 1 211 ? 11.251 -19.056 -26.617 1.00 73.31 211 ALA A N 1
ATOM 1747 C CA . ALA A 1 211 ? 11.831 -20.220 -25.951 1.00 73.31 211 ALA A CA 1
ATOM 1748 C C . ALA A 1 211 ? 10.954 -20.766 -24.807 1.00 73.31 211 ALA A C 1
ATOM 1750 O O . ALA A 1 211 ? 10.955 -21.969 -24.554 1.00 73.31 211 ALA A O 1
ATOM 1751 N N . ASN A 1 212 ? 10.175 -19.907 -24.137 1.00 68.12 212 ASN A N 1
ATOM 1752 C CA . ASN A 1 212 ? 9.428 -20.244 -22.918 1.00 68.12 212 ASN A CA 1
ATOM 1753 C C . ASN A 1 212 ? 7.918 -19.951 -23.022 1.00 68.12 212 ASN A C 1
ATOM 1755 O O . ASN A 1 212 ? 7.280 -19.559 -22.041 1.00 68.12 212 ASN A O 1
ATOM 1759 N N . SER A 1 213 ? 7.324 -20.153 -24.201 1.00 59.59 213 SER A N 1
ATOM 1760 C CA . SER A 1 213 ? 5.929 -19.779 -24.499 1.00 59.59 213 SER A CA 1
ATOM 1761 C C . SER A 1 213 ? 4.891 -20.269 -23.472 1.00 59.59 213 SER A C 1
ATOM 1763 O O . SER A 1 213 ? 3.940 -19.549 -23.171 1.00 59.59 213 SER A O 1
ATOM 1765 N N . THR A 1 214 ? 5.079 -21.437 -22.850 1.00 55.66 214 THR A N 1
ATOM 1766 C CA . THR A 1 214 ? 4.178 -21.948 -21.800 1.00 55.66 214 THR A CA 1
ATOM 1767 C C . THR A 1 214 ? 4.263 -21.178 -20.478 1.00 55.66 214 THR A C 1
ATOM 1769 O O . THR A 1 214 ? 3.242 -21.047 -19.813 1.00 55.66 214 THR A O 1
ATOM 1772 N N . LEU A 1 215 ? 5.435 -20.641 -20.115 1.00 55.41 215 LEU A N 1
ATOM 1773 C CA . LEU A 1 215 ? 5.686 -19.885 -18.875 1.00 55.41 215 LEU A CA 1
ATOM 1774 C C . LEU A 1 215 ? 5.271 -18.410 -19.003 1.00 55.41 215 LEU A C 1
ATOM 1776 O O . LEU A 1 215 ? 4.666 -17.845 -18.093 1.00 55.41 215 LEU A O 1
ATOM 1780 N N . PHE A 1 216 ? 5.520 -17.799 -20.167 1.00 50.41 216 PHE A N 1
ATOM 1781 C CA . PHE A 1 216 ? 5.134 -16.409 -20.460 1.00 50.41 216 PHE A CA 1
ATOM 1782 C C . PHE A 1 216 ? 3.609 -16.218 -20.558 1.00 50.41 216 PHE A C 1
ATOM 1784 O O . PHE A 1 216 ? 3.107 -15.112 -20.361 1.00 50.41 216 PHE A O 1
ATOM 1791 N N . HIS A 1 217 ? 2.861 -17.295 -20.828 1.00 49.31 217 HIS A N 1
ATOM 1792 C CA . HIS A 1 217 ? 1.396 -17.303 -20.856 1.00 49.31 217 HIS A CA 1
ATOM 1793 C C . HIS A 1 217 ? 0.750 -17.859 -19.572 1.00 49.31 217 HIS A C 1
ATOM 1795 O O . HIS A 1 217 ? -0.470 -17.757 -19.417 1.00 49.31 217 HIS A O 1
ATOM 1801 N N . SER A 1 218 ? 1.526 -18.407 -18.627 1.00 42.47 218 SER A N 1
ATOM 1802 C CA . SER A 1 218 ? 1.003 -19.002 -17.392 1.00 42.47 218 SER A CA 1
ATOM 1803 C C . SER A 1 218 ? 1.136 -18.072 -16.185 1.00 42.47 218 SER A C 1
ATOM 1805 O O . SER A 1 218 ? 1.936 -18.293 -15.283 1.00 42.47 218 SER A O 1
ATOM 1807 N N . ASN A 1 219 ? 0.282 -17.055 -16.134 1.00 42.16 219 ASN A N 1
ATOM 1808 C CA . ASN A 1 219 ? -0.323 -16.628 -14.873 1.00 42.16 219 ASN A CA 1
ATOM 1809 C C . ASN A 1 219 ? -1.709 -16.065 -15.191 1.00 42.16 219 ASN A C 1
ATOM 1811 O O . ASN A 1 219 ? -1.929 -14.865 -15.314 1.00 42.16 219 ASN A O 1
ATOM 1815 N N . SER A 1 220 ? -2.670 -16.968 -15.380 1.00 40.66 220 SER A N 1
ATOM 1816 C CA . SER A 1 220 ? -4.052 -16.634 -15.739 1.00 40.66 220 SER A CA 1
ATOM 1817 C C . SER A 1 220 ? -4.883 -16.080 -14.575 1.00 40.66 220 SER A C 1
ATOM 1819 O O . SER A 1 220 ? -6.086 -15.912 -14.726 1.00 40.66 220 SER A O 1
ATOM 1821 N N . ASN A 1 221 ? -4.262 -15.735 -13.442 1.00 46.00 221 ASN A N 1
ATOM 1822 C CA . ASN A 1 221 ? -4.863 -14.900 -12.402 1.00 46.00 221 ASN A CA 1
ATOM 1823 C C . ASN A 1 221 ? -3.765 -14.080 -11.703 1.00 46.00 221 ASN A C 1
ATOM 1825 O O . ASN A 1 221 ? -3.296 -14.505 -10.643 1.00 46.00 221 ASN A O 1
ATOM 1829 N N . PRO A 1 222 ? -3.329 -12.932 -12.263 1.00 51.44 222 PRO A N 1
ATOM 1830 C CA . PRO A 1 222 ? -2.481 -12.008 -11.516 1.00 51.44 222 PRO A CA 1
ATOM 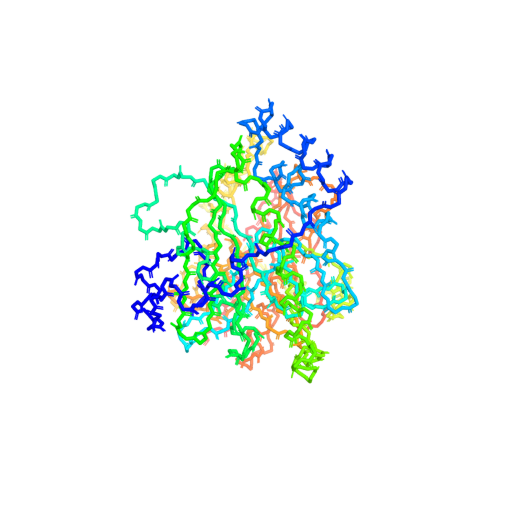1831 C C . PRO A 1 222 ? -3.164 -11.678 -10.185 1.00 51.44 222 PRO A C 1
ATOM 1833 O O . PRO A 1 222 ? -4.379 -11.455 -10.140 1.00 51.44 222 PRO A O 1
ATOM 1836 N N . ILE A 1 223 ? -2.399 -11.696 -9.090 1.00 52.94 223 ILE A N 1
ATOM 1837 C CA . ILE A 1 223 ? -2.905 -11.202 -7.812 1.00 52.94 223 ILE A CA 1
ATOM 1838 C C . ILE A 1 223 ? -3.082 -9.694 -7.982 1.00 52.94 223 ILE A C 1
ATOM 1840 O O . ILE A 1 223 ? -2.111 -8.947 -8.019 1.00 52.94 223 ILE A O 1
ATOM 1844 N N . THR A 1 224 ? -4.321 -9.233 -8.114 1.00 61.84 224 THR A N 1
ATOM 1845 C CA . THR A 1 224 ? -4.602 -7.803 -8.164 1.00 61.84 224 THR A CA 1
ATOM 1846 C C . THR A 1 224 ? -4.435 -7.237 -6.761 1.00 61.84 224 THR A C 1
ATOM 1848 O O . THR A 1 224 ? -5.299 -7.446 -5.912 1.00 61.84 224 THR A O 1
ATOM 1851 N N . MET A 1 225 ? -3.366 -6.491 -6.515 1.00 66.69 225 MET A N 1
ATOM 1852 C CA . MET A 1 225 ? -3.218 -5.730 -5.276 1.00 66.69 225 MET A CA 1
ATOM 1853 C C . MET A 1 225 ? -4.212 -4.564 -5.260 1.00 66.69 225 MET A C 1
ATOM 1855 O O . MET A 1 225 ? -4.434 -3.902 -6.275 1.00 66.69 225 MET A O 1
ATOM 1859 N N . LEU A 1 226 ? -4.814 -4.298 -4.108 1.00 79.25 226 LEU A N 1
ATOM 1860 C CA . LEU A 1 226 ? -5.634 -3.117 -3.894 1.00 79.25 226 LEU A CA 1
ATOM 1861 C C . LEU A 1 226 ? -5.242 -2.467 -2.566 1.00 79.25 226 LEU A C 1
ATOM 1863 O O . LEU A 1 226 ? -5.428 -3.062 -1.504 1.00 79.25 226 LEU A O 1
ATOM 1867 N N . ASN A 1 227 ? -4.687 -1.254 -2.632 1.00 82.94 227 ASN A N 1
ATOM 1868 C CA . ASN A 1 227 ? -4.328 -0.514 -1.430 1.00 82.94 227 ASN A CA 1
ATOM 1869 C C . ASN A 1 227 ? -5.587 0.091 -0.788 1.00 82.94 227 ASN A C 1
ATOM 1871 O O . ASN A 1 227 ? -6.452 0.597 -1.508 1.00 82.94 227 ASN A O 1
ATOM 1875 N N . PHE A 1 228 ? -5.690 0.087 0.544 1.00 88.38 228 PHE A N 1
ATOM 1876 C CA . PHE A 1 228 ? -6.804 0.723 1.256 1.00 88.38 228 PHE A CA 1
ATOM 1877 C C . PHE A 1 228 ? -6.992 2.175 0.821 1.00 88.38 228 PHE A C 1
ATOM 1879 O O . PHE A 1 228 ? -8.124 2.569 0.570 1.00 88.38 228 PHE A O 1
ATOM 1886 N N . ARG A 1 229 ? -5.901 2.937 0.650 1.00 83.81 229 ARG A N 1
ATOM 1887 C CA . ARG A 1 229 ? -5.947 4.363 0.285 1.00 83.81 229 ARG A CA 1
ATOM 1888 C C . ARG A 1 229 ? -6.605 4.626 -1.076 1.00 83.81 229 ARG A C 1
ATOM 1890 O O . ARG A 1 229 ? -7.183 5.683 -1.287 1.00 83.81 229 ARG A O 1
ATOM 1897 N N . ASP A 1 230 ? -6.555 3.640 -1.968 1.00 82.94 230 ASP A N 1
ATOM 1898 C CA . ASP A 1 230 ? -7.061 3.735 -3.339 1.00 82.94 230 ASP A CA 1
ATOM 1899 C C . ASP A 1 230 ? -8.474 3.124 -3.469 1.00 82.94 230 ASP A C 1
ATOM 1901 O O . ASP A 1 230 ? -9.067 3.099 -4.551 1.00 82.94 230 ASP A O 1
ATOM 1905 N N . CYS A 1 231 ? -9.039 2.604 -2.370 1.00 86.81 231 CYS A N 1
ATOM 1906 C CA . CYS A 1 231 ? -10.336 1.937 -2.373 1.00 86.81 231 CYS A CA 1
ATOM 1907 C C . CYS A 1 231 ? -11.505 2.920 -2.385 1.00 86.81 231 CYS A C 1
ATOM 1909 O O . CYS A 1 231 ? -11.647 3.769 -1.508 1.00 86.81 231 CYS A O 1
ATOM 1911 N N . THR A 1 232 ? -12.455 2.673 -3.287 1.00 87.50 232 THR A N 1
ATOM 1912 C CA . THR A 1 232 ? -13.782 3.308 -3.254 1.00 87.50 232 THR A CA 1
ATOM 1913 C C . THR A 1 232 ? -14.871 2.308 -2.885 1.00 87.50 232 THR A C 1
ATOM 1915 O O . THR A 1 232 ? -14.818 1.130 -3.245 1.00 87.50 232 THR A O 1
ATOM 1918 N N . THR A 1 233 ? -15.938 2.771 -2.239 1.00 88.56 233 THR A N 1
ATOM 1919 C CA . THR A 1 233 ? -17.143 1.975 -1.956 1.00 88.56 233 THR A CA 1
ATOM 1920 C C . THR A 1 233 ? -17.721 1.340 -3.223 1.00 88.56 233 THR A C 1
ATOM 1922 O O . THR A 1 233 ? -18.165 0.190 -3.203 1.00 88.56 233 THR A O 1
ATOM 1925 N N . ALA A 1 234 ? -17.672 2.046 -4.359 1.00 83.12 234 ALA A N 1
ATOM 1926 C CA . ALA A 1 234 ? -18.107 1.528 -5.653 1.00 83.12 234 ALA A CA 1
ATOM 1927 C C . ALA A 1 234 ? -17.234 0.361 -6.145 1.00 83.12 234 ALA A C 1
ATOM 1929 O O . ALA A 1 234 ? -17.758 -0.609 -6.703 1.00 83.12 234 ALA A O 1
ATOM 1930 N N . GLN A 1 235 ? -15.918 0.439 -5.950 1.00 87.75 235 GLN A N 1
ATOM 1931 C CA . GLN A 1 235 ? -14.985 -0.638 -6.268 1.00 87.75 235 GLN A CA 1
ATOM 1932 C C . GLN A 1 235 ? -15.186 -1.837 -5.341 1.00 87.75 235 GLN A C 1
ATOM 1934 O O . GLN A 1 235 ? -15.345 -2.951 -5.836 1.00 87.75 235 GLN A O 1
ATOM 1939 N N . LEU A 1 236 ? -15.280 -1.617 -4.027 1.00 92.50 236 LEU A N 1
ATOM 1940 C CA . LEU A 1 236 ? -15.496 -2.681 -3.044 1.00 92.50 236 LEU A CA 1
ATOM 1941 C C . LEU A 1 236 ? -16.819 -3.422 -3.268 1.00 92.50 236 LEU A C 1
ATOM 1943 O O . LEU A 1 236 ? -16.871 -4.651 -3.202 1.00 92.50 236 LEU A O 1
ATOM 1947 N N . ARG A 1 237 ? -17.886 -2.695 -3.621 1.00 89.00 237 ARG A N 1
ATOM 1948 C CA . ARG A 1 237 ? -19.170 -3.293 -4.005 1.00 89.00 237 ARG A CA 1
ATOM 1949 C C . ARG A 1 237 ? -19.048 -4.174 -5.243 1.00 89.00 237 ARG A C 1
ATOM 1951 O O . ARG A 1 237 ? -19.614 -5.261 -5.264 1.00 89.00 237 ARG A O 1
ATOM 1958 N N . ARG A 1 238 ? -18.347 -3.712 -6.284 1.00 85.00 238 ARG A N 1
ATOM 1959 C CA . ARG A 1 238 ? -18.183 -4.472 -7.536 1.00 85.00 238 ARG A CA 1
ATOM 1960 C C . ARG A 1 238 ? -17.291 -5.698 -7.351 1.00 85.00 238 ARG A C 1
ATOM 1962 O O . ARG A 1 238 ? -17.617 -6.754 -7.875 1.00 85.00 238 ARG A O 1
ATOM 1969 N N . LYS A 1 239 ? -16.189 -5.551 -6.612 1.00 87.56 239 LYS A N 1
ATOM 1970 C CA . LYS A 1 239 ? -15.129 -6.559 -6.507 1.00 87.56 239 LYS A CA 1
ATOM 1971 C C . LYS A 1 239 ? -15.388 -7.601 -5.420 1.00 87.56 239 LYS A C 1
ATOM 1973 O O . LYS A 1 239 ? -15.169 -8.783 -5.644 1.00 87.56 239 LYS A O 1
ATOM 1978 N N . PHE A 1 240 ? -15.902 -7.171 -4.270 1.00 92.06 240 PHE A N 1
ATOM 1979 C CA . PHE A 1 240 ? -16.089 -8.023 -3.090 1.00 92.06 240 PHE A CA 1
ATOM 1980 C C . PHE A 1 240 ? -17.555 -8.171 -2.675 1.00 92.06 240 PHE A C 1
ATOM 1982 O O . PHE A 1 240 ? -17.856 -8.774 -1.650 1.00 92.06 240 PHE A O 1
ATOM 1989 N N . GLN A 1 241 ? -18.484 -7.620 -3.463 1.00 92.62 241 GLN A N 1
ATOM 1990 C CA . GLN A 1 241 ? -19.925 -7.695 -3.206 1.00 92.62 241 GLN A CA 1
ATOM 1991 C C . GLN A 1 241 ? -20.343 -7.071 -1.864 1.00 92.62 241 GLN A C 1
ATOM 1993 O O . GLN A 1 241 ? -21.387 -7.432 -1.315 1.00 92.62 241 GLN A O 1
ATOM 1998 N N . LEU A 1 242 ? -19.558 -6.115 -1.347 1.00 96.06 242 LEU A N 1
ATOM 1999 C CA . LEU A 1 242 ? -19.897 -5.373 -0.133 1.00 96.06 242 LEU A CA 1
ATOM 2000 C C . LEU A 1 242 ? -21.077 -4.432 -0.384 1.00 96.06 242 LEU A C 1
ATOM 2002 O O . LEU A 1 242 ? -21.104 -3.677 -1.358 1.00 96.06 242 LEU A O 1
ATOM 2006 N N . LYS A 1 243 ? -22.070 -4.469 0.503 1.00 94.75 243 LYS A N 1
ATOM 2007 C CA . LYS A 1 243 ? -23.324 -3.724 0.364 1.00 94.75 243 LYS A CA 1
ATOM 2008 C C . LYS A 1 243 ? -23.513 -2.766 1.528 1.00 94.75 243 LYS A C 1
ATOM 2010 O O . LYS A 1 243 ? -23.510 -3.168 2.689 1.00 94.75 243 LYS A O 1
ATOM 2015 N N . ARG A 1 244 ? -23.766 -1.498 1.207 1.00 96.88 244 ARG A N 1
ATOM 2016 C CA . ARG A 1 244 ? -24.251 -0.538 2.197 1.00 96.88 244 ARG A CA 1
ATOM 2017 C C . ARG A 1 244 ? -25.702 -0.855 2.539 1.00 96.88 244 ARG A C 1
ATOM 2019 O O . ARG A 1 244 ? -26.544 -0.970 1.650 1.00 96.88 244 ARG A O 1
ATOM 2026 N N . THR A 1 245 ? -25.992 -0.943 3.826 1.00 95.62 245 THR A N 1
ATOM 2027 C CA . THR A 1 245 ? -27.339 -1.101 4.376 1.00 95.62 245 THR A CA 1
ATOM 2028 C C . THR A 1 245 ? -27.763 0.182 5.086 1.00 95.62 245 THR A C 1
ATOM 2030 O O . THR A 1 245 ? -26.926 0.946 5.563 1.00 95.62 245 THR A O 1
ATOM 2033 N N . GLN A 1 246 ? -29.073 0.436 5.131 1.00 90.50 246 GLN A N 1
ATOM 2034 C CA . GLN A 1 246 ? -29.643 1.598 5.832 1.00 90.50 246 GLN A CA 1
ATOM 2035 C C . GLN A 1 246 ? -29.790 1.357 7.340 1.00 90.50 246 GLN A C 1
ATOM 2037 O O . GLN A 1 246 ? -30.000 2.288 8.111 1.00 90.50 246 GLN A O 1
ATOM 2042 N N . SER A 1 247 ? -29.741 0.096 7.774 1.00 90.50 247 SER A N 1
ATOM 2043 C CA . SER A 1 247 ? -29.929 -0.267 9.170 1.00 90.50 247 SER A CA 1
ATOM 2044 C C . SER A 1 247 ? -29.162 -1.529 9.521 1.00 90.50 247 SER A C 1
ATOM 2046 O O . SER A 1 247 ? -29.177 -2.498 8.767 1.00 90.50 247 SER A O 1
ATOM 2048 N N . SER A 1 248 ? -28.555 -1.530 10.704 1.00 94.25 248 SER A N 1
ATOM 2049 C CA . SER A 1 248 ? -27.876 -2.683 11.283 1.00 94.25 248 SER A CA 1
ATOM 2050 C C . SER A 1 248 ? -28.232 -2.786 12.760 1.00 94.25 248 SER A C 1
ATOM 2052 O O . SER A 1 248 ? -28.163 -1.792 13.487 1.00 94.25 248 SER A O 1
ATOM 2054 N N . LYS A 1 249 ? -28.599 -3.992 13.210 1.00 94.69 249 LYS A N 1
ATOM 2055 C CA . LYS A 1 249 ? -28.825 -4.270 14.637 1.00 94.69 249 LYS A CA 1
ATOM 2056 C C . LYS A 1 249 ? -27.556 -4.031 15.459 1.00 94.69 249 LYS A C 1
ATOM 2058 O O . LYS A 1 249 ? -27.648 -3.508 16.560 1.00 94.69 249 LYS A O 1
ATOM 2063 N N . TRP A 1 250 ? -26.391 -4.344 14.888 1.00 95.00 250 TRP A N 1
ATOM 2064 C CA . TRP A 1 250 ? -25.088 -4.183 15.530 1.00 95.00 250 TRP A CA 1
ATOM 2065 C C . TRP A 1 250 ? -24.758 -2.708 15.746 1.00 95.00 250 TRP A C 1
ATOM 2067 O O . TRP A 1 250 ? -24.458 -2.307 16.863 1.00 95.00 250 TRP A O 1
ATOM 2077 N N . LEU A 1 251 ? -24.920 -1.884 14.702 1.00 96.81 251 LEU A N 1
ATOM 2078 C CA . LEU A 1 251 ? -24.685 -0.443 14.806 1.00 96.81 251 LEU A CA 1
ATOM 2079 C C . LEU A 1 251 ? -25.668 0.209 15.786 1.00 96.81 251 LEU A C 1
ATOM 2081 O O . LEU A 1 251 ? -25.260 0.998 16.626 1.00 96.81 251 LEU A O 1
ATOM 2085 N N . LYS A 1 252 ? -26.958 -0.149 15.725 1.00 95.75 252 LYS A N 1
ATOM 2086 C CA . LYS A 1 252 ? -27.963 0.366 16.669 1.00 95.75 252 LYS A CA 1
ATOM 2087 C C . LYS A 1 252 ? -27.659 -0.026 18.114 1.00 95.75 252 LYS A C 1
ATOM 2089 O O . LYS A 1 252 ? -27.802 0.811 18.994 1.00 95.75 252 LYS A O 1
ATOM 2094 N N . SER A 1 253 ? -27.269 -1.279 18.352 1.00 94.19 253 SER A N 1
ATOM 2095 C CA . SER A 1 253 ? -26.910 -1.762 19.688 1.00 94.19 253 SER A CA 1
ATOM 2096 C C . SER A 1 253 ? -25.720 -0.991 20.243 1.00 94.19 253 SER A C 1
ATOM 2098 O O . SER A 1 253 ? -25.774 -0.532 21.375 1.00 94.19 253 SER A O 1
ATOM 2100 N N . TRP A 1 254 ? -24.684 -0.805 19.426 1.00 96.69 254 TRP A N 1
ATOM 2101 C CA . TRP A 1 254 ? -23.479 -0.086 19.816 1.00 96.69 254 TRP A CA 1
ATOM 2102 C C . TRP A 1 254 ? -23.749 1.395 20.113 1.00 96.69 254 TRP A C 1
ATOM 2104 O O . TRP A 1 254 ? -23.393 1.882 21.181 1.00 96.69 254 TRP A O 1
ATOM 2114 N N . LEU A 1 255 ? -24.440 2.106 19.213 1.00 96.62 255 LEU A N 1
ATOM 2115 C CA . LEU A 1 255 ? -24.698 3.543 19.372 1.00 96.62 255 LEU A CA 1
ATOM 2116 C C . LEU A 1 255 ? -25.654 3.875 20.529 1.00 96.62 255 LEU A C 1
ATOM 2118 O O . LEU A 1 255 ? -25.588 4.975 21.069 1.00 96.62 255 LEU A O 1
ATOM 2122 N N . ASN A 1 256 ? -26.548 2.953 20.896 1.00 94.25 256 ASN A N 1
ATOM 2123 C CA . ASN A 1 256 ? -27.530 3.165 21.965 1.00 94.25 256 ASN A CA 1
ATOM 2124 C C . ASN A 1 256 ? -27.071 2.634 23.330 1.00 94.25 256 ASN A C 1
ATOM 2126 O O . ASN A 1 256 ? -27.811 2.758 24.308 1.00 94.25 256 ASN A O 1
ATOM 2130 N N . GLN A 1 257 ? -25.893 2.013 23.413 1.00 92.62 257 GLN A N 1
ATOM 2131 C CA . GLN A 1 257 ? -25.384 1.493 24.672 1.00 92.62 257 GLN A CA 1
ATOM 2132 C C . GLN A 1 257 ? -24.977 2.650 25.589 1.00 92.62 257 GLN A C 1
ATOM 2134 O O . GLN A 1 257 ? -24.188 3.521 25.224 1.00 92.62 257 GLN A O 1
ATOM 2139 N N . SER A 1 258 ? -25.536 2.669 26.798 1.00 87.81 258 SER A N 1
ATOM 2140 C CA . SER A 1 258 ? -25.220 3.695 27.785 1.00 87.81 258 SER A CA 1
ATOM 2141 C C . SER A 1 258 ? -23.805 3.505 28.323 1.00 87.81 258 SER A C 1
ATOM 2143 O O . SER A 1 258 ? -23.447 2.411 28.758 1.00 87.81 258 SER A O 1
ATOM 2145 N N . ALA A 1 259 ? -23.042 4.591 28.371 1.00 92.44 259 ALA A N 1
ATOM 2146 C CA . ALA A 1 259 ? -21.781 4.668 29.089 1.00 92.44 259 ALA A CA 1
ATOM 2147 C C . ALA A 1 259 ? -21.798 5.911 29.984 1.00 92.44 259 ALA A C 1
ATOM 2149 O O . ALA A 1 259 ? -22.122 7.016 29.532 1.00 92.44 259 ALA A O 1
ATOM 2150 N N . GLU A 1 260 ? -21.480 5.730 31.264 1.00 92.69 260 GLU A N 1
ATOM 2151 C CA . GLU A 1 260 ? -21.380 6.846 32.199 1.00 92.69 260 GLU A CA 1
ATOM 2152 C C . GLU A 1 260 ? -20.161 7.709 31.868 1.00 92.69 260 GLU A C 1
ATOM 2154 O O . GLU A 1 260 ? -19.099 7.199 31.500 1.00 92.69 260 GLU A O 1
ATOM 2159 N N . VAL A 1 261 ? -20.330 9.024 32.001 1.00 95.81 261 VAL A N 1
ATOM 2160 C CA . VAL A 1 261 ? -19.253 10.004 31.856 1.00 95.81 261 VAL A CA 1
ATOM 2161 C C . VAL A 1 261 ? -19.030 10.613 33.228 1.00 95.81 261 VAL A C 1
ATOM 2163 O O . VAL A 1 261 ? -19.925 11.257 33.771 1.00 95.81 261 VAL A O 1
ATOM 2166 N N . SER A 1 262 ? -17.862 10.364 33.807 1.00 96.81 262 SER A N 1
ATOM 2167 C CA . SER A 1 262 ? -17.484 10.935 35.095 1.00 96.81 262 SER A CA 1
ATOM 2168 C C . SER A 1 262 ? -17.207 12.433 34.968 1.00 96.81 262 SER A C 1
ATOM 2170 O O . SER A 1 262 ? -16.873 12.931 33.893 1.00 96.81 262 SER A O 1
ATOM 2172 N N . ASN A 1 263 ? -17.242 13.153 36.090 1.00 96.81 263 ASN A N 1
ATOM 2173 C CA . ASN A 1 263 ? -16.904 14.580 36.107 1.00 96.81 263 ASN A CA 1
ATOM 2174 C C . ASN A 1 263 ? -15.490 14.850 35.554 1.00 96.81 263 ASN A C 1
ATOM 2176 O O . ASN A 1 263 ? -15.265 15.866 34.902 1.00 96.81 263 ASN A O 1
ATOM 2180 N N . ALA A 1 264 ? -14.526 13.953 35.794 1.00 97.00 264 ALA A N 1
ATOM 2181 C CA . ALA A 1 264 ? -13.160 14.109 35.294 1.00 97.00 264 ALA A CA 1
ATOM 2182 C C . ALA A 1 264 ? -13.084 13.951 33.765 1.00 97.00 264 ALA A C 1
ATOM 2184 O O . ALA A 1 264 ? -12.444 14.765 33.093 1.00 97.00 264 ALA A O 1
ATOM 2185 N N . GLU A 1 265 ? -13.774 12.942 33.226 1.00 98.06 265 GLU A N 1
ATOM 2186 C CA . GLU A 1 265 ? -13.911 12.719 31.782 1.00 98.06 265 GLU A CA 1
ATOM 2187 C C . GLU A 1 265 ? -14.627 13.903 31.126 1.00 98.06 265 GLU A C 1
ATOM 2189 O O . GLU A 1 265 ? -14.148 14.430 30.127 1.00 98.06 265 GLU A O 1
ATOM 2194 N N . GLU A 1 266 ? -15.713 14.399 31.727 1.00 97.94 266 GLU A N 1
ATOM 2195 C CA . GLU A 1 266 ? -16.444 15.561 31.221 1.00 97.94 266 GLU A CA 1
ATOM 2196 C C . GLU A 1 266 ? -15.542 16.795 31.102 1.00 97.94 266 GLU A C 1
ATOM 2198 O O . GLU A 1 266 ? -15.503 17.437 30.051 1.00 97.94 266 GLU A O 1
ATOM 2203 N N . GLN A 1 267 ? -14.750 17.095 32.134 1.00 97.94 267 GLN A N 1
ATOM 2204 C CA . GLN A 1 267 ? -13.805 18.213 32.085 1.00 97.94 267 GLN A CA 1
ATOM 2205 C C . GLN A 1 267 ? -12.714 18.014 31.023 1.00 97.94 267 GLN A C 1
ATOM 2207 O O . GLN A 1 267 ? -12.298 18.980 30.380 1.00 97.94 267 GLN A O 1
ATOM 2212 N N . ALA A 1 268 ? -12.238 16.784 30.812 1.00 98.06 268 ALA A N 1
ATOM 2213 C CA . ALA A 1 268 ? -11.274 16.485 29.754 1.00 98.06 268 ALA A CA 1
ATOM 2214 C C . ALA A 1 268 ? -11.879 16.688 28.356 1.00 98.06 268 ALA A C 1
ATOM 2216 O O . ALA A 1 268 ? -11.267 17.355 27.517 1.00 98.06 268 ALA A O 1
ATOM 2217 N N . LEU A 1 269 ? -13.100 16.199 28.132 1.00 98.44 269 LEU A N 1
ATOM 2218 C CA . LEU A 1 269 ? -13.831 16.356 26.875 1.00 98.44 269 LEU A CA 1
ATOM 2219 C C . LEU A 1 269 ? -14.103 17.828 26.560 1.00 98.44 269 LEU A C 1
ATOM 2221 O O . LEU A 1 269 ? -13.856 18.261 25.437 1.00 98.44 269 LEU A O 1
ATOM 2225 N N . LEU A 1 270 ? -14.526 18.626 27.544 1.00 98.38 270 LEU A N 1
ATOM 2226 C CA . LEU A 1 270 ? -14.735 20.066 27.360 1.00 98.38 270 LEU A CA 1
ATOM 2227 C C . LEU A 1 270 ? -13.444 20.788 26.946 1.00 98.38 270 LEU A C 1
ATOM 2229 O O . LEU A 1 270 ? -13.468 21.609 26.029 1.00 98.38 270 LEU A O 1
ATOM 2233 N N . ARG A 1 271 ? -12.296 20.439 27.546 1.00 98.12 271 ARG A N 1
ATOM 2234 C CA . ARG A 1 271 ? -10.989 20.993 27.144 1.00 98.12 271 ARG A CA 1
ATOM 2235 C C . ARG A 1 271 ? -10.615 20.612 25.711 1.00 98.12 271 ARG A C 1
ATOM 2237 O O . ARG A 1 271 ? -10.128 21.457 24.957 1.00 98.12 271 ARG A O 1
ATOM 2244 N N . LEU A 1 272 ? -10.832 19.355 25.321 1.00 98.00 272 LEU A N 1
ATOM 2245 C CA . LEU A 1 272 ? -10.571 18.888 23.955 1.00 98.00 272 LEU A CA 1
ATOM 2246 C C . LEU A 1 272 ? -11.486 19.580 22.940 1.00 98.00 272 LEU A C 1
ATOM 2248 O O . LEU A 1 272 ? -11.005 20.039 21.902 1.00 98.00 272 LEU A O 1
ATOM 2252 N N . GLN A 1 273 ? -12.773 19.719 23.261 1.00 98.25 273 GLN A N 1
ATOM 2253 C CA . GLN A 1 273 ? -13.755 20.427 22.443 1.00 98.25 273 GLN A CA 1
ATOM 2254 C C . GLN A 1 273 ? -13.356 21.889 22.231 1.00 98.25 273 GLN A C 1
ATOM 2256 O O . GLN A 1 273 ? -13.320 22.358 21.095 1.00 98.25 273 GLN A O 1
ATOM 2261 N N . GLU A 1 274 ? -13.017 22.610 23.302 1.00 97.81 274 GLU A N 1
ATOM 2262 C CA . GLU A 1 274 ? -12.601 24.012 23.219 1.00 97.81 274 GLU A CA 1
ATOM 2263 C C . GLU A 1 274 ? -11.368 24.173 22.317 1.00 97.81 274 GLU A C 1
ATOM 2265 O O . GLU A 1 274 ? -11.305 25.072 21.470 1.00 97.81 274 GLU A O 1
ATOM 2270 N N . LYS A 1 275 ? -10.396 23.267 22.459 1.00 96.50 275 LYS A N 1
ATOM 2271 C CA . LYS A 1 275 ? -9.185 23.243 21.636 1.00 96.50 275 LYS A CA 1
ATOM 2272 C C . LYS A 1 275 ? -9.513 22.992 20.162 1.00 96.50 275 LYS A C 1
ATOM 2274 O O . LYS A 1 275 ? -8.981 23.699 19.306 1.00 96.50 275 LYS A O 1
ATOM 2279 N N . LEU A 1 276 ? -10.399 22.036 19.875 1.00 96.00 276 LEU A N 1
ATOM 2280 C CA . LEU A 1 276 ? -10.843 21.711 18.520 1.00 96.00 276 LEU A CA 1
ATOM 2281 C C . LEU A 1 276 ? -11.578 22.895 17.876 1.00 96.00 276 LEU A C 1
ATOM 2283 O O . LEU A 1 276 ? -11.204 23.305 16.779 1.00 96.00 276 LEU A O 1
ATOM 2287 N N . ILE A 1 277 ? -12.550 23.503 18.571 1.00 96.00 277 ILE A N 1
ATOM 2288 C CA . ILE A 1 277 ? -13.298 24.687 18.099 1.00 96.00 277 ILE A CA 1
ATOM 2289 C C . ILE A 1 277 ? -12.339 25.792 17.649 1.00 96.00 277 ILE A C 1
ATOM 2291 O O . ILE A 1 277 ? -12.528 26.395 16.595 1.00 96.00 277 ILE A O 1
ATOM 2295 N N . LYS A 1 278 ? -11.293 26.049 18.441 1.00 94.69 278 LYS A N 1
ATOM 2296 C CA . LYS A 1 278 ? -10.344 27.139 18.190 1.00 94.69 278 LYS A CA 1
ATOM 2297 C C . LYS A 1 278 ? -9.361 26.859 17.054 1.00 94.69 278 LYS A C 1
ATOM 2299 O O . LYS A 1 278 ? -8.788 27.809 16.526 1.00 94.69 278 LYS A O 1
ATOM 2304 N N . ARG A 1 279 ? -9.067 25.591 16.744 1.00 92.25 279 ARG A N 1
ATOM 2305 C CA . ARG A 1 279 ? -7.865 25.232 15.970 1.00 92.25 279 ARG A CA 1
ATOM 2306 C C . ARG A 1 279 ? -8.083 24.260 14.816 1.00 92.25 279 ARG A C 1
ATOM 2308 O O . ARG A 1 279 ? -7.174 24.148 14.005 1.00 92.25 279 ARG A O 1
ATOM 2315 N N . VAL A 1 280 ? -9.239 23.599 14.700 1.00 87.12 280 VAL A N 1
ATOM 2316 C CA . VAL A 1 280 ? -9.461 22.530 13.704 1.00 87.12 280 VAL A CA 1
ATOM 2317 C C . VAL A 1 280 ? -9.188 22.968 12.263 1.00 87.12 280 VAL A C 1
ATOM 2319 O O . VAL A 1 280 ? -8.665 22.185 11.487 1.00 87.12 280 VAL A O 1
ATOM 2322 N N . ASN A 1 281 ? -9.472 24.226 11.913 1.00 85.75 281 ASN A N 1
ATOM 2323 C CA . ASN A 1 281 ? -9.230 24.753 10.564 1.00 85.75 281 ASN A CA 1
ATOM 2324 C C . ASN A 1 281 ? -7.750 25.065 10.277 1.00 85.75 281 ASN A C 1
ATOM 2326 O O . ASN A 1 281 ? -7.409 25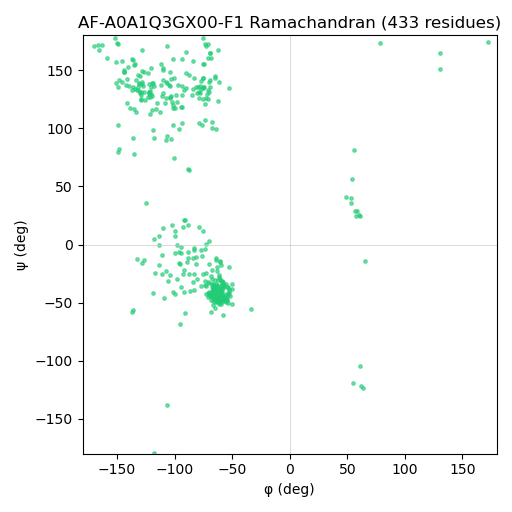.374 9.142 1.00 85.75 281 ASN A O 1
ATOM 2330 N N . ASN A 1 282 ? -6.894 25.031 11.301 1.00 87.25 282 ASN A N 1
ATOM 2331 C CA . ASN A 1 282 ? -5.475 25.374 11.207 1.00 87.25 282 ASN A CA 1
ATOM 2332 C C . ASN A 1 282 ? -4.573 24.148 11.380 1.00 87.25 282 ASN A C 1
ATOM 2334 O O . ASN A 1 282 ? -3.360 24.281 11.259 1.00 87.25 282 ASN A O 1
ATOM 2338 N N . TRP A 1 283 ? -5.139 23.004 11.766 1.00 87.88 283 TRP A N 1
ATOM 2339 C CA . TRP A 1 283 ? -4.387 21.777 11.968 1.00 87.88 283 TRP A CA 1
ATOM 2340 C C . TRP A 1 283 ? -4.334 20.973 10.682 1.00 87.88 283 TRP A C 1
ATOM 2342 O O . TRP A 1 283 ? -5.364 20.751 10.049 1.00 87.88 283 TRP A O 1
ATOM 2352 N N . ASN A 1 284 ? -3.143 20.482 10.354 1.00 81.06 284 ASN A N 1
ATOM 2353 C CA . ASN A 1 284 ? -3.024 19.354 9.435 1.00 81.06 284 ASN A CA 1
ATOM 2354 C C . ASN A 1 284 ? -3.449 18.039 10.131 1.00 81.06 284 ASN A C 1
ATOM 2356 O O . ASN A 1 284 ? -3.666 18.006 11.342 1.00 81.06 284 ASN A O 1
ATOM 2360 N N . GLU A 1 285 ? -3.542 16.945 9.377 1.00 78.62 285 GLU A N 1
ATOM 2361 C CA . GLU A 1 285 ? -3.930 15.608 9.873 1.00 78.62 285 GLU A CA 1
ATOM 2362 C C . GLU A 1 285 ? -3.129 15.169 11.105 1.00 78.62 285 GLU A C 1
ATOM 2364 O O . GLU A 1 285 ? -3.703 14.807 12.128 1.00 78.62 285 GLU A O 1
ATOM 2369 N N . GLN A 1 286 ? -1.797 15.243 11.046 1.00 83.00 286 GLN A N 1
ATOM 2370 C CA . GLN A 1 286 ? -0.939 14.786 12.142 1.00 83.00 286 GLN A CA 1
ATOM 2371 C C . GLN A 1 286 ? -1.177 15.610 13.409 1.00 83.00 286 GLN A C 1
ATOM 2373 O O . GLN A 1 286 ? -1.165 15.094 14.528 1.00 83.00 286 GLN A O 1
ATOM 2378 N N . GLU A 1 287 ? -1.444 16.904 13.245 1.00 89.12 287 GLU A N 1
ATOM 2379 C CA . GLU A 1 287 ? -1.839 17.765 14.345 1.00 89.12 287 GLU A CA 1
ATOM 2380 C C . GLU A 1 287 ? -3.235 17.437 14.869 1.00 89.12 287 GLU A C 1
ATOM 2382 O O . GLU A 1 287 ? -3.396 17.399 16.085 1.00 89.12 287 GLU A O 1
ATOM 2387 N N . LEU A 1 288 ? -4.225 17.174 14.013 1.00 89.75 288 LEU A N 1
ATOM 2388 C CA . LEU A 1 288 ? -5.566 16.776 14.443 1.00 89.75 288 LEU A CA 1
ATOM 2389 C C . LEU A 1 288 ? -5.529 15.447 15.209 1.00 89.75 288 LEU A C 1
ATOM 2391 O O . LEU A 1 288 ? -6.104 15.356 16.300 1.00 89.75 288 LEU A O 1
ATOM 2395 N N . ILE A 1 289 ? -4.797 14.460 14.684 1.00 88.75 289 ILE A N 1
ATOM 2396 C CA . ILE A 1 289 ? -4.581 13.163 15.323 1.00 88.75 289 ILE A CA 1
ATOM 2397 C C . ILE A 1 289 ? -3.946 13.378 16.694 1.00 88.75 289 ILE A C 1
ATOM 2399 O O . ILE A 1 289 ? -4.558 13.091 17.721 1.00 88.75 289 ILE A O 1
ATOM 2403 N N . LYS A 1 290 ? -2.757 13.987 16.739 1.00 91.12 290 LYS A N 1
ATOM 2404 C CA . LYS A 1 290 ? -1.983 14.144 17.977 1.00 91.12 290 LYS A CA 1
ATOM 2405 C C . LYS A 1 290 ? -2.654 15.053 19.007 1.00 91.12 290 LYS A C 1
ATOM 2407 O O . LYS A 1 290 ? -2.488 14.859 20.208 1.00 91.12 290 LYS A O 1
ATOM 2412 N N . LYS A 1 291 ? -3.341 16.113 18.572 1.00 93.81 291 LYS A N 1
ATOM 2413 C CA . LYS A 1 291 ? -3.832 17.173 19.471 1.00 93.81 291 LYS A CA 1
ATOM 2414 C C . LYS A 1 291 ? -5.282 16.988 19.900 1.00 93.81 291 LYS A C 1
ATOM 2416 O O . LYS A 1 291 ? -5.654 17.678 20.857 1.00 93.81 291 LYS A O 1
ATOM 2421 N N . PHE A 1 292 ? -6.056 16.133 19.228 1.00 94.69 292 PHE A N 1
ATOM 2422 C CA . PHE A 1 292 ? -7.469 15.895 19.527 1.00 94.69 292 PHE A CA 1
ATOM 2423 C C . PHE A 1 292 ? -7.865 14.414 19.500 1.00 94.69 292 PHE A C 1
ATOM 2425 O O . PHE A 1 292 ? -8.340 13.933 20.523 1.00 94.69 292 PHE A O 1
ATOM 2432 N N . ILE A 1 293 ? -7.664 13.698 18.385 1.00 93.12 293 ILE A N 1
ATOM 2433 C CA . ILE A 1 293 ? -8.159 12.314 18.235 1.00 93.12 293 ILE A CA 1
ATOM 2434 C C . ILE A 1 293 ? -7.465 11.380 19.229 1.00 93.12 293 ILE A C 1
ATOM 2436 O O . ILE A 1 293 ? -8.149 10.749 20.024 1.00 93.12 293 ILE A O 1
ATOM 2440 N N . ALA A 1 294 ? -6.131 11.337 19.241 1.00 92.06 294 ALA A N 1
ATOM 2441 C CA . ALA A 1 294 ? -5.374 10.471 20.141 1.00 92.06 294 ALA A CA 1
ATOM 2442 C C . ALA A 1 294 ? -5.688 10.765 21.623 1.00 92.06 294 ALA A C 1
ATOM 2444 O O . ALA A 1 294 ? -6.058 9.832 22.321 1.00 92.06 294 ALA A O 1
ATOM 2445 N N . PRO A 1 295 ? -5.705 12.027 22.110 1.00 95.12 295 PRO A N 1
ATOM 2446 C CA . PRO A 1 295 ? -6.161 12.322 23.473 1.00 95.12 295 PRO A CA 1
ATOM 2447 C C . PRO A 1 295 ? -7.600 11.885 23.798 1.00 95.12 295 PRO A C 1
ATOM 2449 O O . PRO A 1 295 ? -7.905 11.589 24.949 1.00 95.12 295 PRO A O 1
ATOM 2452 N N . LEU A 1 296 ? -8.510 11.902 22.817 1.00 96.00 296 LEU A N 1
ATOM 2453 C CA . LEU A 1 296 ? -9.892 11.451 23.003 1.00 96.00 296 LEU A CA 1
ATOM 2454 C C . LEU A 1 296 ? -9.966 9.920 23.118 1.00 96.00 296 LEU A C 1
ATOM 2456 O O . LEU A 1 296 ? -10.704 9.413 23.960 1.00 96.00 296 LEU A O 1
ATOM 2460 N N . VAL A 1 297 ? -9.223 9.198 22.274 1.00 93.62 297 VAL A N 1
ATOM 2461 C CA . VAL A 1 297 ? -9.152 7.728 22.289 1.00 93.62 297 VAL A CA 1
ATOM 2462 C C . VAL A 1 297 ? -8.421 7.239 23.547 1.00 93.62 297 VAL A C 1
ATOM 2464 O O . VAL A 1 297 ? -8.940 6.368 24.243 1.00 93.62 297 VAL A O 1
ATOM 2467 N N . ASP A 1 298 ? -7.316 7.883 23.924 1.00 93.31 298 ASP A N 1
ATOM 2468 C CA . ASP A 1 298 ? -6.558 7.627 25.159 1.00 93.31 298 ASP A CA 1
ATOM 2469 C C . ASP A 1 298 ? -7.426 7.796 26.418 1.00 93.31 298 ASP A C 1
ATOM 2471 O O . ASP A 1 298 ? -7.368 6.990 27.344 1.00 93.31 298 ASP A O 1
ATOM 2475 N N . LEU A 1 299 ? -8.351 8.767 26.425 1.00 96.62 299 LEU A N 1
ATOM 2476 C CA . LEU A 1 299 ? -9.310 8.944 27.524 1.00 96.62 299 LEU A CA 1
ATOM 2477 C C . LEU A 1 299 ? -10.266 7.744 27.700 1.00 96.62 299 LEU A C 1
ATOM 2479 O O . LEU A 1 299 ? -10.845 7.562 28.774 1.00 96.62 299 LEU A O 1
ATOM 2483 N N . VAL A 1 300 ? -10.485 6.937 26.658 1.00 96.31 300 VAL A N 1
ATOM 2484 C CA . VAL A 1 300 ? -11.243 5.674 26.748 1.00 96.31 300 VAL A CA 1
ATOM 2485 C C . VAL A 1 300 ? -10.359 4.549 27.299 1.00 96.31 300 VAL A C 1
ATOM 2487 O O . VAL A 1 300 ? -10.858 3.659 28.000 1.00 96.31 300 VAL A O 1
ATOM 2490 N N . ASN A 1 301 ? -9.053 4.638 27.026 1.00 94.88 301 ASN A N 1
ATOM 2491 C CA . ASN A 1 301 ? -7.995 3.714 27.416 1.00 94.88 301 ASN A CA 1
ATOM 2492 C C . ASN A 1 301 ? -8.285 2.282 26.945 1.00 94.88 301 ASN A C 1
ATOM 2494 O O . ASN A 1 301 ? -8.809 1.469 27.704 1.00 94.88 301 ASN A O 1
ATOM 2498 N N . PHE A 1 302 ? -7.997 1.961 25.686 1.00 94.88 302 PHE A N 1
ATOM 2499 C CA . PHE A 1 302 ? -8.235 0.614 25.158 1.00 94.88 302 PHE A CA 1
ATOM 2500 C C . PHE A 1 302 ? -7.189 -0.419 25.604 1.00 94.88 302 PHE A C 1
ATOM 2502 O O . PHE A 1 302 ? -7.397 -1.596 25.332 1.00 94.88 302 PHE A O 1
ATOM 2509 N N . ASP A 1 303 ? -6.139 -0.019 26.324 1.00 93.12 303 ASP A N 1
ATOM 2510 C CA . ASP A 1 303 ? -5.060 -0.908 26.753 1.00 93.12 303 ASP A CA 1
ATOM 2511 C C . ASP A 1 303 ? -5.486 -1.729 27.974 1.00 93.12 303 ASP A C 1
ATOM 2513 O O . ASP A 1 303 ? -5.587 -1.252 29.109 1.00 93.12 303 ASP A O 1
ATOM 2517 N N . THR A 1 304 ? -5.781 -2.999 27.721 1.00 91.19 304 THR A N 1
ATOM 2518 C CA . THR A 1 304 ? -6.226 -3.984 28.707 1.00 91.19 304 THR A CA 1
ATOM 2519 C C . THR A 1 304 ? -5.353 -5.239 28.616 1.00 91.19 304 THR A C 1
ATOM 2521 O O . THR A 1 304 ? -4.647 -5.432 27.629 1.00 91.19 304 THR A O 1
ATOM 2524 N N . PRO A 1 305 ? -5.428 -6.162 29.590 1.00 88.62 305 PRO A N 1
ATOM 2525 C CA . PRO A 1 305 ? -4.748 -7.454 29.478 1.00 88.62 305 PRO A CA 1
ATOM 2526 C C . PRO A 1 305 ? -5.195 -8.326 28.288 1.00 88.62 305 PRO A C 1
ATOM 2528 O O . PRO A 1 305 ? -4.517 -9.300 27.972 1.00 88.62 305 PRO A O 1
ATOM 2531 N N . HIS A 1 306 ? -6.332 -8.018 27.648 1.00 88.50 306 HIS A N 1
ATOM 2532 C CA . HIS A 1 306 ? -6.943 -8.856 26.608 1.00 88.50 306 HIS A CA 1
ATOM 2533 C C . HIS A 1 306 ? -6.891 -8.246 25.199 1.00 88.50 306 HIS A C 1
ATOM 2535 O O . HIS A 1 306 ? -6.942 -8.972 24.206 1.00 88.50 306 HIS A O 1
ATOM 2541 N N . PHE A 1 307 ? -6.816 -6.924 25.091 1.00 93.94 307 PHE A N 1
ATOM 2542 C CA . PHE A 1 307 ? -6.704 -6.177 23.839 1.00 93.94 307 PHE A CA 1
ATOM 2543 C C . PHE A 1 307 ? -6.122 -4.796 24.121 1.00 93.94 307 PHE A C 1
ATOM 2545 O O . PHE A 1 307 ? -6.204 -4.320 25.253 1.00 93.94 307 PHE A O 1
ATOM 2552 N N . GLN A 1 308 ? -5.591 -4.146 23.091 1.00 94.50 308 GLN A N 1
ATOM 2553 C CA . GLN A 1 308 ? -4.983 -2.824 23.218 1.00 94.50 308 GLN A CA 1
ATOM 2554 C C . GLN A 1 308 ? -5.111 -1.997 21.937 1.00 94.50 308 GLN A C 1
ATOM 2556 O O . GLN A 1 308 ? -5.582 -2.489 20.900 1.00 94.50 308 GLN A O 1
ATOM 2561 N N . GLU A 1 309 ? -4.709 -0.732 22.026 1.00 94.31 309 GLU A N 1
ATOM 2562 C CA . GLU A 1 309 ? -4.591 0.167 20.886 1.00 94.31 309 GLU A CA 1
ATOM 2563 C C . GLU A 1 309 ? -3.288 -0.080 20.111 1.00 94.31 309 GLU A C 1
ATOM 2565 O O . GLU A 1 309 ? -2.199 -0.182 20.669 1.00 94.31 309 GLU A O 1
ATOM 2570 N N . PHE A 1 310 ? -3.388 -0.118 18.786 1.00 91.12 310 PHE A N 1
ATOM 2571 C CA . PHE A 1 310 ? -2.253 -0.160 17.877 1.00 91.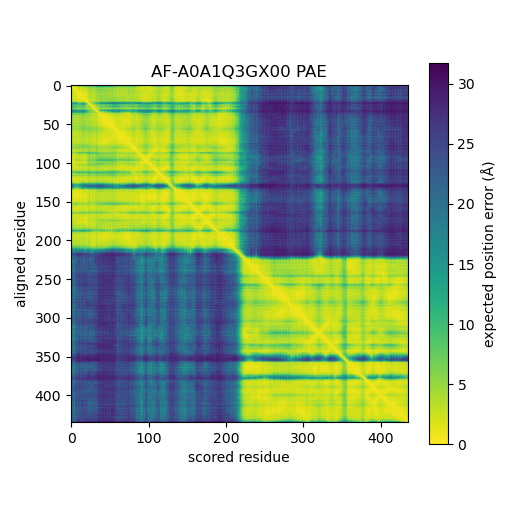12 310 PHE A CA 1
ATOM 2572 C C . PHE A 1 310 ? -2.353 0.980 16.868 1.00 91.12 310 PHE A C 1
ATOM 2574 O O . PHE A 1 310 ? -3.334 1.079 16.130 1.00 91.12 310 PHE A O 1
ATOM 2581 N N . ALA A 1 311 ? -1.313 1.804 16.783 1.00 89.12 311 ALA A N 1
ATOM 2582 C CA . ALA A 1 311 ? -1.245 2.902 15.826 1.00 89.12 311 ALA A CA 1
ATOM 2583 C C . ALA A 1 311 ? -0.391 2.545 14.599 1.00 89.12 311 ALA A C 1
ATOM 2585 O O . ALA A 1 311 ? 0.655 1.904 14.725 1.00 89.12 311 ALA A O 1
ATOM 2586 N N . ASN A 1 312 ? -0.808 3.013 13.418 1.00 84.19 312 ASN A N 1
ATOM 2587 C CA . ASN A 1 312 ? -0.062 2.935 12.154 1.00 84.19 312 ASN A CA 1
ATOM 2588 C C . ASN A 1 312 ? 0.418 1.524 11.758 1.00 84.19 312 ASN A C 1
ATOM 2590 O O . ASN A 1 312 ? 1.498 1.367 11.177 1.00 84.19 312 ASN A O 1
ATOM 2594 N N . ARG A 1 313 ? -0.371 0.485 12.058 1.00 84.94 313 ARG A N 1
ATOM 2595 C CA . ARG A 1 313 ? -0.019 -0.906 11.734 1.00 84.94 313 ARG A CA 1
ATOM 2596 C C . ARG A 1 313 ? -0.471 -1.296 10.331 1.00 84.94 313 ARG A C 1
ATOM 2598 O O . ARG A 1 313 ? -1.508 -0.849 9.842 1.00 84.94 313 ARG A O 1
ATOM 2605 N N . GLN A 1 314 ? 0.327 -2.147 9.693 1.00 84.25 314 GLN A N 1
ATOM 2606 C CA . GLN A 1 314 ? 0.001 -2.747 8.406 1.00 84.25 314 GLN A CA 1
ATOM 2607 C C . GLN A 1 314 ? -1.050 -3.845 8.597 1.00 84.25 314 GLN A 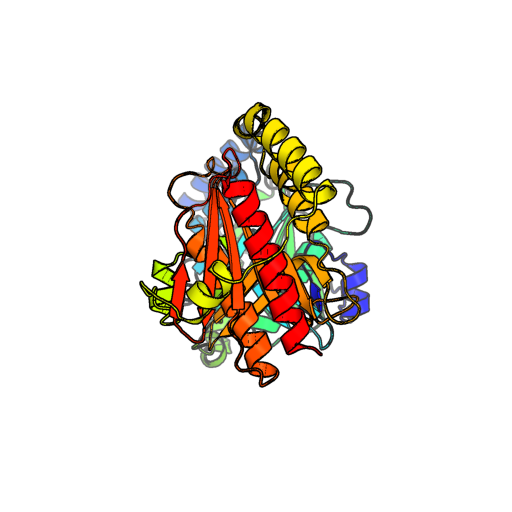C 1
ATOM 2609 O O . GLN A 1 314 ? -0.926 -4.682 9.486 1.00 84.25 314 GLN A O 1
ATOM 2614 N N . LEU A 1 315 ? -2.055 -3.865 7.726 1.00 87.62 315 LEU A N 1
ATOM 2615 C CA . LEU A 1 315 ? -3.060 -4.916 7.643 1.00 87.62 315 LEU A CA 1
ATOM 2616 C C . LEU A 1 315 ? -3.185 -5.361 6.185 1.00 87.62 315 LEU A C 1
ATOM 2618 O O . LEU A 1 315 ? -3.174 -4.538 5.269 1.00 87.62 315 LEU A O 1
ATOM 2622 N N . SER A 1 316 ? -3.295 -6.663 5.955 1.00 86.94 316 SER A N 1
ATOM 2623 C CA . SER A 1 316 ? -3.481 -7.239 4.622 1.00 86.94 316 SER A CA 1
ATOM 2624 C C . SER A 1 316 ? -4.399 -8.448 4.680 1.00 86.94 316 SER A C 1
ATOM 2626 O O . SER A 1 316 ? -4.442 -9.137 5.689 1.00 86.94 316 SER A O 1
ATOM 2628 N N . ALA A 1 317 ? -5.146 -8.724 3.620 1.00 87.06 317 ALA A N 1
ATOM 2629 C CA . ALA A 1 317 ? -5.907 -9.957 3.491 1.00 87.06 317 ALA A CA 1
ATOM 2630 C C . ALA A 1 317 ? -6.005 -10.376 2.029 1.00 87.06 317 ALA A C 1
ATOM 2632 O O . ALA A 1 317 ? -6.249 -9.545 1.151 1.00 87.06 317 ALA A O 1
ATOM 2633 N N . ARG A 1 318 ? -5.912 -11.683 1.782 1.00 82.06 318 ARG A N 1
ATOM 2634 C CA . ARG A 1 318 ? -6.117 -12.258 0.456 1.00 82.06 318 ARG A CA 1
ATOM 2635 C C . ARG A 1 318 ? -7.565 -12.700 0.273 1.00 82.06 318 ARG A C 1
ATOM 2637 O O . ARG A 1 318 ? -8.042 -13.597 0.961 1.00 82.06 318 ARG A O 1
ATOM 2644 N N . ILE A 1 319 ? -8.255 -12.110 -0.699 1.00 85.44 319 ILE A N 1
ATOM 2645 C CA . ILE A 1 319 ? -9.625 -12.443 -1.099 1.00 85.44 319 ILE A CA 1
ATOM 2646 C C . ILE A 1 319 ? -9.610 -12.907 -2.556 1.00 85.44 319 ILE A C 1
ATOM 2648 O O . ILE A 1 319 ? -9.578 -12.105 -3.491 1.00 85.44 319 ILE A O 1
ATOM 2652 N N . GLY A 1 320 ? -9.611 -14.226 -2.757 1.00 80.25 320 GLY A N 1
ATOM 2653 C CA . GLY A 1 320 ? -9.472 -14.829 -4.084 1.00 80.25 320 GLY A CA 1
ATOM 2654 C C . GLY A 1 320 ? -8.130 -14.469 -4.733 1.00 80.25 320 GLY A C 1
ATOM 2655 O O . GLY A 1 320 ? -7.063 -14.740 -4.178 1.00 80.25 320 GLY A O 1
ATOM 2656 N N . SER A 1 321 ? -8.179 -13.842 -5.909 1.00 72.19 321 SER A N 1
ATOM 2657 C CA . SER A 1 321 ? -7.010 -13.321 -6.633 1.00 72.19 321 SER A CA 1
ATOM 2658 C C . SER A 1 321 ? -6.685 -11.868 -6.275 1.00 72.19 321 SER A C 1
ATOM 2660 O O . SER A 1 321 ? -6.081 -11.157 -7.065 1.00 72.19 321 SER A O 1
ATOM 2662 N N . THR A 1 322 ? -7.140 -11.360 -5.131 1.00 76.44 322 THR A N 1
ATOM 2663 C CA . THR A 1 322 ? -6.900 -9.971 -4.733 1.00 76.44 322 THR A CA 1
ATOM 2664 C C . THR A 1 322 ? -6.336 -9.889 -3.337 1.00 76.44 322 THR A C 1
ATOM 2666 O O . THR A 1 322 ? -6.953 -10.376 -2.399 1.00 76.44 322 THR A O 1
ATOM 2669 N N . GLU A 1 323 ? -5.199 -9.226 -3.204 1.00 82.06 323 GLU A N 1
ATOM 2670 C CA . GLU A 1 323 ? -4.631 -8.861 -1.912 1.00 82.06 323 GLU A CA 1
ATOM 2671 C C . GLU A 1 323 ? -5.092 -7.437 -1.586 1.00 82.06 323 GLU A C 1
ATOM 2673 O O . GLU A 1 323 ? -4.823 -6.490 -2.327 1.00 82.06 323 GLU A O 1
ATOM 2678 N N . LEU A 1 324 ? -5.836 -7.287 -0.499 1.00 86.94 324 LEU A N 1
ATOM 2679 C CA . LEU A 1 324 ? -6.309 -6.006 0.009 1.00 86.94 324 LEU A CA 1
ATOM 2680 C C . LEU A 1 324 ? -5.386 -5.594 1.156 1.00 86.94 324 LEU A C 1
ATOM 2682 O O . LEU A 1 324 ? -5.317 -6.320 2.142 1.00 86.94 324 LEU A O 1
ATOM 2686 N N . SER A 1 325 ? -4.661 -4.481 1.037 1.00 86.81 325 SER A N 1
ATOM 2687 C CA . SER A 1 325 ? -3.568 -4.138 1.963 1.00 86.81 325 SER A CA 1
ATOM 2688 C C . SER A 1 325 ? -3.473 -2.637 2.243 1.00 86.81 325 SER A C 1
ATOM 2690 O O . SER A 1 325 ? -3.771 -1.817 1.383 1.00 86.81 325 SER A O 1
ATOM 2692 N N . GLY A 1 326 ? -3.031 -2.248 3.436 1.00 81.25 326 GLY A N 1
ATOM 2693 C CA . GLY A 1 326 ? -2.722 -0.858 3.762 1.00 81.25 326 GLY A CA 1
ATOM 2694 C C . GLY A 1 326 ? -2.413 -0.648 5.240 1.00 81.25 326 GLY A C 1
ATOM 2695 O O . GLY A 1 326 ? -2.537 -1.563 6.056 1.00 81.25 326 GLY A O 1
ATOM 2696 N N . LYS A 1 327 ? -2.009 0.576 5.585 1.00 84.38 327 LYS A N 1
ATOM 2697 C CA . LYS A 1 327 ? -1.856 0.996 6.982 1.00 84.38 327 LYS A CA 1
ATOM 2698 C C . LYS A 1 327 ? -3.203 1.443 7.545 1.00 84.38 327 LYS A C 1
ATOM 2700 O O . LYS A 1 327 ? -3.994 2.056 6.830 1.00 84.38 327 LYS A O 1
ATOM 2705 N N . VAL A 1 328 ? -3.436 1.130 8.814 1.00 89.56 328 VAL A N 1
ATOM 2706 C CA . VAL A 1 328 ? -4.596 1.580 9.593 1.00 89.56 328 VAL A CA 1
ATOM 2707 C C . VAL A 1 328 ? -4.095 2.561 10.651 1.00 89.56 328 VAL A C 1
ATOM 2709 O O . VAL A 1 328 ? -3.158 2.226 11.380 1.00 89.56 328 VAL A O 1
ATOM 2712 N N . ASP A 1 329 ? -4.694 3.754 10.737 1.00 88.62 329 ASP A N 1
ATOM 2713 C CA . ASP A 1 329 ? -4.206 4.820 11.628 1.00 88.62 329 ASP A CA 1
ATOM 2714 C C . ASP A 1 329 ? -4.293 4.401 13.093 1.00 88.62 329 ASP A C 1
ATOM 2716 O O . ASP A 1 329 ? -3.307 4.503 13.823 1.00 88.62 329 ASP A O 1
ATOM 2720 N N . VAL A 1 330 ? -5.457 3.883 13.501 1.00 91.06 330 VAL A N 1
ATOM 2721 C CA . VAL A 1 330 ? -5.663 3.264 14.816 1.00 91.06 330 VAL A CA 1
ATOM 2722 C C . VAL A 1 330 ? -6.461 1.969 14.668 1.00 91.06 330 VAL A C 1
ATOM 2724 O O . VAL A 1 330 ? -7.468 1.901 13.959 1.00 91.06 330 VAL A O 1
ATOM 2727 N N . MET A 1 331 ? -6.020 0.929 15.363 1.00 94.56 331 MET A N 1
ATOM 2728 C CA . MET A 1 331 ? -6.647 -0.382 15.410 1.00 94.56 331 MET A CA 1
ATOM 2729 C C . MET A 1 331 ? -6.793 -0.827 16.864 1.00 94.56 331 MET A C 1
ATOM 2731 O O . MET A 1 331 ? -5.826 -0.768 17.613 1.00 94.56 331 MET A O 1
ATOM 2735 N N . ILE A 1 332 ? -7.974 -1.304 17.261 1.00 96.06 332 ILE A N 1
ATOM 2736 C CA . ILE A 1 332 ? -8.135 -2.011 18.543 1.00 96.06 332 ILE A CA 1
ATOM 2737 C C . ILE A 1 332 ? -8.179 -3.499 18.241 1.00 96.06 332 ILE A C 1
ATOM 2739 O O . ILE A 1 332 ? -9.049 -3.946 17.486 1.00 96.06 332 ILE A O 1
ATOM 2743 N N . ALA A 1 333 ? -7.245 -4.258 18.803 1.00 94.38 333 ALA A N 1
ATOM 2744 C CA . ALA A 1 333 ? -7.080 -5.675 18.502 1.00 94.38 333 ALA A CA 1
ATOM 2745 C C . ALA A 1 333 ? -6.614 -6.465 19.727 1.00 94.38 333 ALA A C 1
ATOM 2747 O O . ALA A 1 333 ? -6.000 -5.912 20.640 1.00 94.38 333 ALA A O 1
ATOM 2748 N N . ARG A 1 334 ? -6.865 -7.780 19.723 1.00 91.06 334 ARG A N 1
ATOM 2749 C CA . ARG A 1 334 ? -6.142 -8.703 20.612 1.00 91.06 334 ARG A CA 1
ATOM 2750 C C . ARG A 1 334 ? -4.659 -8.724 20.229 1.00 91.06 334 ARG A C 1
ATOM 2752 O O . ARG A 1 334 ? -4.353 -8.670 19.040 1.00 91.06 334 ARG A O 1
ATOM 2759 N N . GLY A 1 335 ? -3.781 -8.862 21.217 1.00 84.38 335 GLY A N 1
ATOM 2760 C CA . GLY A 1 335 ? -2.332 -8.972 21.038 1.00 84.38 335 GLY A CA 1
ATOM 2761 C C . GLY A 1 335 ? -1.578 -8.015 21.960 1.00 84.38 335 GLY A C 1
ATOM 2762 O O . GLY A 1 335 ? -2.185 -7.107 22.523 1.00 84.38 335 GLY A O 1
ATOM 2763 N N . PHE A 1 336 ? -0.270 -8.232 22.121 1.00 77.88 336 PHE A N 1
ATOM 2764 C CA . PHE A 1 336 ? 0.592 -7.411 22.988 1.00 77.88 336 PHE A CA 1
ATOM 2765 C C . PHE A 1 336 ? 1.722 -6.708 22.220 1.00 77.88 336 PHE A C 1
ATOM 2767 O O . PHE A 1 336 ? 1.985 -5.530 22.432 1.00 77.88 336 PHE A O 1
ATOM 2774 N N . GLU A 1 337 ? 2.374 -7.393 21.282 1.00 78.06 337 GLU A N 1
ATOM 2775 C CA . GLU A 1 337 ? 3.399 -6.773 20.421 1.00 78.06 337 GLU A CA 1
ATOM 2776 C C . GLU A 1 337 ? 2.840 -6.439 19.034 1.00 78.06 337 GLU A C 1
ATOM 2778 O O . GLU A 1 337 ? 3.072 -5.351 18.500 1.00 78.06 337 GLU A O 1
ATOM 2783 N N . GLU A 1 338 ? 2.027 -7.349 18.492 1.00 82.06 338 GLU A N 1
ATOM 2784 C CA . GLU A 1 338 ? 1.392 -7.245 17.181 1.00 82.06 338 GLU A CA 1
ATOM 2785 C C . GLU A 1 338 ? -0.129 -7.440 17.285 1.00 82.06 338 GLU A C 1
ATOM 2787 O O . GLU A 1 338 ? -0.591 -8.196 18.146 1.00 82.06 338 GLU A O 1
ATOM 2792 N N . PRO A 1 339 ? -0.924 -6.782 16.420 1.00 88.38 339 PRO A N 1
ATOM 2793 C CA . PRO A 1 339 ? -2.366 -6.985 16.377 1.00 88.38 339 PRO A CA 1
ATOM 2794 C C . PRO A 1 339 ? -2.705 -8.339 15.733 1.00 88.38 339 PRO A C 1
ATOM 2796 O O . PRO A 1 339 ? -2.391 -8.586 14.571 1.00 88.38 339 PRO A O 1
ATOM 2799 N N . GLU A 1 340 ? -3.394 -9.208 16.470 1.00 85.38 340 GLU A N 1
ATOM 2800 C CA . GLU A 1 340 ? -3.770 -10.555 16.015 1.00 85.38 340 GLU A CA 1
ATOM 2801 C C . GLU A 1 340 ? -5.218 -10.653 15.528 1.00 85.38 340 GLU A C 1
ATOM 2803 O O . GLU A 1 340 ? -5.503 -11.339 14.548 1.00 85.38 340 GLU A O 1
ATOM 2808 N N . LEU A 1 341 ? -6.147 -10.023 16.255 1.00 89.94 341 LEU A N 1
ATOM 2809 C CA . LEU A 1 341 ? -7.588 -10.118 16.001 1.00 89.94 341 LEU A CA 1
ATOM 2810 C C . LEU A 1 341 ? -8.208 -8.718 16.101 1.00 89.94 341 LEU A C 1
ATOM 2812 O O . LEU A 1 341 ? -8.533 -8.274 17.207 1.00 89.94 341 LEU A O 1
ATOM 2816 N N . PRO A 1 342 ? -8.311 -7.983 14.977 1.00 94.00 342 PRO A N 1
ATOM 2817 C CA . PRO A 1 342 ? -8.814 -6.615 14.980 1.00 94.00 342 PRO A CA 1
ATOM 2818 C C . PRO A 1 342 ? -10.329 -6.545 15.207 1.00 94.00 342 PRO A C 1
ATOM 2820 O O . PRO A 1 342 ? -11.120 -7.116 14.455 1.00 94.00 342 PRO A O 1
ATOM 2823 N N . TYR A 1 343 ? -10.746 -5.774 16.208 1.00 95.06 343 TYR A N 1
ATOM 2824 C CA . TYR A 1 343 ? -12.152 -5.490 16.520 1.00 95.06 343 TYR A CA 1
ATOM 2825 C C . TYR A 1 343 ? -12.616 -4.147 15.953 1.00 95.06 343 TYR A C 1
ATOM 2827 O O . TYR A 1 343 ? -13.797 -3.979 15.637 1.00 95.06 343 TYR A O 1
ATOM 2835 N N . PHE A 1 344 ? -11.691 -3.190 15.840 1.00 96.75 344 PHE A N 1
ATOM 2836 C CA . PHE A 1 344 ? -11.970 -1.824 15.416 1.00 96.75 344 PHE A CA 1
ATOM 2837 C C . PHE A 1 344 ? -10.889 -1.288 14.479 1.00 96.75 344 PHE A C 1
ATOM 2839 O O . PHE A 1 344 ? -9.704 -1.442 14.769 1.00 96.75 344 PHE A O 1
ATOM 2846 N N . CYS A 1 345 ? -11.299 -0.616 13.402 1.00 94.56 345 CYS A N 1
ATOM 2847 C CA . CYS A 1 345 ? -10.410 0.139 12.515 1.00 94.56 345 CYS A CA 1
ATOM 2848 C C . CYS A 1 345 ? -10.798 1.621 12.498 1.00 94.56 345 CYS A C 1
ATOM 2850 O O . CYS A 1 345 ? -11.978 1.967 12.421 1.00 94.56 345 CYS A O 1
ATOM 2852 N N . PHE A 1 346 ? -9.808 2.502 12.506 1.00 92.19 346 PHE A N 1
ATOM 2853 C CA . PHE A 1 346 ? -10.003 3.944 12.520 1.00 92.19 346 PHE A CA 1
ATOM 2854 C C . PHE A 1 346 ? -9.133 4.620 11.473 1.00 92.19 346 PHE A C 1
ATOM 2856 O O . PHE A 1 346 ? -7.953 4.291 11.360 1.00 92.19 346 PHE A O 1
ATOM 2863 N N . HIS A 1 347 ? -9.722 5.559 10.732 1.00 88.00 347 HIS A N 1
ATOM 2864 C CA . HIS A 1 347 ? -9.024 6.346 9.718 1.00 88.00 347 HIS A CA 1
ATOM 2865 C C . HIS A 1 347 ? -9.371 7.844 9.840 1.00 88.00 347 HIS A C 1
ATOM 2867 O O . HIS A 1 347 ? -10.549 8.215 9.935 1.00 88.00 347 HIS A O 1
ATOM 2873 N N . GLU A 1 348 ? -8.362 8.711 9.798 1.00 80.50 348 GLU A N 1
ATOM 2874 C CA . GLU A 1 348 ? -8.519 10.159 9.601 1.00 80.50 348 GLU A CA 1
ATOM 2875 C C . GLU A 1 348 ? -8.475 10.498 8.104 1.00 80.50 348 GLU A C 1
ATOM 2877 O O . GLU A 1 348 ? -7.842 9.800 7.315 1.00 80.50 348 GLU A O 1
ATOM 2882 N N . TYR A 1 349 ? -9.211 11.535 7.688 1.00 76.56 349 TYR A N 1
ATOM 2883 C CA . TYR A 1 349 ? -9.239 11.962 6.291 1.00 76.56 349 TYR A CA 1
ATOM 2884 C C . TYR A 1 349 ? -8.988 13.453 6.088 1.00 76.56 349 TYR A C 1
ATOM 2886 O O . TYR A 1 349 ? -9.708 14.319 6.605 1.00 76.56 349 TYR A O 1
ATOM 2894 N N . LYS A 1 350 ? -8.077 13.736 5.148 1.00 64.44 350 LYS A N 1
ATOM 2895 C CA . LYS A 1 350 ? -7.764 15.076 4.634 1.00 64.44 350 LYS A CA 1
ATOM 2896 C C . LYS A 1 350 ? -8.837 15.591 3.684 1.00 64.44 350 LYS A C 1
ATOM 2898 O O . LYS A 1 350 ? -9.089 15.010 2.632 1.00 64.44 350 LYS A O 1
ATOM 2903 N N . LYS A 1 351 ? -9.375 16.778 3.976 1.00 55.31 351 LYS A N 1
ATOM 2904 C CA . LYS A 1 351 ? -10.238 17.522 3.036 1.00 55.31 351 LYS A CA 1
ATOM 2905 C C . LYS A 1 351 ? -9.483 18.090 1.824 1.00 55.31 351 LYS A C 1
ATOM 2907 O O . LYS A 1 351 ? -10.114 18.470 0.845 1.00 55.31 351 LYS A O 1
ATOM 2912 N N . GLU A 1 352 ? -8.157 18.176 1.897 1.00 48.22 352 GLU A N 1
ATOM 2913 C CA . GLU A 1 352 ? -7.320 18.938 0.957 1.00 48.22 352 GLU A CA 1
ATOM 2914 C C . GLU A 1 352 ? -6.971 18.175 -0.333 1.00 48.22 352 GLU A C 1
ATOM 2916 O O . GLU A 1 352 ? -6.505 18.780 -1.291 1.00 48.22 352 GLU A O 1
ATOM 2921 N N . TRP A 1 353 ? -7.231 16.865 -0.393 1.00 45.59 353 TRP A N 1
ATOM 2922 C CA . TRP A 1 353 ? -6.832 15.993 -1.512 1.00 45.59 353 TRP A CA 1
ATOM 2923 C C 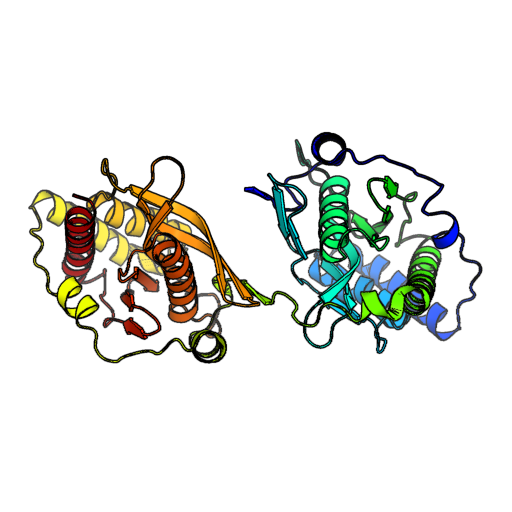. TRP A 1 353 ? -7.899 15.842 -2.612 1.00 45.59 353 TRP A C 1
ATOM 2925 O O . TRP A 1 353 ? -7.799 14.978 -3.476 1.00 45.59 353 TRP A O 1
ATOM 2935 N N . GLY A 1 354 ? -8.908 16.715 -2.618 1.00 41.66 354 GLY A N 1
ATOM 2936 C CA . GLY A 1 354 ? -9.933 16.750 -3.659 1.00 41.66 354 GLY A CA 1
ATOM 2937 C C . GLY A 1 354 ? -11.026 15.672 -3.526 1.00 41.66 354 GLY A C 1
ATOM 2938 O O . GLY A 1 354 ? -10.977 14.813 -2.646 1.00 41.66 354 GLY A O 1
ATOM 2939 N N . PRO A 1 355 ? -12.064 15.738 -4.381 1.00 41.41 355 PRO A N 1
ATOM 2940 C CA . PRO A 1 355 ? -13.270 14.902 -4.310 1.00 41.41 355 PRO A CA 1
ATOM 2941 C C . PRO A 1 355 ? -13.078 13.430 -4.728 1.00 41.41 355 PRO A C 1
ATOM 2943 O O . PRO A 1 355 ? -14.049 12.677 -4.713 1.00 41.41 355 PRO A O 1
ATOM 2946 N N . GLU A 1 356 ? -11.866 13.017 -5.114 1.00 50.06 356 GLU A N 1
ATOM 2947 C CA . GLU A 1 356 ? -11.574 11.662 -5.614 1.00 50.06 356 GLU A CA 1
ATOM 2948 C C . GLU A 1 356 ? -11.223 10.647 -4.510 1.00 50.06 356 GLU A C 1
ATOM 2950 O O . GLU A 1 356 ? -11.235 9.444 -4.763 1.00 50.06 356 GLU A O 1
ATOM 2955 N N . ASN A 1 357 ? -10.988 11.098 -3.273 1.00 71.56 357 ASN A N 1
ATOM 2956 C CA . ASN A 1 357 ? -10.778 10.215 -2.123 1.00 71.56 357 ASN A CA 1
ATOM 2957 C C . ASN A 1 357 ? -12.132 9.795 -1.518 1.00 71.56 357 ASN A C 1
ATOM 2959 O O . ASN A 1 357 ? -12.958 10.656 -1.212 1.00 71.56 357 ASN A O 1
ATOM 2963 N N . ASP A 1 358 ? -12.371 8.491 -1.321 1.00 86.56 358 ASP A N 1
ATOM 2964 C CA . ASP A 1 358 ? -13.592 7.943 -0.697 1.00 86.56 358 ASP A CA 1
ATOM 2965 C C . ASP A 1 358 ? -13.291 7.440 0.728 1.00 86.56 358 ASP A C 1
ATOM 2967 O O . ASP A 1 358 ? -12.920 6.275 0.898 1.00 86.56 358 ASP A O 1
ATOM 2971 N N . PRO A 1 359 ? -13.486 8.278 1.770 1.00 90.31 359 PRO A N 1
ATOM 2972 C CA . PRO A 1 359 ? -13.203 7.906 3.149 1.00 90.31 359 PRO A CA 1
ATOM 2973 C C . PRO A 1 359 ? -13.884 6.641 3.639 1.00 90.31 359 PRO A C 1
ATOM 2975 O O . PRO A 1 359 ? -13.346 5.843 4.402 1.00 90.31 359 PRO A O 1
ATOM 2978 N N . LEU A 1 360 ? -15.112 6.439 3.190 1.00 93.81 360 LEU A N 1
ATOM 2979 C CA . LEU A 1 360 ? -15.856 5.259 3.568 1.00 93.81 360 LEU A CA 1
ATOM 2980 C C . LEU A 1 360 ? -15.295 4.025 2.853 1.00 93.81 360 LEU A C 1
ATOM 2982 O O . LEU A 1 360 ? -15.267 2.946 3.437 1.00 93.81 360 LEU A O 1
ATOM 2986 N N . GLY A 1 361 ? -14.839 4.181 1.609 1.00 93.81 361 GLY A N 1
ATOM 2987 C CA . GLY A 1 361 ? -14.181 3.140 0.827 1.00 93.81 361 GLY A CA 1
ATOM 2988 C C . GLY A 1 361 ? -12.909 2.630 1.494 1.00 93.81 361 GLY A C 1
ATOM 2989 O O . GLY A 1 361 ? -12.790 1.427 1.714 1.00 93.81 361 GLY A O 1
ATOM 2990 N N . GLN A 1 362 ? -12.002 3.524 1.880 1.00 93.12 362 GLN A N 1
ATOM 2991 C CA . GLN A 1 362 ? -10.740 3.112 2.499 1.00 93.12 362 GLN A CA 1
ATOM 2992 C C . GLN A 1 362 ? -10.960 2.440 3.865 1.00 93.12 362 GLN A C 1
ATOM 2994 O O . GLN A 1 362 ? -10.422 1.359 4.111 1.00 93.12 362 GLN A O 1
ATOM 2999 N N . LEU A 1 363 ? -11.830 3.004 4.718 1.00 96.56 363 LEU A N 1
ATOM 3000 C CA . LEU A 1 363 ? -12.168 2.390 6.006 1.00 96.56 363 LEU A CA 1
ATOM 3001 C C . LEU A 1 363 ? -12.808 1.005 5.822 1.00 96.56 363 LEU A C 1
ATOM 3003 O O . LEU A 1 363 ? -12.415 0.048 6.485 1.00 96.56 363 LEU A O 1
ATOM 3007 N N . VAL A 1 364 ? -13.793 0.867 4.925 1.00 97.44 364 VAL A N 1
ATOM 3008 C CA . VAL A 1 364 ? -14.469 -0.423 4.701 1.00 97.44 364 VAL A CA 1
ATOM 3009 C C . VAL A 1 364 ? -13.503 -1.460 4.122 1.00 97.44 364 VAL A C 1
ATOM 3011 O O . VAL A 1 364 ? -13.653 -2.642 4.426 1.00 97.44 364 VAL A O 1
ATOM 3014 N N . ALA A 1 365 ? -12.493 -1.051 3.346 1.00 95.44 365 ALA A N 1
ATOM 3015 C CA . ALA A 1 365 ? -11.432 -1.947 2.894 1.00 95.44 365 ALA A CA 1
ATOM 3016 C C . ALA A 1 365 ? -10.617 -2.503 4.072 1.00 95.44 365 ALA A C 1
ATOM 3018 O O . ALA A 1 365 ? -10.469 -3.722 4.181 1.00 95.44 365 ALA A O 1
ATOM 3019 N N . ALA A 1 366 ? -10.173 -1.634 4.988 1.00 96.44 366 ALA A N 1
ATOM 3020 C CA . ALA A 1 366 ? -9.462 -2.040 6.200 1.00 96.44 366 ALA A CA 1
ATOM 3021 C C . ALA A 1 366 ? -10.319 -2.962 7.085 1.00 96.44 366 ALA A C 1
ATOM 3023 O O . ALA A 1 366 ? -9.880 -4.047 7.466 1.00 96.44 366 ALA A O 1
ATOM 3024 N N . MET A 1 367 ? -11.580 -2.589 7.332 1.00 97.56 367 MET A N 1
ATOM 3025 C CA . MET A 1 367 ? -12.523 -3.404 8.109 1.00 97.56 367 MET A CA 1
ATOM 3026 C C . MET A 1 367 ? -12.772 -4.772 7.462 1.00 97.56 367 MET A C 1
ATOM 3028 O O . MET A 1 367 ? -12.921 -5.776 8.159 1.00 97.56 367 MET A O 1
ATOM 3032 N N . PHE A 1 368 ? -12.827 -4.837 6.129 1.00 96.38 368 PHE A N 1
ATOM 3033 C CA . PHE A 1 368 ? -13.022 -6.096 5.419 1.00 96.38 368 PHE A CA 1
ATOM 3034 C C . PHE A 1 368 ? -11.792 -6.994 5.515 1.00 96.38 368 PHE A C 1
ATOM 3036 O O . PHE A 1 368 ? -11.959 -8.188 5.760 1.00 96.38 368 PHE A O 1
ATOM 3043 N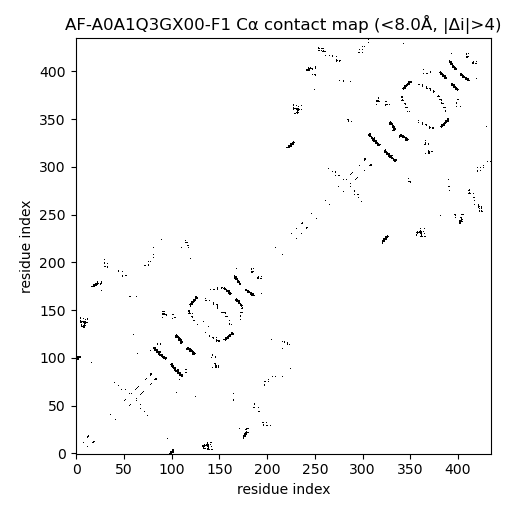 N . ALA A 1 369 ? -10.581 -6.437 5.406 1.00 94.19 369 ALA A N 1
ATOM 3044 C CA . ALA A 1 369 ? -9.346 -7.178 5.649 1.00 94.19 369 ALA A CA 1
ATOM 3045 C C . ALA A 1 369 ? -9.278 -7.713 7.092 1.00 94.19 369 ALA A C 1
ATOM 3047 O O . ALA A 1 369 ? -9.000 -8.895 7.291 1.00 94.19 369 ALA A O 1
ATOM 3048 N N . ALA A 1 370 ? -9.640 -6.894 8.085 1.00 94.38 370 ALA A N 1
ATOM 3049 C CA . ALA A 1 370 ? -9.760 -7.311 9.484 1.00 94.38 370 ALA A CA 1
ATOM 3050 C C . ALA A 1 370 ? -10.752 -8.475 9.656 1.00 94.38 370 ALA A C 1
ATOM 3052 O O . ALA A 1 370 ? -10.450 -9.468 10.313 1.00 94.38 370 ALA A O 1
ATOM 3053 N N . GLN A 1 371 ? -11.914 -8.410 8.999 1.00 93.94 371 GLN A N 1
ATOM 3054 C CA . GLN A 1 371 ? -12.904 -9.486 9.061 1.00 93.94 371 GLN A CA 1
ATOM 3055 C C . GLN A 1 371 ? -12.379 -10.802 8.461 1.00 93.94 371 GLN A C 1
ATOM 3057 O O . GLN A 1 371 ? -12.726 -11.873 8.961 1.00 93.94 371 GLN A O 1
ATOM 3062 N N . GLN A 1 372 ? -11.551 -10.755 7.410 1.00 91.44 372 GLN A N 1
ATOM 3063 C CA . GLN A 1 372 ? -10.940 -11.968 6.848 1.00 91.44 372 GLN A CA 1
ATOM 3064 C C . GLN A 1 372 ? -9.968 -12.626 7.836 1.00 91.44 372 GLN A C 1
ATOM 3066 O O . GLN A 1 372 ? -9.987 -13.851 7.983 1.00 91.44 372 GLN A O 1
ATOM 3071 N N . HIS A 1 373 ? -9.183 -11.829 8.569 1.00 84.44 373 HIS A N 1
ATOM 3072 C CA . HIS A 1 373 ? -8.348 -12.333 9.667 1.00 84.44 373 HIS A CA 1
ATOM 3073 C C . HIS A 1 373 ? -9.191 -12.993 10.756 1.00 84.44 373 HIS A C 1
ATOM 3075 O O . HIS A 1 373 ? -8.957 -14.150 11.106 1.00 84.44 373 HIS A O 1
ATOM 3081 N N . ASN A 1 374 ? -10.245 -12.315 11.210 1.00 84.75 374 ASN A N 1
ATOM 3082 C CA . ASN A 1 374 ? -11.137 -12.830 12.253 1.00 84.75 374 ASN A CA 1
ATOM 3083 C C . ASN A 1 374 ? -11.839 -14.135 11.828 1.00 84.75 374 ASN A C 1
ATOM 3085 O O . ASN A 1 374 ? -11.951 -15.077 12.618 1.00 84.75 374 ASN A O 1
ATOM 3089 N N . THR A 1 375 ? -12.261 -14.222 10.561 1.00 76.44 375 THR A N 1
ATOM 3090 C CA . THR A 1 375 ? -12.897 -15.423 9.989 1.00 76.44 375 THR A CA 1
ATOM 3091 C C . THR A 1 375 ? -11.922 -16.596 9.930 1.00 76.44 375 THR A C 1
ATOM 3093 O O . THR A 1 375 ? -12.306 -17.728 10.219 1.00 76.44 375 THR A O 1
ATOM 3096 N N . THR A 1 376 ? -10.652 -16.335 9.609 1.00 63.38 376 THR A N 1
ATOM 3097 C CA . THR A 1 376 ? -9.592 -17.358 9.610 1.00 63.38 376 THR A CA 1
ATOM 3098 C C . THR A 1 376 ? -9.380 -17.941 11.010 1.00 63.38 376 THR A C 1
ATOM 3100 O O . THR A 1 376 ? -9.087 -19.125 11.147 1.00 63.38 376 THR A O 1
ATOM 3103 N N . GLN A 1 377 ? -9.624 -17.147 12.055 1.00 60.31 377 GLN A N 1
ATOM 3104 C CA . GLN A 1 377 ? -9.618 -17.594 13.451 1.00 60.31 377 GLN A CA 1
ATOM 3105 C C . GLN A 1 377 ? -10.986 -18.115 13.943 1.00 60.31 377 GLN A C 1
ATOM 3107 O O . GLN A 1 377 ? -11.206 -18.233 15.145 1.00 60.31 377 GLN A O 1
ATOM 3112 N N . ALA A 1 378 ? -11.908 -18.432 13.024 1.00 64.00 378 ALA A N 1
ATOM 3113 C CA . ALA A 1 378 ? -13.241 -18.984 13.289 1.00 64.00 378 ALA A CA 1
ATOM 3114 C C . ALA A 1 378 ? -14.148 -18.120 14.195 1.00 64.00 378 ALA A C 1
ATOM 3116 O O . ALA A 1 378 ? -15.046 -18.644 14.856 1.00 64.00 378 ALA A O 1
ATOM 3117 N N . THR A 1 379 ? -13.967 -16.794 14.194 1.00 69.56 379 THR A N 1
ATOM 3118 C CA . THR A 1 379 ? -14.825 -15.860 14.949 1.00 69.56 379 THR A CA 1
ATOM 3119 C C . THR A 1 379 ? -15.845 -15.163 14.033 1.00 69.56 379 THR A C 1
ATOM 3121 O O . THR A 1 379 ? -15.478 -14.423 13.123 1.00 69.56 379 THR A O 1
ATOM 3124 N N . ASP A 1 380 ? -17.149 -15.385 14.258 1.00 81.25 380 ASP A N 1
ATOM 3125 C CA . ASP A 1 380 ? -18.247 -14.710 13.525 1.00 81.25 380 ASP A CA 1
ATOM 3126 C C . ASP A 1 380 ? -18.634 -13.396 14.223 1.00 81.25 380 ASP A C 1
ATOM 3128 O O . ASP A 1 380 ? -19.729 -13.252 14.772 1.00 81.25 380 ASP A O 1
ATOM 3132 N N . LEU A 1 381 ? -17.700 -12.443 14.245 1.00 84.94 381 LEU A N 1
ATOM 3133 C CA . LEU A 1 381 ? -17.867 -11.152 14.912 1.00 84.94 381 LEU A CA 1
ATOM 3134 C C . LEU A 1 381 ? -17.974 -10.002 13.899 1.00 84.94 381 LEU A C 1
ATOM 3136 O O . LEU A 1 381 ? -17.277 -10.008 12.881 1.00 84.94 381 LEU A O 1
ATOM 3140 N N . PRO A 1 382 ? -18.832 -8.994 14.150 1.00 92.88 382 PRO A N 1
ATOM 3141 C CA . PRO A 1 382 ? -18.793 -7.752 13.388 1.00 92.88 382 PRO A CA 1
ATOM 3142 C C . PRO A 1 382 ? -17.475 -7.010 13.640 1.00 92.88 382 PRO A C 1
ATOM 3144 O O . PRO A 1 382 ? -16.986 -6.967 14.768 1.00 92.88 382 PRO A O 1
ATOM 3147 N N . VAL A 1 383 ? -16.945 -6.372 12.598 1.00 96.50 383 VAL A N 1
ATOM 3148 C CA . VAL A 1 383 ? -15.841 -5.416 12.722 1.00 96.50 383 VAL A CA 1
ATOM 3149 C C . VAL A 1 383 ? -16.437 -4.020 12.844 1.00 96.50 383 VAL A C 1
ATOM 3151 O O . VAL A 1 383 ? -17.288 -3.615 12.044 1.00 96.50 383 VAL A O 1
ATOM 3154 N N . TYR A 1 384 ? -16.002 -3.289 13.861 1.00 97.88 384 TYR A N 1
ATOM 3155 C CA . TYR A 1 384 ? -16.401 -1.912 14.118 1.00 97.88 384 TYR A CA 1
ATOM 3156 C C . TYR A 1 384 ? -15.391 -0.954 13.485 1.00 97.88 384 TYR A C 1
ATOM 3158 O O . TYR A 1 384 ? -14.258 -1.318 13.175 1.00 97.88 384 TYR A O 1
ATOM 3166 N N . GLY A 1 385 ? -15.791 0.285 13.251 1.00 97.75 385 GLY A N 1
ATOM 3167 C CA . GLY A 1 385 ? -14.861 1.280 12.755 1.00 97.75 385 GLY A CA 1
ATOM 3168 C C . GLY A 1 385 ? -15.384 2.692 12.868 1.00 97.75 385 GLY A C 1
ATOM 3169 O O . GLY A 1 385 ? -16.573 2.916 13.113 1.00 97.75 385 GLY A O 1
ATOM 3170 N N . ALA A 1 386 ? -14.490 3.651 12.683 1.00 97.56 386 ALA A N 1
ATOM 3171 C CA . ALA A 1 386 ? -14.871 5.042 12.531 1.00 97.56 386 ALA A CA 1
ATOM 3172 C C . ALA A 1 386 ? -13.968 5.757 11.533 1.00 97.56 386 ALA A C 1
ATOM 3174 O O . ALA A 1 386 ? -12.785 5.447 11.405 1.00 97.56 386 ALA A O 1
ATOM 3175 N N . TYR A 1 387 ? -14.542 6.734 10.837 1.00 95.38 387 TYR A N 1
ATOM 3176 C CA . TYR A 1 387 ? -13.764 7.696 10.078 1.00 95.38 387 TYR A CA 1
ATOM 3177 C C . TYR A 1 387 ? -14.057 9.123 10.511 1.00 95.38 387 TYR A C 1
ATOM 3179 O O . TYR A 1 387 ? -15.186 9.452 10.896 1.00 95.38 387 TYR A O 1
ATOM 3187 N N . VAL A 1 388 ? -13.033 9.972 10.421 1.00 92.69 388 VAL A N 1
ATOM 3188 C CA . VAL A 1 388 ? -13.112 11.383 10.806 1.00 92.69 388 VAL A CA 1
ATOM 3189 C C . VAL A 1 388 ? -12.788 12.283 9.628 1.00 92.69 388 VAL A C 1
ATOM 3191 O O . VAL A 1 388 ? -11.761 12.131 8.981 1.00 92.69 388 VAL A O 1
ATOM 3194 N N . ILE A 1 389 ? -13.666 13.255 9.373 1.00 89.62 389 ILE A N 1
ATOM 3195 C CA . ILE A 1 389 ? -13.444 14.319 8.389 1.00 89.62 389 ILE A CA 1
ATOM 3196 C C . ILE A 1 389 ? -13.430 15.660 9.130 1.00 89.62 389 ILE A C 1
ATOM 3198 O O . ILE A 1 389 ? -14.470 16.301 9.346 1.00 89.62 389 ILE A O 1
ATOM 3202 N N . GLY A 1 390 ? -12.237 16.096 9.538 1.00 88.56 390 GLY A N 1
ATOM 3203 C CA . GLY A 1 390 ? -12.046 17.264 10.398 1.00 88.56 390 GLY A CA 1
ATOM 3204 C C . GLY A 1 390 ? -12.733 17.084 11.756 1.00 88.56 390 GLY A C 1
ATOM 3205 O O . GLY A 1 390 ? -12.260 16.357 12.616 1.00 88.56 390 GLY A O 1
ATOM 3206 N N . ARG A 1 391 ? -13.877 17.742 11.965 1.00 91.88 391 ARG A N 1
ATOM 3207 C CA . ARG A 1 391 ? -14.650 17.647 13.221 1.00 91.88 391 ARG A CA 1
ATOM 3208 C C . ARG A 1 391 ? -15.771 16.607 13.211 1.00 91.88 391 ARG A C 1
ATOM 3210 O O . ARG A 1 391 ? -16.417 16.415 14.238 1.00 91.88 391 ARG A O 1
ATOM 3217 N N . HIS A 1 392 ? -16.053 16.005 12.058 1.00 95.00 392 HIS A N 1
ATOM 3218 C CA . HIS A 1 392 ? -17.189 15.105 11.887 1.00 95.00 392 HIS A CA 1
ATOM 3219 C C . HIS A 1 392 ? -16.754 13.650 12.005 1.00 95.00 392 HIS A C 1
ATOM 3221 O O . HIS A 1 392 ? -15.898 13.208 11.242 1.00 95.00 392 HIS A O 1
ATOM 3227 N N . TRP A 1 393 ? -17.373 12.930 12.935 1.00 97.12 393 TRP A N 1
ATOM 3228 C CA . TRP A 1 393 ? -17.144 11.513 13.198 1.00 97.12 393 TRP A CA 1
ATOM 3229 C C . TRP A 1 393 ? -18.280 10.676 12.629 1.00 97.12 393 TRP A C 1
ATOM 3231 O O . TRP A 1 393 ? -19.454 11.011 12.798 1.00 97.12 393 TRP A O 1
ATOM 3241 N N . PHE A 1 394 ? -17.928 9.573 11.982 1.00 97.75 394 PHE A N 1
ATOM 3242 C CA . PHE A 1 394 ? -18.870 8.624 11.410 1.00 97.75 394 PHE A CA 1
ATOM 3243 C C . PHE A 1 394 ? -18.508 7.225 11.885 1.00 97.75 394 PHE A C 1
ATOM 3245 O O . PHE A 1 394 ? -17.389 6.768 11.665 1.00 97.75 394 PHE A O 1
ATOM 3252 N N . PHE A 1 395 ? -19.458 6.536 12.503 1.00 98.25 395 PHE A N 1
ATOM 3253 C CA . PHE A 1 395 ? -19.274 5.182 13.005 1.00 98.25 395 PHE A CA 1
ATOM 3254 C C . PHE A 1 395 ? -19.812 4.167 12.005 1.00 98.25 395 PHE A C 1
ATOM 3256 O O . PHE A 1 395 ? -20.885 4.346 11.421 1.00 98.25 395 PHE A O 1
ATOM 3263 N N . VAL A 1 396 ? -19.059 3.093 11.806 1.00 98.44 396 VAL A N 1
ATOM 3264 C CA . VAL A 1 396 ? -19.331 2.064 10.809 1.00 98.44 396 VAL A CA 1
ATOM 3265 C C . VAL A 1 396 ? -19.304 0.700 11.476 1.00 98.44 396 VAL A C 1
ATOM 3267 O O . VAL A 1 396 ? -18.464 0.420 12.324 1.00 98.44 396 VAL A O 1
ATOM 3270 N N . VAL A 1 397 ? -20.226 -0.169 11.075 1.00 98.19 397 VAL A N 1
ATOM 3271 C CA . VAL A 1 397 ? -20.148 -1.601 11.377 1.00 98.19 397 VAL A CA 1
ATOM 3272 C C . VAL A 1 397 ? -20.153 -2.369 10.074 1.00 98.19 397 VAL A C 1
ATOM 3274 O O . VAL A 1 397 ? -21.028 -2.128 9.241 1.00 98.19 397 VAL A O 1
ATOM 3277 N N . LEU A 1 398 ? -19.221 -3.306 9.933 1.00 97.75 398 LEU A N 1
ATOM 3278 C CA . LEU A 1 398 ? -19.179 -4.311 8.881 1.00 97.75 398 LEU A CA 1
ATOM 3279 C C . LEU A 1 398 ? -19.480 -5.677 9.496 1.00 97.75 398 LEU A C 1
ATOM 3281 O O . LEU A 1 398 ? -18.893 -6.068 10.499 1.00 97.75 398 LEU A O 1
ATOM 3285 N N . TYR A 1 399 ? -20.403 -6.404 8.881 1.00 95.38 399 TYR A N 1
ATOM 3286 C CA . TYR A 1 399 ? -20.660 -7.794 9.216 1.00 95.38 399 TYR A CA 1
ATOM 3287 C C . TYR A 1 399 ? -20.943 -8.575 7.939 1.00 95.38 399 TYR A C 1
ATOM 3289 O O . TYR A 1 399 ? -21.868 -8.253 7.180 1.00 95.38 399 TYR A O 1
ATOM 3297 N N . LYS A 1 400 ? -20.136 -9.610 7.700 1.00 92.38 400 LYS A N 1
ATOM 3298 C CA . LYS A 1 400 ? -20.125 -10.389 6.458 1.00 92.38 400 LYS A CA 1
ATOM 3299 C C . LYS A 1 400 ? -19.922 -9.446 5.271 1.00 92.38 400 LYS A C 1
ATOM 3301 O O . LYS A 1 400 ? -18.930 -8.724 5.219 1.00 92.38 400 LYS A O 1
ATOM 3306 N N . ASN A 1 401 ? -20.878 -9.395 4.350 1.00 94.19 401 ASN A N 1
ATOM 3307 C CA . ASN A 1 401 ? -20.778 -8.567 3.148 1.00 94.19 401 ASN A CA 1
ATOM 3308 C C . ASN A 1 401 ? -21.613 -7.285 3.255 1.00 94.19 401 ASN A C 1
ATOM 3310 O O . ASN A 1 401 ? -21.947 -6.681 2.237 1.00 94.19 401 ASN A O 1
ATOM 3314 N N . SER A 1 402 ? -22.030 -6.887 4.459 1.00 96.56 402 SER A N 1
ATOM 3315 C CA . SER A 1 402 ? -22.891 -5.722 4.668 1.00 96.56 402 SER A CA 1
ATOM 3316 C C . SER A 1 402 ? -22.286 -4.755 5.669 1.00 96.56 402 SER A C 1
ATOM 3318 O O . SER A 1 402 ? -21.919 -5.156 6.770 1.00 96.56 402 SER A O 1
ATOM 3320 N N . TYR A 1 403 ? -22.244 -3.475 5.311 1.00 98.31 403 TYR A N 1
ATOM 3321 C CA . TYR A 1 403 ? -21.832 -2.411 6.220 1.00 98.31 403 TYR A CA 1
ATOM 3322 C C . TYR A 1 403 ? -22.932 -1.367 6.407 1.00 98.31 403 TYR A C 1
ATOM 3324 O O . TYR A 1 403 ? -23.783 -1.164 5.536 1.00 98.31 403 TYR A O 1
ATOM 3332 N N . CYS A 1 404 ? -22.937 -0.713 7.563 1.00 98.00 404 CYS A N 1
ATOM 3333 C CA . CYS A 1 404 ? -23.881 0.340 7.927 1.00 98.00 404 CYS A CA 1
ATOM 3334 C C . CYS A 1 404 ? -23.109 1.509 8.536 1.00 98.00 404 CYS A C 1
ATOM 3336 O O . CYS A 1 404 ? -22.164 1.282 9.283 1.00 98.00 404 CYS A O 1
ATOM 3338 N N . VAL A 1 405 ? -23.525 2.736 8.228 1.00 97.94 405 VAL A N 1
ATOM 3339 C CA . VAL A 1 405 ? -22.839 3.972 8.637 1.00 97.94 405 VAL A CA 1
ATOM 3340 C C . VAL A 1 405 ? -23.806 4.831 9.441 1.00 97.94 405 VAL A C 1
ATOM 3342 O O . VAL A 1 405 ? -24.976 4.936 9.065 1.00 97.94 405 VAL A O 1
ATOM 3345 N N . SER A 1 406 ? -23.333 5.430 10.529 1.00 97.94 406 SER A N 1
ATOM 3346 C CA . SER A 1 406 ? -24.095 6.392 11.323 1.00 97.94 406 SER A CA 1
ATOM 3347 C C . SER A 1 406 ? -24.278 7.723 10.584 1.00 97.94 406 SER A C 1
ATOM 3349 O O . SER A 1 406 ? -23.678 7.983 9.540 1.00 97.94 406 SER A O 1
ATOM 3351 N N . LEU A 1 407 ? -25.090 8.610 11.157 1.00 96.12 407 LEU A N 1
ATOM 3352 C CA . LEU A 1 407 ? -24.994 10.033 10.835 1.00 96.12 407 LEU A CA 1
ATOM 3353 C C . LEU A 1 407 ? -23.692 10.617 11.406 1.00 96.12 407 LEU A C 1
ATOM 3355 O O . LEU A 1 407 ? -23.034 9.987 12.238 1.00 96.12 407 LEU A O 1
ATOM 3359 N N . ALA A 1 408 ? -23.327 11.807 10.934 1.00 96.81 408 ALA A N 1
ATOM 3360 C CA . ALA A 1 408 ? -22.169 12.531 11.439 1.00 96.81 408 ALA A CA 1
ATOM 3361 C C . ALA A 1 408 ? -22.414 13.026 12.871 1.00 96.81 408 ALA A C 1
ATOM 3363 O O . ALA A 1 408 ? -23.453 13.629 13.130 1.00 96.81 408 ALA A O 1
ATOM 3364 N N . TYR A 1 409 ? -21.421 12.859 13.741 1.00 98.06 409 TYR A N 1
ATOM 3365 C CA . TYR A 1 409 ? -21.340 13.504 15.052 1.00 98.06 409 TYR A CA 1
ATOM 3366 C C . TYR A 1 409 ? -20.338 14.659 14.975 1.00 98.06 409 TYR A C 1
ATOM 3368 O O . TYR A 1 409 ? -19.213 14.478 14.505 1.00 98.06 409 TYR A O 1
ATOM 3376 N N . ASP A 1 410 ? -20.724 15.860 15.397 1.00 97.38 410 ASP A N 1
ATOM 3377 C CA . ASP A 1 410 ? -19.873 17.049 15.391 1.00 97.38 410 ASP A CA 1
ATOM 3378 C C . ASP A 1 410 ? -19.170 17.230 16.742 1.00 97.38 410 ASP A C 1
ATOM 3380 O O . ASP A 1 410 ? -19.741 17.714 17.722 1.00 97.38 410 ASP A O 1
ATOM 3384 N N . ALA A 1 411 ? -17.875 16.916 16.772 1.00 97.38 411 ALA A N 1
ATOM 3385 C CA . ALA A 1 411 ? -17.049 17.035 17.969 1.00 97.38 411 ALA A CA 1
ATOM 3386 C C . ALA A 1 411 ? -16.889 18.482 18.484 1.00 97.38 411 ALA A C 1
ATOM 3388 O O . ALA A 1 411 ? -16.429 18.686 19.606 1.00 97.38 411 ALA A O 1
ATOM 3389 N N . THR A 1 412 ? -17.281 19.503 17.708 1.00 96.00 412 THR A N 1
ATOM 3390 C CA . THR A 1 412 ? -17.329 20.902 18.181 1.00 96.00 412 THR A CA 1
ATOM 3391 C C . THR A 1 412 ? -18.608 21.240 18.952 1.00 96.00 412 THR A C 1
ATOM 3393 O O . THR A 1 412 ? -18.748 22.350 19.460 1.00 96.00 412 THR A O 1
ATOM 3396 N N . LYS A 1 413 ? -19.542 20.290 19.061 1.00 97.19 413 LYS A N 1
ATOM 3397 C CA . LYS A 1 413 ? -20.810 20.410 19.789 1.00 97.19 413 LYS A CA 1
ATOM 3398 C C . LYS A 1 413 ? -20.869 19.402 20.932 1.00 97.19 413 LYS A C 1
ATOM 3400 O O . LYS A 1 413 ? -19.955 18.603 21.126 1.00 97.19 413 LYS A O 1
ATOM 3405 N N . ARG A 1 414 ? -21.987 19.400 21.669 1.00 95.94 414 ARG A N 1
ATOM 3406 C CA . ARG A 1 414 ? -22.265 18.411 22.731 1.00 95.94 414 ARG A CA 1
ATOM 3407 C C . ARG A 1 414 ? -22.133 16.956 22.259 1.00 95.94 414 ARG A C 1
ATOM 3409 O O . ARG A 1 414 ? -21.899 16.090 23.088 1.00 95.94 414 ARG A O 1
ATOM 3416 N N . GLU A 1 415 ? -22.189 16.709 20.955 1.00 97.75 415 GLU A N 1
ATOM 3417 C CA . GLU A 1 415 ? -21.969 15.392 20.353 1.00 97.75 415 GLU A CA 1
ATOM 3418 C C . GLU A 1 415 ? -20.566 14.813 20.643 1.00 97.75 415 GLU A C 1
ATOM 3420 O O . GLU A 1 415 ? -20.386 13.609 20.508 1.00 97.75 415 GLU A O 1
ATOM 3425 N N . ILE A 1 416 ? -19.589 15.596 21.135 1.00 98.19 416 ILE A N 1
ATOM 3426 C CA . ILE A 1 416 ? -18.321 15.049 21.667 1.00 98.19 416 ILE A CA 1
ATOM 3427 C C . ILE A 1 416 ? -18.535 14.058 22.822 1.00 98.19 416 ILE A C 1
ATOM 3429 O O . ILE A 1 416 ? -17.815 13.066 22.926 1.00 98.19 416 ILE A O 1
ATOM 3433 N N . PHE A 1 417 ? -19.543 14.292 23.669 1.00 98.00 417 PHE A N 1
ATOM 3434 C CA . PHE A 1 417 ? -19.897 13.365 24.743 1.00 98.00 417 PHE A CA 1
ATOM 3435 C C . PHE A 1 417 ? -20.462 12.066 24.177 1.00 98.00 417 PHE A C 1
ATOM 3437 O O . PHE A 1 417 ? -20.179 10.994 24.703 1.00 98.00 417 PHE A O 1
ATOM 3444 N N . ASP A 1 418 ? -21.224 12.152 23.087 1.00 97.94 418 ASP A N 1
ATOM 3445 C CA . ASP A 1 418 ? -21.786 10.984 22.418 1.00 97.94 418 ASP A CA 1
ATOM 3446 C C . ASP A 1 418 ? -20.689 10.187 21.703 1.00 97.94 418 ASP A C 1
ATOM 3448 O O . ASP A 1 418 ? -20.636 8.972 21.859 1.00 97.94 418 ASP A O 1
ATOM 3452 N N . ILE A 1 419 ? -19.742 10.853 21.031 1.00 98.19 419 ILE A N 1
ATOM 3453 C CA . ILE A 1 419 ? -18.550 10.212 20.446 1.00 98.19 419 ILE A CA 1
ATOM 3454 C C . ILE A 1 419 ? -17.778 9.440 21.524 1.00 98.19 419 ILE A C 1
ATOM 3456 O O . ILE A 1 419 ? -17.479 8.260 21.344 1.00 98.19 419 ILE A O 1
ATOM 3460 N N . TYR A 1 420 ? -17.495 10.081 22.663 1.00 98.31 420 TYR A N 1
ATOM 3461 C CA . TYR A 1 420 ? -16.794 9.436 23.772 1.00 98.31 420 TYR A CA 1
ATOM 3462 C C . TYR A 1 420 ? -17.567 8.232 24.324 1.00 98.31 420 TYR A C 1
ATOM 3464 O O . TYR A 1 420 ? -16.990 7.163 24.515 1.00 98.31 420 TYR A O 1
ATOM 3472 N N . ARG A 1 421 ? -18.884 8.367 24.527 1.00 98.19 421 ARG A N 1
ATOM 3473 C CA . ARG A 1 421 ? -19.744 7.266 24.987 1.00 98.19 421 ARG A CA 1
ATOM 3474 C C . ARG A 1 421 ? -19.761 6.097 24.014 1.00 98.19 421 ARG A C 1
ATOM 3476 O O . ARG A 1 421 ? -19.695 4.964 24.468 1.00 98.19 421 ARG A O 1
ATOM 3483 N N . VAL A 1 422 ? -19.809 6.355 22.708 1.00 98.19 422 VAL A N 1
ATOM 3484 C CA . VAL A 1 422 ? -19.767 5.310 21.676 1.00 98.19 422 VAL A CA 1
ATOM 3485 C C . VAL A 1 422 ? -18.446 4.539 21.743 1.00 98.19 422 VAL A C 1
ATOM 3487 O O . VAL A 1 422 ? -18.453 3.308 21.741 1.00 98.19 422 VAL A O 1
ATOM 3490 N N . LEU A 1 423 ? -17.309 5.227 21.876 1.00 97.94 423 LEU A N 1
ATOM 3491 C CA . LEU A 1 423 ? -16.006 4.566 22.029 1.00 97.94 423 LEU A CA 1
ATOM 3492 C C . LEU A 1 423 ? -15.893 3.811 23.366 1.00 97.94 423 LEU A C 1
ATOM 3494 O O . LEU A 1 423 ? -15.411 2.681 23.407 1.00 97.94 423 LEU A O 1
ATOM 3498 N N . LYS A 1 424 ? -16.399 4.382 24.462 1.00 97.38 424 LYS A N 1
ATOM 3499 C CA . LYS A 1 424 ? -16.424 3.723 25.777 1.00 97.38 424 LYS A CA 1
ATOM 3500 C C . LYS A 1 424 ? -17.333 2.491 25.789 1.00 97.38 424 LYS A C 1
ATOM 3502 O O . LYS A 1 424 ? -16.972 1.466 26.363 1.00 97.38 424 LYS A O 1
ATOM 3507 N N . ALA A 1 425 ? -18.473 2.553 25.104 1.00 97.12 425 ALA A N 1
ATOM 3508 C CA . ALA A 1 425 ? -19.347 1.408 24.885 1.00 97.12 425 ALA A CA 1
ATOM 3509 C C . ALA A 1 425 ? -18.650 0.320 24.060 1.00 97.12 425 ALA A C 1
ATOM 3511 O O . ALA A 1 425 ? -18.732 -0.848 24.429 1.00 97.12 425 ALA A O 1
ATOM 3512 N N . LEU A 1 426 ? -17.907 0.694 23.010 1.00 96.81 426 LEU A N 1
ATOM 3513 C CA . LEU A 1 426 ? -17.111 -0.250 22.220 1.00 96.81 426 LEU A CA 1
ATOM 3514 C C . LEU A 1 426 ? -16.126 -1.022 23.104 1.00 96.81 426 LEU A C 1
ATOM 3516 O O . LEU A 1 426 ? -16.079 -2.245 23.023 1.00 96.81 426 LEU A O 1
ATOM 3520 N N . LYS A 1 427 ? -15.386 -0.328 23.981 1.00 96.12 427 LYS A N 1
ATOM 3521 C CA . LYS A 1 427 ? -14.468 -0.972 24.933 1.00 96.12 427 LYS A CA 1
ATOM 3522 C C . LYS A 1 427 ? -15.187 -2.025 25.783 1.00 96.12 427 LYS A C 1
ATOM 3524 O O . LYS A 1 427 ? -14.711 -3.149 25.889 1.00 96.12 427 LYS A O 1
ATOM 3529 N N . GLY A 1 428 ? -16.352 -1.685 26.340 1.00 94.62 428 GLY A N 1
ATOM 3530 C CA . GLY A 1 428 ? -17.166 -2.626 27.118 1.00 94.62 428 GLY A CA 1
ATOM 3531 C C . GLY A 1 428 ? -17.689 -3.807 26.292 1.00 94.62 428 GLY A C 1
ATOM 3532 O O . GLY A 1 428 ? -17.709 -4.935 26.772 1.00 94.62 428 GLY A O 1
ATOM 3533 N N . MET A 1 429 ? -18.077 -3.572 25.036 1.00 93.56 429 MET A N 1
ATOM 3534 C CA . MET A 1 429 ? -18.489 -4.641 24.123 1.00 93.56 429 MET A CA 1
ATOM 3535 C C . MET A 1 429 ? -17.343 -5.606 23.816 1.00 93.56 429 MET A C 1
ATOM 3537 O O . MET A 1 429 ? -17.583 -6.806 23.793 1.00 93.56 429 MET A O 1
ATOM 3541 N N . ILE A 1 430 ? -16.126 -5.101 23.587 1.00 93.12 430 ILE A N 1
ATOM 3542 C CA . ILE A 1 430 ? -14.953 -5.944 23.317 1.00 93.12 430 ILE A CA 1
ATOM 3543 C C . ILE A 1 430 ? -14.569 -6.737 24.569 1.00 93.12 430 ILE A C 1
ATOM 3545 O O . ILE A 1 430 ? -14.332 -7.931 24.444 1.00 93.12 430 ILE A O 1
ATOM 3549 N N . LEU A 1 431 ? -14.582 -6.127 25.763 1.00 91.81 431 LEU A N 1
ATOM 3550 C CA . LEU A 1 431 ? -14.336 -6.835 27.031 1.00 91.81 431 LEU A CA 1
ATOM 3551 C C . LEU A 1 431 ? -15.264 -8.044 27.195 1.00 91.81 431 LEU A C 1
ATOM 3553 O O . LEU A 1 431 ? -14.787 -9.157 27.363 1.00 91.81 431 LEU A O 1
ATOM 3557 N N . ASN A 1 432 ? -16.571 -7.857 27.000 1.00 89.75 432 ASN A N 1
ATOM 3558 C CA . ASN A 1 432 ? -17.555 -8.944 27.090 1.00 89.75 432 ASN A CA 1
ATOM 3559 C C . ASN A 1 432 ? -17.385 -10.054 26.030 1.00 89.75 432 ASN A C 1
ATOM 3561 O O . ASN A 1 432 ? -18.072 -11.069 26.106 1.00 89.75 432 ASN A O 1
ATOM 3565 N N . LEU A 1 433 ? -16.579 -9.832 24.985 1.00 86.06 433 LEU A N 1
ATOM 3566 C CA . LEU A 1 433 ? -16.277 -10.839 23.962 1.00 86.06 433 LEU A CA 1
ATOM 3567 C C . LEU A 1 433 ? -15.021 -11.655 24.287 1.00 86.06 433 LEU A C 1
ATOM 3569 O O . LEU A 1 433 ? -14.849 -12.727 23.707 1.00 86.06 433 LEU A O 1
ATOM 3573 N N . VAL A 1 434 ? -14.129 -11.126 25.129 1.00 83.44 434 VAL A N 1
ATOM 3574 C CA . VAL A 1 434 ? -12.808 -11.711 25.417 1.00 83.44 434 VAL A CA 1
ATOM 3575 C C . VAL A 1 434 ? -12.659 -12.212 26.856 1.00 83.44 434 VAL A C 1
ATOM 3577 O O . VAL A 1 434 ? -11.743 -12.993 27.110 1.00 83.44 434 VAL A O 1
ATOM 3580 N N . GLU A 1 435 ? -13.533 -11.770 27.763 1.00 73.50 435 GLU A N 1
ATOM 3581 C CA . GLU A 1 435 ? -13.785 -12.364 29.086 1.00 73.50 435 GLU A CA 1
ATOM 3582 C C . GLU A 1 435 ? -14.766 -13.539 28.973 1.00 73.50 435 GLU A C 1
ATOM 3584 O O . GLU A 1 435 ? -14.512 -14.574 29.636 1.00 73.50 435 GLU A O 1
#

Mean predicted aligned error: 14.09 Å